Protein AF-A0A2D6XHV3-F1 (afdb_monomer_lite)

pLDDT: mean 85.9, std 12.19, range [40.38, 98.38]

Sequence (528 aa):
MPITERGQNATQIINKNVSPTAPTDGQVLAFNSTTNLWEPTTGGGALTTEEVEDIVGAMVTGNTETNITVTYEDGDGTLDFVSDNTQLTTEEVQDIVGAMVTGNTETNITVTYEDGDGTLDFVAVNTTGGWTDGSNVIYPTTLTDALGLGTNSPDTALEIAKEDADAVATISCYHDTEATAAKLVLRKADGSESSPALVDDDAVLGKVTFHGHDGNSWEEGARIEARVQGTASDPTDMPTELSFWTSPNGSSTCTERMTIINDGSVMLGTTSSTTPTHLLELKKSDTSDSTTIAAAVSDGLALNMGGGVATDEFAPAVSWFTIDGNINSGEKTIAAITAQAVEDFDAGDDSGSDLVFFTHKIATSSGLTEKVRITAGGKFGVGTASPKVAADVHHDPTGLAGDTGGGEVVLFGSGSLTAGKMYYLNSSGAWTLTDANAVASGASQLLGIALGSTPGTHGVLIRGFFDCATYLTGTFVKGGAVYVSETTTGNIDVAAPTGGSDFVRIVGHGTDLANVIYFNPSQNWIEL

Foldseek 3Di:
DDDDDDDDDDQDDPNFGAPPDDEDPQWDQDQDPVVSYRYTDHDDDDDDLVSVLVVVQVVQVVPPDPQWRWGQDPVVRDIDIGGNDPDDDLVNVLVVVQVVQVVDPDPQWRWHRDPVVRDIDIDRRPPQFDDDDPPFTFGCHPPDCATEGCDNDDPDNYDFDDPPDDGDDDFDDDDPDPPDTGDDDQADFPDDPVDGHHDAAFAWRDKDFDWDDPPPDTATAWMKTKGFHDGADPPDDRFIKIWIWGADVPGRDIDTAWMQGSVRAIEGQADDPDDDPDSYDQDHNDPDDDDDPVNCQVSDDDQDPDAFAAAFDKTDWPWDFDPPPPAPPVARTAKIWIWTQRHTPDPPPGRWIKIWIWGDDPPDNPHIDTAWIQGSVQAIEGPDPDAPDNYHYDDDCPPDDALAWDDDWALWAFFFDDRLFKFFQAPVRHTHWAAQLACRRPVQTQMFGFRHGTCNPRTTHRWGKGQNPPQEADFADAFQWWFQDNPDTRGIYSDADDDQQGKGWGQFGHHPDGSMTGGHTDNDMDHD

Secondary structure (DSSP, 8-state):
------PPP--EETTEEEPSSPPPTTEEEEEETTTTEEEEEEPP----HHHHHHHHHHHHTT---SSEEEEEETTTTEEEEEE---PPPHHHHHHHHHHHTSS---SSEEEEEETTTTEEEEEE---SS-EEETTEEEEE-SSSS-EEES-SS-SSSEEE--SSS----------SSTT----------EEETTEEEPPPTT-EEEEEEEEEE-SSSEEEEEEEEEEE-S--BTTTB--EEEEEEEPPTT-SS-EEEEEE-TTS-EEES--S----SSSEEE--S---S---HHHHHHHS------SSPPTTPBPPPEEEE---TTS-GGG-EEEEEEEEESS---TTS---EEEEEEEEPTT----EEEEEEE-TTS-EEES-SS-SSSEEE---GGGPPTT-EEEEEE---B----TT-EEEE-TTSBEEE--TT-GGGTTSSPEEEESSS-HHHH-EEEEEEEE-TTTEES---TT-EEEE-SSSTT-EESSPP-STT-EE-EEEEE-SSTTEEEE---S--EE-

Structure (mmCIF, N/CA/C/O backbone):
data_AF-A0A2D6XHV3-F1
#
_entry.id   AF-A0A2D6XHV3-F1
#
loop_
_atom_site.group_PDB
_atom_site.id
_atom_site.type_symbol
_atom_site.label_atom_id
_atom_site.label_alt_id
_atom_site.label_comp_id
_atom_site.label_asym_id
_atom_site.label_entity_id
_atom_site.label_seq_id
_atom_site.pdbx_PDB_ins_code
_atom_site.Cartn_x
_atom_site.Cartn_y
_atom_site.Cartn_z
_atom_site.occupancy
_atom_site.B_iso_or_equiv
_atom_site.auth_seq_id
_atom_site.auth_comp_id
_atom_site.auth_asym_id
_atom_site.auth_atom_id
_atom_site.pdbx_PDB_model_num
ATOM 1 N N . MET A 1 1 ? 113.019 60.343 -146.008 1.00 40.38 1 MET A N 1
ATOM 2 C CA . MET A 1 1 ? 114.120 60.021 -145.078 1.00 40.38 1 MET A CA 1
ATOM 3 C C . MET A 1 1 ? 113.531 59.107 -144.009 1.00 40.38 1 MET A C 1
ATOM 5 O O . MET A 1 1 ? 112.517 59.500 -143.443 1.00 40.38 1 MET A O 1
ATOM 9 N N . PRO A 1 2 ? 114.025 57.870 -143.840 1.00 48.62 2 PRO A N 1
ATOM 10 C CA . PRO A 1 2 ? 113.495 56.923 -142.861 1.00 48.62 2 PRO A CA 1
ATOM 11 C C . PRO A 1 2 ? 114.016 57.265 -141.458 1.00 48.62 2 PRO A C 1
ATOM 13 O O . PRO A 1 2 ? 115.099 57.831 -141.350 1.00 48.62 2 PRO A O 1
ATOM 16 N N . ILE A 1 3 ? 113.282 56.883 -140.412 1.00 46.75 3 ILE A N 1
ATOM 17 C CA . ILE A 1 3 ? 113.811 56.243 -139.197 1.00 46.75 3 ILE A CA 1
ATOM 18 C C . ILE A 1 3 ? 112.631 55.557 -138.503 1.00 46.75 3 ILE A C 1
ATOM 20 O O . ILE A 1 3 ? 111.583 56.148 -138.259 1.00 46.75 3 ILE A O 1
ATOM 24 N N . THR A 1 4 ? 112.815 54.268 -138.257 1.00 51.38 4 THR A N 1
ATOM 25 C CA . THR A 1 4 ? 111.936 53.399 -137.485 1.00 51.38 4 THR A CA 1
ATOM 26 C C . THR A 1 4 ? 112.570 53.269 -136.106 1.00 51.38 4 THR A C 1
ATOM 28 O O . THR A 1 4 ? 113.682 52.755 -136.008 1.00 51.38 4 THR A O 1
ATOM 31 N N . GLU A 1 5 ? 111.898 53.719 -135.049 1.00 49.84 5 GLU A N 1
ATOM 32 C CA . GLU A 1 5 ? 112.298 53.397 -133.677 1.00 49.84 5 GLU A CA 1
ATOM 33 C C . GLU A 1 5 ? 111.653 52.075 -133.250 1.00 49.84 5 GLU A C 1
ATOM 35 O O . GLU A 1 5 ? 110.445 51.878 -133.386 1.00 49.84 5 GLU A O 1
ATOM 40 N N . ARG A 1 6 ? 112.462 51.153 -132.720 1.00 50.66 6 ARG A N 1
ATOM 41 C CA . ARG A 1 6 ? 111.980 50.000 -131.950 1.00 50.66 6 ARG A CA 1
ATOM 42 C C . ARG A 1 6 ? 112.529 50.108 -130.528 1.00 50.66 6 ARG A C 1
ATOM 44 O O . ARG A 1 6 ? 113.677 49.742 -130.297 1.00 50.66 6 ARG A O 1
ATOM 51 N N . GLY A 1 7 ? 111.704 50.562 -129.585 1.00 52.19 7 GLY A N 1
ATOM 52 C CA . GLY A 1 7 ? 111.870 50.212 -128.171 1.00 52.19 7 GLY A CA 1
ATOM 53 C C . GLY A 1 7 ? 111.523 48.731 -127.984 1.00 52.19 7 GLY A C 1
ATOM 54 O O . GLY A 1 7 ? 110.544 48.257 -128.561 1.00 52.19 7 GLY A O 1
ATOM 55 N N . GLN A 1 8 ? 112.339 47.972 -127.250 1.00 56.69 8 GLN A N 1
ATOM 56 C CA . GLN A 1 8 ? 112.041 46.570 -126.938 1.00 56.69 8 GLN A CA 1
ATOM 57 C C . GLN A 1 8 ? 111.549 46.446 -125.493 1.00 56.69 8 GLN A C 1
ATOM 59 O O . GLN A 1 8 ? 112.253 46.829 -124.562 1.00 56.69 8 GLN A O 1
ATOM 64 N N . ASN A 1 9 ? 110.348 45.885 -125.325 1.00 63.91 9 ASN A N 1
ATOM 65 C CA . ASN A 1 9 ? 109.831 45.389 -124.049 1.00 63.91 9 ASN A CA 1
ATOM 66 C C . ASN A 1 9 ? 110.690 44.204 -123.570 1.00 63.91 9 ASN A C 1
ATOM 68 O O . ASN A 1 9 ? 111.132 43.396 -124.392 1.00 63.91 9 ASN A O 1
ATOM 72 N N . ALA A 1 10 ? 110.891 44.064 -122.255 1.00 64.12 10 ALA A N 1
ATOM 73 C CA . ALA A 1 10 ? 111.511 42.869 -121.686 1.00 64.12 10 ALA A CA 1
ATOM 74 C C . ALA A 1 10 ? 110.604 41.655 -121.955 1.00 64.12 10 ALA A C 1
ATOM 76 O O . ALA A 1 10 ? 109.515 41.542 -121.403 1.00 64.12 10 ALA A O 1
ATOM 77 N N . THR A 1 11 ? 111.035 40.766 -122.847 1.00 71.94 11 THR A N 1
ATOM 78 C CA . THR A 1 11 ? 110.261 39.592 -123.284 1.00 71.94 11 THR A CA 1
ATOM 79 C C . THR A 1 11 ? 110.460 38.375 -122.380 1.00 71.94 11 THR A C 1
ATOM 81 O O . THR A 1 11 ? 109.740 37.388 -122.522 1.00 71.94 11 THR A O 1
ATOM 84 N N . GLN A 1 12 ? 111.411 38.433 -121.439 1.00 76.50 12 GLN A N 1
ATOM 85 C CA . GLN A 1 12 ? 111.749 37.333 -120.536 1.00 76.50 12 GLN A CA 1
ATOM 86 C C . GLN A 1 12 ? 112.103 37.830 -119.127 1.00 76.50 12 GLN A C 1
ATOM 88 O O . GLN A 1 12 ? 112.820 38.817 -118.975 1.00 76.50 12 GLN A O 1
ATOM 93 N N . ILE A 1 13 ? 111.650 37.100 -118.104 1.00 77.25 13 ILE A N 1
ATOM 94 C CA . ILE A 1 13 ? 112.082 37.217 -116.706 1.00 77.25 13 ILE A CA 1
ATOM 95 C C . ILE A 1 13 ? 112.641 35.852 -116.290 1.00 77.25 13 ILE A C 1
ATOM 97 O O . ILE A 1 13 ? 111.951 34.837 -116.367 1.00 77.25 13 ILE A O 1
ATOM 101 N N . ILE A 1 14 ? 113.914 35.825 -115.875 1.00 80.00 14 ILE A N 1
ATOM 102 C CA . ILE A 1 14 ? 114.641 34.616 -115.433 1.00 80.00 14 ILE A CA 1
ATOM 103 C C . ILE A 1 14 ? 114.560 33.493 -116.489 1.00 80.00 14 ILE A C 1
ATOM 105 O O . ILE A 1 14 ? 114.126 32.375 -116.223 1.00 80.00 14 ILE A O 1
ATOM 109 N N . ASN A 1 15 ? 114.960 33.802 -117.727 1.00 77.19 15 ASN A N 1
ATOM 110 C CA . ASN A 1 15 ? 114.985 32.858 -118.858 1.00 77.19 15 ASN A CA 1
ATOM 111 C C . ASN A 1 15 ? 113.629 32.203 -119.195 1.00 77.19 15 ASN A C 1
ATOM 113 O O . ASN A 1 15 ? 113.586 31.170 -119.866 1.00 77.19 15 ASN A O 1
ATOM 117 N N . LYS A 1 16 ? 112.520 32.798 -118.745 1.00 78.25 16 LYS A N 1
ATOM 118 C CA . LYS A 1 16 ? 111.151 32.387 -119.058 1.00 78.25 16 LYS A CA 1
ATOM 119 C C . LYS A 1 16 ? 110.386 33.567 -119.620 1.00 78.25 16 LYS A C 1
ATOM 121 O O . LYS A 1 16 ? 110.589 34.701 -119.191 1.00 78.25 16 LYS A O 1
ATOM 126 N N . ASN A 1 17 ? 109.543 33.308 -120.610 1.00 82.88 17 ASN A N 1
ATOM 127 C CA . ASN A 1 17 ? 108.847 34.374 -121.312 1.00 82.88 17 ASN A CA 1
ATOM 128 C C . ASN A 1 17 ? 107.863 35.067 -120.357 1.00 82.88 17 ASN A C 1
ATOM 130 O O . ASN A 1 17 ? 107.201 34.422 -119.546 1.00 82.88 17 ASN A O 1
ATOM 134 N N . VAL A 1 18 ? 107.786 36.391 -120.433 1.00 82.56 18 VAL A N 1
ATOM 135 C CA . VAL A 1 18 ? 106.697 37.133 -119.787 1.00 82.56 18 VAL A CA 1
ATOM 136 C C . VAL A 1 18 ? 105.516 37.104 -120.739 1.00 82.56 18 VAL A C 1
ATOM 138 O O . VAL A 1 18 ? 105.697 37.241 -121.952 1.00 82.56 18 VAL A O 1
ATOM 141 N N . SER A 1 19 ? 104.320 36.886 -120.202 1.00 79.94 19 SER A N 1
ATOM 142 C CA . SER A 1 19 ? 103.101 36.935 -120.995 1.00 79.94 19 SER A CA 1
ATOM 143 C C . SER A 1 19 ? 103.023 38.278 -121.737 1.00 79.94 19 SER A C 1
ATOM 145 O O . SER A 1 19 ? 103.242 39.324 -121.124 1.00 79.94 19 SER A O 1
ATOM 147 N N . PRO A 1 20 ? 102.727 38.287 -123.050 1.00 77.19 20 PRO A N 1
ATOM 148 C CA . PRO A 1 20 ? 102.565 39.528 -123.807 1.00 77.19 20 PRO A CA 1
ATOM 149 C C . PRO A 1 20 ? 101.327 40.330 -123.367 1.00 77.19 20 PRO A C 1
ATOM 151 O O . PRO A 1 20 ? 101.158 41.474 -123.787 1.00 77.19 20 PRO A O 1
ATOM 154 N N . THR A 1 21 ? 100.471 39.743 -122.528 1.00 79.69 21 THR A N 1
ATOM 155 C CA . THR A 1 21 ? 99.310 40.392 -121.920 1.00 79.69 21 THR A CA 1
ATOM 156 C C . THR A 1 21 ? 99.749 41.202 -120.701 1.00 79.69 21 THR A C 1
ATOM 158 O O . THR A 1 21 ? 100.288 40.648 -119.744 1.00 79.69 21 THR A O 1
ATOM 161 N N . ALA A 1 22 ? 99.512 42.514 -120.725 1.00 77.25 22 ALA A N 1
ATOM 162 C CA . ALA A 1 22 ? 99.827 43.390 -119.599 1.00 77.25 22 ALA A CA 1
ATOM 163 C C . ALA A 1 22 ? 98.889 43.118 -118.398 1.00 77.25 22 ALA A C 1
ATOM 165 O O . ALA A 1 22 ? 97.692 42.924 -118.622 1.00 77.25 22 ALA A O 1
ATOM 166 N N . PRO A 1 23 ? 99.390 43.117 -117.145 1.00 77.62 23 PRO A N 1
ATOM 167 C CA . PRO A 1 23 ? 98.541 43.052 -115.954 1.00 77.62 23 PRO A CA 1
ATOM 168 C C . PRO A 1 23 ? 97.614 44.270 -115.860 1.00 77.62 23 PRO A C 1
ATOM 170 O O . PRO A 1 23 ? 98.028 45.387 -116.179 1.00 77.62 23 PRO A O 1
ATOM 173 N N . THR A 1 24 ? 96.377 44.065 -115.400 1.00 80.31 24 THR A N 1
ATOM 174 C CA . THR A 1 24 ? 95.496 45.159 -114.964 1.00 80.31 24 THR A CA 1
ATOM 175 C C . THR A 1 24 ? 95.700 45.467 -113.482 1.00 80.31 24 THR A C 1
ATOM 177 O O . THR A 1 24 ? 96.288 44.676 -112.742 1.00 80.31 24 THR A O 1
ATOM 180 N N . ASP A 1 25 ? 95.191 46.617 -113.039 1.00 73.19 25 ASP A N 1
ATOM 181 C CA . ASP A 1 25 ? 95.225 47.024 -111.632 1.00 73.19 25 ASP A CA 1
ATOM 182 C C . ASP A 1 25 ? 94.634 45.922 -110.728 1.00 73.19 25 ASP A C 1
ATOM 184 O O . ASP A 1 25 ? 93.611 45.318 -111.059 1.00 73.19 25 ASP A O 1
ATOM 188 N N . GLY A 1 26 ? 95.314 45.610 -109.620 1.00 70.50 26 GLY A N 1
ATOM 189 C CA . GLY A 1 26 ? 94.935 44.528 -108.696 1.00 70.50 26 GLY A CA 1
ATOM 190 C C . GLY A 1 26 ? 95.421 43.119 -109.073 1.00 70.50 26 GLY A C 1
ATOM 191 O O . GLY A 1 26 ? 95.211 42.182 -108.302 1.00 70.50 26 GLY A O 1
ATOM 192 N N . GLN A 1 27 ? 96.103 42.948 -110.212 1.00 82.25 27 GLN A N 1
ATOM 193 C CA . GLN A 1 27 ? 96.739 41.682 -110.587 1.00 82.25 27 GLN A CA 1
ATOM 194 C C . GLN A 1 27 ? 98.238 41.664 -110.253 1.00 82.25 27 GLN A C 1
ATOM 196 O O . GLN A 1 27 ? 98.944 42.661 -110.395 1.00 82.25 27 GLN A O 1
ATOM 201 N N . VAL A 1 28 ? 98.745 40.495 -109.861 1.00 77.81 28 VAL A N 1
ATOM 202 C CA . VAL A 1 28 ? 100.178 40.215 -109.684 1.00 77.81 28 VAL A CA 1
ATOM 203 C C . VAL A 1 28 ? 100.663 39.277 -110.784 1.00 77.81 28 VAL A C 1
ATOM 205 O O . VAL A 1 28 ? 99.911 38.428 -111.253 1.00 77.81 28 VAL A O 1
ATOM 208 N N . LEU A 1 29 ? 101.922 39.402 -111.207 1.00 81.50 29 LEU A N 1
ATOM 209 C CA . LEU A 1 29 ? 102.519 38.440 -112.137 1.00 81.50 29 LEU A CA 1
ATOM 210 C C . LEU A 1 29 ? 102.913 37.168 -111.373 1.00 81.50 29 LEU A C 1
ATOM 212 O O . LEU A 1 29 ? 103.844 37.196 -110.567 1.00 81.50 29 LEU A O 1
ATOM 216 N N . ALA A 1 30 ? 102.232 36.057 -111.647 1.00 81.31 30 ALA A N 1
ATOM 217 C CA . ALA A 1 30 ? 102.549 34.736 -111.115 1.00 81.31 30 ALA A CA 1
ATOM 218 C C . ALA A 1 30 ? 103.084 33.823 -112.230 1.00 81.31 30 ALA A C 1
ATOM 220 O O . ALA A 1 30 ? 102.647 33.893 -113.378 1.00 81.31 30 ALA A O 1
ATOM 221 N N . PHE A 1 31 ? 104.067 32.976 -111.916 1.00 83.38 31 PHE A N 1
ATOM 222 C CA . PHE A 1 31 ? 104.612 32.027 -112.887 1.00 83.38 31 PHE A CA 1
ATOM 223 C C . PHE A 1 31 ? 103.642 30.863 -113.072 1.00 83.38 31 PHE A C 1
ATOM 225 O O . PHE A 1 31 ? 103.454 30.066 -112.152 1.00 83.38 31 PHE A O 1
ATOM 232 N N . ASN A 1 32 ? 103.064 30.736 -114.264 1.00 78.56 32 ASN A N 1
ATOM 233 C CA . ASN A 1 32 ? 102.242 29.590 -114.614 1.00 78.56 32 ASN A CA 1
ATOM 234 C C . ASN A 1 32 ? 103.133 28.499 -115.221 1.00 78.56 32 ASN A C 1
ATOM 236 O O . ASN A 1 32 ? 103.653 28.613 -116.334 1.00 78.56 32 ASN A O 1
ATOM 240 N N . SER A 1 33 ? 103.304 27.409 -114.475 1.00 80.38 33 SER A N 1
ATOM 241 C CA . SER A 1 33 ? 104.129 26.259 -114.858 1.00 80.38 33 SER A CA 1
ATOM 242 C C . SER A 1 33 ? 103.608 25.494 -116.083 1.00 80.38 33 SER A C 1
ATOM 244 O O . SER A 1 33 ? 104.368 24.735 -116.682 1.00 80.38 33 SER A O 1
ATOM 246 N N . THR A 1 34 ? 102.353 25.714 -116.483 1.00 81.44 34 THR A N 1
ATOM 247 C CA . THR A 1 34 ? 101.706 25.062 -117.632 1.00 81.44 34 THR A CA 1
ATOM 248 C C . THR A 1 34 ? 101.961 25.825 -118.929 1.00 81.44 34 THR A C 1
ATOM 250 O O . THR A 1 34 ? 102.345 25.230 -119.934 1.00 81.44 34 THR A O 1
ATOM 253 N N . THR A 1 35 ? 101.796 27.150 -118.919 1.00 81.06 35 THR A N 1
ATOM 254 C CA . THR A 1 35 ? 102.086 28.009 -120.083 1.00 81.06 35 THR A CA 1
ATOM 255 C C . THR A 1 35 ? 103.569 28.378 -120.162 1.00 81.06 35 THR A C 1
ATOM 257 O O . THR A 1 35 ? 104.049 28.800 -121.213 1.00 81.06 35 THR A O 1
ATOM 260 N N . ASN A 1 36 ? 104.323 28.137 -119.079 1.00 81.88 36 ASN A N 1
ATOM 261 C CA . ASN A 1 36 ? 105.740 28.472 -118.919 1.00 81.88 36 ASN A CA 1
ATOM 262 C C . ASN A 1 36 ? 105.992 29.985 -119.061 1.00 81.88 36 ASN A C 1
ATOM 264 O O . ASN A 1 36 ? 107.079 30.407 -119.476 1.00 81.88 36 ASN A O 1
ATOM 268 N N . LEU A 1 37 ? 104.964 30.776 -118.733 1.00 84.62 37 LEU A N 1
ATOM 269 C CA . LEU A 1 37 ? 104.934 32.230 -118.788 1.00 84.62 37 LEU A CA 1
ATOM 270 C C . LEU A 1 37 ? 104.759 32.807 -117.383 1.00 84.62 37 LEU A C 1
ATOM 272 O O . LEU A 1 37 ? 104.087 32.225 -116.534 1.00 84.62 37 LEU A O 1
ATOM 276 N N . TRP A 1 38 ? 105.320 33.988 -117.150 1.00 86.25 38 TRP A N 1
ATOM 277 C CA . TRP A 1 38 ? 104.855 34.854 -116.065 1.00 86.25 38 TRP A CA 1
ATOM 278 C C . TRP A 1 38 ? 103.603 35.591 -116.533 1.00 86.25 38 TRP A C 1
ATOM 280 O O . TRP A 1 38 ? 103.686 36.362 -117.491 1.00 86.25 38 TRP A O 1
ATOM 290 N N . GLU A 1 39 ? 102.460 35.355 -115.895 1.00 85.31 39 GLU A N 1
ATOM 291 C CA . GLU A 1 39 ? 101.165 35.898 -116.316 1.00 85.31 39 GLU A CA 1
ATOM 292 C C . GLU A 1 39 ? 100.415 36.604 -115.169 1.00 85.31 39 GLU A C 1
ATOM 294 O O . GLU A 1 39 ? 100.606 36.252 -114.003 1.00 85.31 39 GLU A O 1
ATOM 299 N N . PRO A 1 40 ? 99.596 37.632 -115.466 1.00 84.25 40 PRO A N 1
ATOM 300 C CA . PRO A 1 40 ? 98.795 38.323 -114.455 1.00 84.25 40 PRO A CA 1
ATOM 301 C C . PRO A 1 40 ? 97.720 37.422 -113.829 1.00 84.25 40 PRO A C 1
ATOM 303 O O . PRO A 1 40 ? 96.960 36.786 -114.553 1.00 84.25 40 PRO A O 1
ATOM 306 N N . THR A 1 41 ? 97.596 37.430 -112.499 1.00 78.25 41 THR A N 1
ATOM 307 C CA . THR A 1 41 ? 96.508 36.778 -111.748 1.00 78.25 41 THR A CA 1
ATOM 308 C C . THR A 1 41 ? 96.015 37.662 -110.599 1.00 78.25 41 THR A C 1
ATOM 310 O O . THR A 1 41 ? 96.776 38.451 -110.042 1.00 78.25 41 THR A O 1
ATOM 313 N N . THR A 1 42 ? 94.746 37.538 -110.213 1.00 76.19 42 THR A N 1
ATOM 314 C CA . THR A 1 42 ? 94.173 38.177 -109.013 1.00 76.19 42 THR A CA 1
ATOM 315 C C . THR A 1 42 ? 94.538 37.368 -107.757 1.00 76.19 42 THR A C 1
ATOM 317 O O . THR A 1 42 ? 94.310 36.160 -107.733 1.00 76.19 42 THR A O 1
ATOM 320 N N . GLY A 1 43 ? 95.126 37.992 -106.727 1.00 66.81 43 GLY A N 1
ATOM 321 C CA . GLY A 1 43 ? 95.430 37.345 -105.434 1.00 66.81 43 GLY A CA 1
ATOM 322 C C . GLY A 1 43 ? 94.210 37.318 -104.496 1.00 66.81 43 GLY A C 1
ATOM 323 O O . GLY A 1 43 ? 93.494 38.310 -104.421 1.00 66.81 43 GLY A O 1
ATOM 324 N N . GLY A 1 44 ? 93.944 36.193 -103.817 1.00 59.44 44 GLY A N 1
ATOM 325 C CA . GLY A 1 44 ? 92.714 35.956 -103.033 1.00 59.44 44 GLY A CA 1
ATOM 326 C C . GLY A 1 44 ? 92.721 36.449 -101.575 1.00 59.44 44 GLY A C 1
ATOM 327 O O . GLY A 1 44 ? 93.791 36.603 -100.984 1.00 59.44 44 GLY A O 1
ATOM 328 N N . GLY A 1 45 ? 91.521 36.637 -100.991 1.00 63.62 45 GLY A N 1
ATOM 329 C CA . GLY A 1 45 ? 91.341 36.745 -99.531 1.00 63.62 45 GLY A CA 1
ATOM 330 C C . GLY A 1 45 ? 90.189 37.603 -98.967 1.00 63.62 45 GLY A C 1
ATOM 331 O O . GLY A 1 45 ? 90.411 38.258 -97.954 1.00 63.62 45 GLY A O 1
ATOM 332 N N . ALA A 1 46 ? 88.986 37.624 -99.550 1.00 66.38 46 ALA A N 1
ATOM 333 C CA . ALA A 1 46 ? 87.772 38.027 -98.825 1.00 66.38 46 ALA A CA 1
ATOM 334 C C . ALA A 1 46 ? 86.829 36.826 -98.841 1.00 66.38 46 ALA A C 1
ATOM 336 O O . ALA A 1 46 ? 86.512 36.352 -99.932 1.00 66.38 46 ALA A O 1
ATOM 337 N N . LEU A 1 47 ? 86.461 36.323 -97.659 1.00 78.19 47 LEU A N 1
ATOM 338 C CA . LEU A 1 47 ? 85.472 35.256 -97.564 1.00 78.19 47 LEU A CA 1
ATOM 339 C C . LEU A 1 47 ? 84.176 35.766 -98.187 1.00 78.19 47 LEU A C 1
ATOM 341 O O . LEU A 1 47 ? 83.747 36.897 -97.935 1.00 78.19 47 LEU A O 1
ATOM 345 N N . THR A 1 48 ? 83.618 34.951 -99.060 1.00 80.25 48 THR A N 1
ATOM 346 C CA . THR A 1 48 ? 82.312 35.175 -99.651 1.00 80.25 48 THR A CA 1
ATOM 347 C C . THR A 1 48 ? 81.240 35.099 -98.568 1.00 80.25 48 THR A C 1
ATOM 349 O O . THR A 1 48 ? 81.478 34.592 -97.472 1.00 80.25 48 THR A O 1
ATOM 352 N N . THR A 1 49 ? 80.064 35.654 -98.857 1.00 82.12 49 THR A N 1
ATOM 353 C CA . THR A 1 49 ? 78.908 35.538 -97.963 1.00 82.12 49 THR A CA 1
ATOM 354 C C . THR A 1 49 ? 78.643 34.067 -97.637 1.00 82.12 49 THR A C 1
ATOM 356 O O . THR A 1 49 ? 78.654 33.745 -96.461 1.00 82.12 49 THR A O 1
ATOM 359 N N . GLU A 1 50 ? 78.640 33.177 -98.635 1.00 82.38 50 GLU A N 1
ATOM 360 C CA . GLU A 1 50 ? 78.505 31.721 -98.443 1.00 82.38 50 GLU A CA 1
ATOM 361 C C . GLU A 1 50 ? 79.544 31.149 -97.463 1.00 82.38 50 GLU A C 1
ATOM 363 O O . GLU A 1 50 ? 79.189 30.449 -96.523 1.00 82.38 50 GLU A O 1
ATOM 368 N N . GLU A 1 51 ? 80.820 31.524 -97.582 1.00 84.38 51 GLU A N 1
ATOM 369 C CA . GLU A 1 51 ? 81.844 31.062 -96.634 1.00 84.38 51 GLU A CA 1
ATOM 370 C C . GLU A 1 51 ? 81.595 31.555 -95.192 1.00 84.38 51 GLU A C 1
ATOM 372 O O . GLU A 1 51 ? 82.017 30.902 -94.238 1.00 84.38 51 GLU A O 1
ATOM 377 N N . VAL A 1 52 ? 80.939 32.706 -94.999 1.00 82.75 52 VAL A N 1
ATOM 378 C CA . VAL A 1 52 ? 80.527 33.194 -93.668 1.00 82.75 52 VAL A CA 1
ATOM 379 C C . VAL A 1 52 ? 79.281 32.457 -93.171 1.00 82.75 52 VAL A C 1
ATOM 381 O O . VAL A 1 52 ? 79.214 32.114 -91.990 1.00 82.75 52 VAL A O 1
ATOM 384 N N . GLU A 1 53 ? 78.325 32.201 -94.057 1.00 86.56 53 GLU A N 1
ATOM 385 C CA . GLU A 1 53 ? 77.078 31.478 -93.789 1.00 86.56 53 GLU A CA 1
ATOM 386 C C . GLU A 1 53 ? 77.375 30.026 -93.380 1.00 86.56 53 GLU A C 1
ATOM 388 O O . GLU A 1 53 ? 76.917 29.585 -92.328 1.00 86.56 53 GLU A O 1
ATOM 393 N N . ASP A 1 54 ? 78.280 29.342 -94.086 1.00 84.12 54 ASP A N 1
ATOM 394 C CA . ASP A 1 54 ? 78.782 28.005 -93.746 1.00 84.12 54 ASP A CA 1
ATOM 395 C C . ASP A 1 54 ? 79.436 27.957 -92.359 1.00 84.12 54 ASP A C 1
ATOM 397 O O . ASP A 1 54 ? 79.255 26.998 -91.604 1.00 84.12 54 ASP A O 1
ATOM 401 N N . ILE A 1 55 ? 80.198 28.994 -91.989 1.00 85.69 55 ILE A N 1
ATOM 402 C CA . ILE A 1 55 ? 80.829 29.075 -90.665 1.00 85.69 55 ILE A CA 1
ATOM 403 C C . ILE A 1 55 ? 79.762 29.217 -89.574 1.00 85.69 55 ILE A C 1
ATOM 405 O O . ILE A 1 55 ? 79.821 28.495 -88.578 1.00 85.69 55 ILE A O 1
ATOM 409 N N . VAL A 1 56 ? 78.792 30.124 -89.736 1.00 84.00 56 VAL A N 1
ATOM 410 C CA . VAL A 1 56 ? 77.723 30.338 -88.743 1.00 84.00 56 VAL A CA 1
ATOM 411 C C . VAL A 1 56 ? 76.799 29.121 -88.666 1.00 84.00 56 VAL A C 1
ATOM 413 O O . VAL A 1 56 ? 76.480 28.672 -87.564 1.00 84.00 56 VAL A O 1
ATOM 416 N N . GLY A 1 57 ? 76.447 28.523 -89.804 1.00 84.94 57 GLY A N 1
ATOM 417 C CA . GLY A 1 57 ? 75.683 27.283 -89.878 1.00 84.94 57 GLY A CA 1
ATOM 418 C C . GLY A 1 57 ? 76.388 26.115 -89.194 1.00 84.94 57 GLY A C 1
ATOM 419 O O . GLY A 1 57 ? 75.773 25.407 -88.392 1.00 84.94 57 GLY A O 1
ATOM 420 N N . ALA A 1 58 ? 77.697 25.952 -89.409 1.00 84.31 58 ALA A N 1
ATOM 421 C CA . ALA A 1 58 ? 78.512 24.950 -88.722 1.00 84.31 58 ALA A CA 1
ATOM 422 C C . ALA A 1 58 ? 78.582 25.170 -87.199 1.00 84.31 58 ALA A C 1
ATOM 424 O O . ALA A 1 58 ? 78.694 24.207 -86.441 1.00 84.31 58 ALA A O 1
ATOM 425 N N . MET A 1 59 ? 78.510 26.422 -86.732 1.00 82.06 59 MET A N 1
ATOM 426 C CA . MET A 1 59 ? 78.539 26.736 -85.299 1.00 82.06 59 MET A CA 1
ATOM 427 C C . MET A 1 59 ? 77.281 26.279 -84.553 1.00 82.06 59 MET A C 1
ATOM 429 O O . MET A 1 59 ? 77.382 26.007 -83.359 1.00 82.06 59 MET A O 1
ATOM 433 N N . VAL A 1 60 ? 76.130 26.181 -85.226 1.00 82.31 60 VAL A N 1
ATOM 434 C CA . VAL A 1 60 ? 74.846 25.839 -84.585 1.00 82.31 60 VAL A CA 1
ATOM 435 C C . VAL A 1 60 ? 74.300 24.463 -84.968 1.00 82.31 60 VAL A C 1
ATOM 437 O O . VAL A 1 60 ? 73.443 23.944 -84.275 1.00 82.31 60 VAL A O 1
ATOM 440 N N . THR A 1 61 ? 74.849 23.803 -85.993 1.00 75.62 61 THR A N 1
ATOM 441 C CA . THR A 1 61 ? 74.440 22.442 -86.420 1.00 75.62 61 THR A CA 1
ATOM 442 C C . THR A 1 61 ? 74.881 21.313 -85.478 1.00 75.62 61 THR A C 1
ATOM 444 O O . THR A 1 61 ? 74.519 20.154 -85.685 1.00 75.62 61 THR A O 1
ATOM 447 N N . GLY A 1 62 ? 75.667 21.620 -84.442 1.00 74.31 62 GLY A N 1
ATOM 448 C CA . GLY A 1 62 ? 76.077 20.657 -83.416 1.00 74.31 62 GLY A CA 1
ATOM 449 C C . GLY A 1 62 ? 75.026 20.387 -82.330 1.00 74.31 62 GLY A C 1
ATOM 450 O O . GLY A 1 62 ? 75.210 19.434 -81.573 1.00 74.31 62 GLY A O 1
ATOM 451 N N . ASN A 1 63 ? 73.965 21.205 -82.255 1.00 65.19 63 ASN A N 1
ATOM 452 C CA . ASN A 1 63 ? 72.828 21.134 -81.325 1.00 65.19 63 ASN A CA 1
ATOM 453 C C . ASN A 1 63 ? 73.213 20.745 -79.880 1.00 65.19 63 ASN A C 1
ATOM 455 O O . ASN A 1 63 ? 72.798 19.703 -79.366 1.00 65.19 63 ASN A O 1
ATOM 459 N N . THR A 1 64 ? 74.023 21.575 -79.213 1.00 73.62 64 THR A N 1
ATOM 460 C CA . THR A 1 64 ? 74.360 21.395 -77.778 1.00 73.62 64 THR A CA 1
ATOM 461 C C . THR A 1 64 ? 73.485 22.226 -76.840 1.00 73.62 64 THR A C 1
ATOM 463 O O . THR A 1 64 ? 73.632 22.182 -75.616 1.00 73.62 64 THR A O 1
ATOM 466 N N . GLU A 1 65 ? 72.571 22.996 -77.409 1.00 78.06 65 GLU A N 1
ATOM 467 C CA . GLU A 1 65 ? 71.658 23.877 -76.712 1.00 78.06 65 GLU A CA 1
ATOM 468 C C . GLU A 1 65 ? 70.585 23.044 -75.990 1.00 78.06 65 GLU A C 1
ATOM 470 O O . GLU A 1 65 ? 70.086 22.041 -76.491 1.00 78.06 65 GLU A O 1
ATOM 475 N N . THR A 1 66 ? 70.258 23.416 -74.752 1.00 76.69 66 THR A N 1
ATOM 476 C CA . THR A 1 66 ? 69.278 22.687 -73.930 1.00 76.69 66 THR A CA 1
ATOM 477 C C . THR A 1 66 ? 67.951 23.445 -73.918 1.00 76.69 66 THR A C 1
ATOM 479 O O . THR A 1 66 ? 67.939 24.640 -73.627 1.00 76.69 66 THR A O 1
ATOM 482 N N . ASN A 1 67 ? 66.838 22.744 -74.174 1.00 73.19 67 ASN A N 1
ATOM 483 C CA . ASN A 1 67 ? 65.454 23.263 -74.238 1.00 73.19 67 ASN A CA 1
ATOM 484 C C . ASN A 1 67 ? 65.176 24.281 -75.360 1.00 73.19 67 ASN A C 1
ATOM 486 O O . ASN A 1 67 ? 64.144 24.965 -75.349 1.00 73.19 67 ASN A O 1
ATOM 490 N N . ILE A 1 68 ? 66.095 24.395 -76.312 1.00 83.50 68 ILE A N 1
ATOM 491 C CA . ILE A 1 68 ? 65.959 25.235 -77.491 1.00 83.50 68 ILE A CA 1
ATOM 492 C C . ILE A 1 68 ? 66.710 24.573 -78.640 1.00 83.50 68 ILE A C 1
ATOM 494 O O . ILE A 1 68 ? 67.861 24.173 -78.482 1.00 83.50 68 ILE A O 1
ATOM 498 N N . THR A 1 69 ? 66.059 24.480 -79.786 1.00 83.94 69 THR A N 1
ATOM 499 C CA . THR A 1 69 ? 66.691 24.143 -81.049 1.00 83.94 69 THR A CA 1
ATOM 500 C C . THR A 1 69 ? 67.122 25.446 -81.712 1.00 83.94 69 THR A C 1
ATOM 502 O O . THR A 1 69 ? 66.325 26.379 -81.851 1.00 83.94 69 THR A O 1
ATOM 505 N N . VAL A 1 70 ? 68.396 25.520 -82.094 1.00 86.62 70 VAL A N 1
ATOM 506 C CA . VAL A 1 70 ? 68.955 26.653 -82.834 1.00 86.62 70 VAL A CA 1
ATOM 507 C C . VAL A 1 70 ? 69.373 26.168 -84.209 1.00 86.62 70 VAL A C 1
ATOM 509 O O . VAL A 1 70 ? 70.114 25.195 -84.324 1.00 86.62 70 VAL A O 1
ATOM 512 N N . THR A 1 71 ? 68.901 26.840 -85.252 1.00 84.50 71 THR A N 1
ATOM 513 C CA . THR A 1 71 ? 69.257 26.523 -86.637 1.00 84.50 71 THR A CA 1
ATOM 514 C C . THR A 1 71 ? 69.686 27.775 -87.368 1.00 84.50 71 THR A C 1
ATOM 516 O O . THR A 1 71 ? 69.242 28.878 -87.065 1.00 84.50 71 THR A O 1
ATOM 519 N N . TYR A 1 72 ? 70.570 27.596 -88.336 1.00 86.94 72 TYR A N 1
ATOM 520 C CA . TYR A 1 72 ? 70.899 28.639 -89.288 1.00 86.94 72 TYR A CA 1
ATOM 521 C C . TYR A 1 72 ? 70.072 28.424 -90.554 1.00 86.94 72 TYR A C 1
ATOM 523 O O . TYR A 1 72 ? 70.068 27.308 -91.077 1.00 86.94 72 TYR A O 1
ATOM 531 N N . GLU A 1 73 ? 69.370 29.459 -91.015 1.00 83.81 73 GLU A N 1
ATOM 532 C CA . GLU A 1 73 ? 68.565 29.413 -92.238 1.00 83.81 73 GLU A CA 1
ATOM 533 C C . GLU A 1 73 ? 69.282 30.163 -93.368 1.00 83.81 73 GLU A C 1
ATOM 535 O O . GLU A 1 73 ? 69.430 31.386 -93.356 1.00 83.81 73 GLU A O 1
ATOM 540 N N . ASP A 1 74 ? 69.724 29.398 -94.365 1.00 81.19 74 ASP A N 1
ATOM 541 C CA . ASP A 1 74 ? 70.511 29.883 -95.504 1.00 81.19 74 ASP A CA 1
ATOM 542 C C . ASP A 1 74 ? 69.686 30.802 -96.427 1.00 81.19 74 ASP A C 1
ATOM 544 O O . ASP A 1 74 ? 70.210 31.685 -97.102 1.00 81.19 74 ASP A O 1
ATOM 548 N N . GLY A 1 75 ? 68.357 30.641 -96.443 1.00 80.50 75 GLY A N 1
ATOM 549 C CA . GLY A 1 75 ? 67.467 31.433 -97.292 1.00 80.50 75 GLY A CA 1
ATOM 550 C C . GLY A 1 75 ? 67.290 32.899 -96.873 1.00 80.50 75 GLY A C 1
ATOM 551 O O . GLY A 1 75 ? 66.970 33.732 -97.728 1.00 80.50 75 GLY A O 1
ATOM 552 N N . ASP A 1 76 ? 67.468 33.226 -95.589 1.00 84.62 76 ASP A N 1
ATOM 553 C CA . ASP A 1 76 ? 67.314 34.594 -95.067 1.00 84.62 76 ASP A CA 1
ATOM 554 C C . ASP A 1 76 ? 68.526 35.126 -94.283 1.00 84.62 76 ASP A C 1
ATOM 556 O O . ASP A 1 76 ? 68.569 36.316 -93.945 1.00 84.62 76 ASP A O 1
ATOM 560 N N . GLY A 1 77 ? 69.537 34.282 -94.069 1.00 82.56 77 GLY A N 1
ATOM 561 C CA . GLY A 1 77 ? 70.808 34.636 -93.457 1.00 82.56 77 GLY A CA 1
ATOM 562 C C . GLY A 1 77 ? 70.746 34.804 -91.936 1.00 82.56 77 GLY A C 1
ATOM 563 O O . GLY A 1 77 ? 71.639 35.444 -91.366 1.00 82.56 77 GLY A O 1
ATOM 564 N N . THR A 1 78 ? 69.705 34.292 -91.268 1.00 87.38 78 THR A N 1
ATOM 565 C CA . THR A 1 78 ? 69.486 34.478 -89.826 1.00 87.38 78 THR A CA 1
ATOM 566 C C . THR A 1 78 ? 69.638 33.194 -88.999 1.00 87.38 78 THR A C 1
ATOM 568 O O . THR A 1 78 ? 69.737 32.081 -89.513 1.00 87.38 78 THR A O 1
ATOM 571 N N . LEU A 1 79 ? 69.743 33.375 -87.676 1.00 89.25 79 LEU A N 1
ATOM 572 C CA . LEU A 1 79 ? 69.669 32.291 -86.697 1.00 89.25 79 LEU A CA 1
ATOM 573 C C . LEU A 1 79 ? 68.252 32.217 -86.133 1.00 89.25 79 LEU A C 1
ATOM 575 O O . LEU A 1 79 ? 67.791 33.169 -85.495 1.00 89.25 79 LEU A O 1
ATOM 579 N N . ASP A 1 80 ? 67.628 31.060 -86.299 1.00 85.31 80 ASP A N 1
ATOM 580 C CA . ASP A 1 80 ? 66.322 30.741 -85.750 1.00 85.31 80 ASP A CA 1
ATOM 581 C C . ASP A 1 80 ? 66.449 30.116 -84.363 1.00 85.31 80 ASP A C 1
ATOM 583 O O . ASP A 1 80 ? 67.288 29.251 -84.110 1.00 85.31 80 ASP A O 1
ATOM 587 N N . PHE A 1 81 ? 65.574 30.552 -83.459 1.00 85.25 81 PHE A N 1
ATOM 588 C CA . PHE A 1 81 ? 65.516 30.103 -82.072 1.00 85.25 81 PHE A CA 1
ATOM 589 C C . PHE A 1 81 ? 64.129 29.519 -81.787 1.00 85.25 81 PHE A C 1
ATOM 591 O O . PHE A 1 81 ? 63.153 30.262 -81.663 1.00 85.25 81 PHE A O 1
ATOM 598 N N . VAL A 1 82 ? 64.039 28.193 -81.655 1.00 81.19 82 VAL A N 1
ATOM 599 C CA . VAL A 1 82 ? 62.782 27.469 -81.394 1.00 81.19 82 VAL A CA 1
ATOM 600 C C . VAL A 1 82 ? 62.847 26.811 -80.018 1.00 81.19 82 VAL A C 1
ATOM 602 O O . VAL A 1 82 ? 63.720 25.992 -79.770 1.00 81.19 82 VAL A O 1
ATOM 605 N N . SER A 1 83 ? 61.953 27.175 -79.091 1.00 82.56 83 SER A N 1
ATOM 606 C CA . SER A 1 83 ? 61.942 26.585 -77.741 1.00 82.56 83 SER A CA 1
ATOM 607 C C . SER A 1 83 ? 61.254 25.218 -77.718 1.00 82.56 83 SER A C 1
ATOM 609 O O . SER A 1 83 ? 60.097 25.107 -78.116 1.00 82.56 83 SER A O 1
ATOM 611 N N . ASP A 1 84 ? 61.932 24.222 -77.141 1.00 70.75 84 ASP A N 1
ATOM 612 C CA . ASP A 1 84 ? 61.477 22.824 -77.047 1.00 70.75 84 ASP A CA 1
ATOM 613 C C . ASP A 1 84 ? 60.879 22.489 -75.668 1.00 70.75 84 ASP A C 1
ATOM 615 O O . ASP A 1 84 ? 60.886 21.341 -75.231 1.00 70.75 84 ASP A O 1
ATOM 619 N N . ASN A 1 85 ? 60.428 23.496 -74.918 1.00 70.81 85 ASN A N 1
ATOM 620 C CA . ASN A 1 85 ? 59.967 23.342 -73.540 1.00 70.81 85 ASN A CA 1
ATOM 621 C C . ASN A 1 85 ? 58.777 22.361 -73.435 1.00 70.81 85 ASN A C 1
ATOM 623 O O . ASN A 1 85 ? 57.629 22.730 -73.676 1.00 70.81 85 ASN A O 1
ATOM 627 N N . THR A 1 86 ? 59.065 21.124 -73.016 1.00 65.38 86 THR A N 1
ATOM 628 C CA . THR A 1 86 ? 58.125 20.017 -72.774 1.00 65.38 86 THR A CA 1
ATOM 629 C C . THR A 1 86 ? 57.352 20.190 -71.462 1.00 65.38 86 THR A C 1
ATOM 631 O O . THR A 1 86 ? 57.380 19.322 -70.586 1.00 65.38 86 THR A O 1
ATOM 634 N N . GLN A 1 87 ? 56.694 21.332 -71.270 1.00 74.94 87 GLN A N 1
ATOM 635 C CA . GLN A 1 87 ? 55.662 21.406 -70.239 1.00 74.94 87 GLN A CA 1
ATOM 636 C C . GLN A 1 87 ? 54.514 20.516 -70.696 1.00 74.94 87 GLN A C 1
ATOM 638 O O . GLN A 1 87 ? 53.978 20.726 -71.783 1.00 74.94 87 GLN A O 1
ATOM 643 N N . LEU A 1 88 ? 54.190 19.509 -69.882 1.00 82.75 88 LEU A N 1
ATOM 644 C CA . LEU A 1 88 ? 52.997 18.702 -70.096 1.00 82.75 88 LEU A CA 1
ATOM 645 C C . LEU A 1 88 ? 51.817 19.652 -70.265 1.00 82.75 88 LEU A C 1
ATOM 647 O O . LEU A 1 88 ? 51.652 20.611 -69.501 1.00 82.75 88 LEU A O 1
ATOM 651 N N . THR A 1 89 ? 51.032 19.401 -71.299 1.00 84.19 89 THR A N 1
ATOM 652 C CA . THR A 1 89 ? 49.761 20.081 -71.485 1.00 84.19 89 THR A CA 1
ATOM 653 C C . THR A 1 89 ? 48.875 19.812 -70.275 1.00 84.19 89 THR A C 1
ATOM 655 O O . THR A 1 89 ? 49.061 18.828 -69.556 1.00 84.19 89 THR A O 1
ATOM 658 N N . THR A 1 90 ? 47.915 20.704 -70.026 1.00 85.50 90 THR A N 1
ATOM 659 C CA . THR A 1 90 ? 46.937 20.484 -68.957 1.00 85.50 90 THR A CA 1
ATOM 660 C C . THR A 1 90 ? 46.312 19.099 -69.113 1.00 85.50 90 THR A C 1
ATOM 662 O O . THR A 1 90 ? 46.408 18.329 -68.171 1.00 85.50 90 THR A O 1
ATOM 665 N N . GLU A 1 91 ? 45.878 18.728 -70.319 1.00 85.06 91 GLU A N 1
ATOM 666 C CA . GLU A 1 91 ? 45.323 17.405 -70.637 1.00 85.06 91 GLU A CA 1
ATOM 667 C C . GLU A 1 91 ? 46.226 16.235 -70.220 1.00 85.06 91 GLU A C 1
ATOM 669 O O . GLU A 1 91 ? 45.786 15.321 -69.537 1.00 85.06 91 GLU A O 1
ATOM 674 N N . GLU A 1 92 ? 47.522 16.284 -70.538 1.00 88.56 92 GLU A N 1
ATOM 675 C CA . GLU A 1 92 ? 48.453 15.219 -70.141 1.00 88.56 92 GLU A CA 1
ATOM 676 C C . GLU A 1 92 ? 48.597 15.112 -68.614 1.00 88.56 92 GLU A C 1
ATOM 678 O O . GLU A 1 92 ? 48.805 14.022 -68.080 1.00 88.56 92 GLU A O 1
ATOM 683 N N . VAL A 1 93 ? 48.482 16.229 -67.888 1.00 87.31 93 VAL A N 1
ATOM 684 C CA . VAL A 1 93 ? 48.448 16.218 -66.417 1.00 87.31 93 VAL A CA 1
ATOM 685 C C . VAL A 1 93 ? 47.122 15.645 -65.907 1.00 87.31 93 VAL A C 1
ATOM 687 O O . VAL A 1 93 ? 47.135 14.865 -64.953 1.00 87.31 93 VAL A O 1
ATOM 690 N N . GLN A 1 94 ? 46.001 16.004 -66.536 1.00 89.88 94 GLN A N 1
ATOM 691 C CA . GLN A 1 94 ? 44.658 15.521 -66.199 1.00 89.88 94 GLN A CA 1
ATOM 692 C C . GLN A 1 94 ? 44.553 14.000 -66.398 1.00 89.88 94 GLN A C 1
ATOM 694 O O . GLN A 1 94 ? 44.166 13.296 -65.466 1.00 89.88 94 GLN A O 1
ATOM 699 N N . ASP A 1 95 ? 45.036 13.474 -67.527 1.00 87.81 95 ASP A N 1
ATOM 700 C CA . ASP A 1 95 ? 45.103 12.039 -67.836 1.00 87.81 95 ASP A CA 1
ATOM 701 C C . ASP A 1 95 ? 45.914 11.245 -66.801 1.00 87.81 95 ASP A C 1
ATOM 703 O O . ASP A 1 95 ? 45.498 10.172 -66.353 1.00 87.81 95 ASP A O 1
ATOM 707 N N . ILE A 1 96 ? 47.078 11.765 -66.388 1.00 88.50 96 ILE A N 1
ATOM 708 C CA . ILE A 1 96 ? 47.922 11.118 -65.373 1.00 88.50 96 ILE A CA 1
ATOM 709 C C . ILE A 1 96 ? 47.178 11.039 -64.037 1.00 88.50 96 ILE A C 1
ATOM 711 O O . ILE A 1 96 ? 47.158 9.978 -63.411 1.00 88.50 96 ILE A O 1
ATOM 715 N N . VAL A 1 97 ? 46.555 12.138 -63.599 1.00 87.69 97 VAL A N 1
ATOM 716 C CA . VAL A 1 97 ? 45.793 12.180 -62.341 1.00 87.69 97 VAL A CA 1
ATOM 717 C C . VAL A 1 97 ? 44.555 11.282 -62.421 1.00 87.69 97 VAL A C 1
ATOM 719 O O . VAL A 1 97 ? 44.303 10.522 -61.486 1.00 87.69 97 VAL A O 1
ATOM 722 N N . GLY A 1 98 ? 43.833 11.288 -63.543 1.00 89.12 98 GLY A N 1
ATOM 723 C CA . GLY A 1 98 ? 42.683 10.419 -63.783 1.00 89.12 98 GLY A CA 1
ATOM 724 C C . GLY A 1 98 ? 43.041 8.935 -63.752 1.00 89.12 98 GLY A C 1
ATOM 725 O O . GLY A 1 98 ? 42.373 8.143 -63.083 1.00 89.12 98 GLY A O 1
ATOM 726 N N . ALA A 1 99 ? 44.151 8.545 -64.381 1.00 87.31 99 ALA A N 1
ATOM 727 C CA . ALA A 1 99 ? 44.645 7.169 -64.348 1.00 87.31 99 ALA A CA 1
ATOM 728 C C . ALA A 1 99 ? 45.045 6.707 -62.933 1.00 87.31 99 ALA A C 1
ATOM 730 O O . ALA A 1 99 ? 44.908 5.528 -62.605 1.00 87.31 99 ALA A O 1
ATOM 731 N N . MET A 1 100 ? 45.513 7.619 -62.071 1.00 84.25 100 MET A N 1
ATOM 732 C CA . MET A 1 100 ? 45.894 7.293 -60.690 1.00 84.25 100 MET A CA 1
ATOM 733 C C . MET A 1 100 ? 44.702 6.919 -59.799 1.00 84.25 100 MET A C 1
ATOM 735 O O . MET A 1 100 ? 44.904 6.231 -58.800 1.00 84.25 100 MET A O 1
ATOM 739 N N . VAL A 1 101 ? 43.485 7.350 -60.144 1.00 84.81 101 VAL A N 1
ATOM 740 C CA . VAL A 1 101 ? 42.288 7.221 -59.291 1.00 84.81 101 VAL A CA 1
ATOM 741 C C . VAL A 1 101 ? 41.124 6.492 -59.967 1.00 84.81 101 VAL A C 1
ATOM 743 O O . VAL A 1 101 ? 40.008 6.575 -59.479 1.00 84.81 101 VAL A O 1
ATOM 746 N N . THR A 1 102 ? 41.354 5.801 -61.088 1.00 77.38 102 THR A N 1
ATOM 747 C CA . THR A 1 102 ? 40.332 5.017 -61.822 1.00 77.38 102 THR A CA 1
ATOM 748 C C . THR A 1 102 ? 40.444 3.497 -61.608 1.00 77.38 102 THR A C 1
ATOM 750 O O . THR A 1 102 ? 39.605 2.738 -62.092 1.00 77.38 102 THR A O 1
ATOM 753 N N . GLY A 1 103 ? 41.467 3.029 -60.875 1.00 74.50 103 GLY A N 1
ATOM 754 C CA . GLY A 1 103 ? 41.743 1.610 -60.563 1.00 74.50 103 GLY A CA 1
ATOM 755 C C . GLY A 1 103 ? 41.561 1.225 -59.083 1.00 74.50 103 GLY A C 1
ATOM 756 O O . GLY A 1 103 ? 42.192 0.288 -58.601 1.00 74.50 103 GLY A O 1
ATOM 757 N N . ASN A 1 104 ? 40.744 1.993 -58.377 1.00 65.38 104 ASN A N 1
ATOM 758 C CA . ASN A 1 104 ? 40.631 2.177 -56.931 1.00 65.38 104 ASN A CA 1
ATOM 759 C C . ASN A 1 104 ? 40.678 0.898 -56.071 1.00 65.38 104 ASN A C 1
ATOM 761 O O . ASN A 1 104 ? 39.901 -0.039 -56.264 1.00 65.38 104 ASN A O 1
ATOM 765 N N . THR A 1 105 ? 41.528 0.928 -55.035 1.00 67.56 105 THR A N 1
ATOM 766 C CA . THR A 1 105 ? 41.528 0.004 -53.872 1.00 67.56 105 THR A CA 1
ATOM 767 C C . THR A 1 105 ? 41.303 0.762 -52.558 1.00 67.56 105 THR A C 1
ATOM 769 O O . THR A 1 105 ? 41.578 0.249 -51.472 1.00 67.56 105 THR A O 1
ATOM 772 N N . GLU A 1 106 ? 40.832 2.007 -52.647 1.00 75.00 106 GLU A N 1
ATOM 773 C CA . GLU A 1 106 ? 40.714 2.888 -51.494 1.00 75.00 106 GLU A CA 1
ATOM 774 C C . GLU A 1 106 ? 39.558 2.449 -50.587 1.00 75.00 106 GLU A C 1
ATOM 776 O O . GLU A 1 106 ? 38.420 2.241 -51.006 1.00 75.00 106 GLU A O 1
ATOM 781 N N . THR A 1 107 ? 39.861 2.288 -49.302 1.00 75.88 107 THR A N 1
ATOM 782 C CA . THR A 1 107 ? 38.886 1.867 -48.295 1.00 75.88 107 THR A CA 1
ATOM 783 C C . THR A 1 107 ? 38.049 3.066 -47.839 1.00 75.88 107 THR A C 1
ATOM 785 O O . THR A 1 107 ? 38.605 4.072 -47.406 1.00 75.88 107 THR A O 1
ATOM 788 N N . ASN A 1 108 ? 36.717 2.931 -47.861 1.00 71.62 108 ASN A N 1
ATOM 789 C CA . ASN A 1 108 ? 35.724 3.907 -47.363 1.00 71.62 108 ASN A CA 1
ATOM 790 C C . ASN A 1 108 ? 35.668 5.265 -48.094 1.00 71.62 108 ASN A C 1
ATOM 792 O O . ASN A 1 108 ? 35.006 6.193 -47.629 1.00 71.62 108 ASN A O 1
ATOM 796 N N . ILE A 1 109 ? 36.321 5.396 -49.247 1.00 81.75 109 ILE A N 1
ATOM 797 C CA . ILE A 1 109 ? 36.240 6.593 -50.082 1.00 81.75 109 ILE A CA 1
ATOM 798 C C . ILE A 1 109 ? 36.244 6.190 -51.550 1.00 81.75 109 ILE A C 1
ATOM 800 O O . ILE A 1 109 ? 37.025 5.342 -51.970 1.00 81.75 109 ILE A O 1
ATOM 804 N N . THR A 1 110 ? 35.356 6.797 -52.322 1.00 82.88 110 THR A N 1
ATOM 805 C CA . THR A 1 110 ? 35.433 6.780 -53.775 1.00 82.88 110 THR A CA 1
ATOM 806 C C . THR A 1 110 ? 36.089 8.082 -54.187 1.00 82.88 110 THR A C 1
ATOM 808 O O . THR A 1 110 ? 35.636 9.161 -53.804 1.00 82.88 110 THR A O 1
ATOM 811 N N . VAL A 1 111 ? 37.180 7.962 -54.933 1.00 87.69 111 VAL A N 1
ATOM 812 C CA . VAL A 1 111 ? 37.866 9.102 -55.527 1.00 87.69 111 VAL A CA 1
ATOM 813 C C . VAL A 1 111 ? 37.668 8.998 -57.024 1.00 87.69 111 VAL A C 1
ATOM 815 O O . VAL A 1 111 ? 38.052 7.994 -57.618 1.00 87.69 111 VAL A O 1
ATOM 818 N N . THR A 1 112 ? 37.057 10.011 -57.619 1.00 86.44 112 THR A N 1
ATOM 819 C CA . THR A 1 112 ? 36.914 10.116 -59.070 1.00 86.44 112 THR A CA 1
ATOM 820 C C . THR A 1 112 ? 37.610 11.369 -59.544 1.00 86.44 112 THR A C 1
ATOM 822 O O . THR A 1 112 ? 37.552 12.410 -58.898 1.00 86.44 112 THR A O 1
ATOM 825 N N . TYR A 1 113 ? 38.286 11.264 -60.676 1.00 89.69 113 TYR A N 1
ATOM 826 C CA . TYR A 1 113 ? 38.732 12.440 -61.396 1.00 89.69 113 TYR A CA 1
ATOM 827 C C . TYR A 1 113 ? 37.623 12.866 -62.356 1.00 89.69 113 TYR A C 1
ATOM 829 O O . TYR A 1 113 ? 37.172 12.037 -63.148 1.00 89.69 113 TYR A O 1
ATOM 837 N N . GLU A 1 114 ? 37.169 14.115 -62.260 1.00 88.06 114 GLU A N 1
ATOM 838 C CA . GLU A 1 114 ? 36.189 14.683 -63.186 1.00 88.06 114 GLU A CA 1
ATOM 839 C C . GLU A 1 114 ? 36.924 15.509 -64.242 1.00 88.06 114 GLU A C 1
ATOM 841 O O . GLU A 1 114 ? 37.455 16.591 -63.985 1.00 88.06 114 GLU A O 1
ATOM 846 N N . ASP A 1 115 ? 36.966 14.968 -65.456 1.00 83.75 115 ASP A N 1
ATOM 847 C CA . ASP A 1 115 ? 37.688 15.568 -66.574 1.00 83.75 115 ASP A CA 1
ATOM 848 C C . ASP A 1 115 ? 37.054 16.901 -67.014 1.00 83.75 115 ASP A C 1
ATOM 850 O O . ASP A 1 115 ? 37.741 17.833 -67.431 1.00 83.75 115 ASP A O 1
ATOM 854 N N . GLY A 1 116 ? 35.735 17.043 -66.832 1.00 84.38 116 GLY A N 1
ATOM 855 C CA . GLY A 1 116 ? 34.996 18.246 -67.207 1.00 84.38 116 GLY A CA 1
ATOM 856 C C . GLY A 1 116 ? 35.310 19.494 -66.374 1.00 84.38 116 GLY A C 1
ATOM 857 O O . GLY A 1 116 ? 35.133 20.607 -66.879 1.00 84.38 116 GLY A O 1
ATOM 858 N N . ASP A 1 117 ? 35.760 19.344 -65.124 1.00 86.62 117 ASP A N 1
ATOM 859 C CA . ASP A 1 117 ? 36.107 20.470 -64.243 1.00 86.62 117 ASP A CA 1
ATOM 860 C C . ASP A 1 117 ? 37.558 20.460 -63.732 1.00 86.62 117 ASP A C 1
ATOM 862 O O . ASP A 1 117 ? 38.023 21.449 -63.156 1.00 86.62 117 ASP A O 1
ATOM 866 N N . GLY A 1 118 ? 38.300 19.388 -64.014 1.00 85.00 118 GLY A N 1
ATOM 867 C CA . GLY A 1 118 ? 39.715 19.251 -63.713 1.00 85.00 118 GLY A CA 1
ATOM 868 C C . GLY A 1 118 ? 40.020 18.914 -62.252 1.00 85.00 118 GLY A C 1
ATOM 869 O O . GLY A 1 118 ? 41.176 19.054 -61.834 1.00 85.00 118 GLY A O 1
ATOM 870 N N . THR A 1 119 ? 39.022 18.510 -61.462 1.00 89.50 119 THR A N 1
ATOM 871 C CA . THR A 1 119 ? 39.161 18.281 -60.021 1.00 89.50 119 THR A CA 1
ATOM 872 C C . THR A 1 119 ? 39.089 16.804 -59.631 1.00 89.50 119 THR A C 1
ATOM 874 O O . THR A 1 119 ? 38.713 15.925 -60.405 1.00 89.50 119 THR A O 1
ATOM 877 N N . LEU A 1 120 ? 39.530 16.520 -58.402 1.00 91.00 120 LEU A N 1
ATOM 878 C CA . LEU A 1 120 ? 39.310 15.232 -57.757 1.00 91.00 120 LEU A CA 1
ATOM 879 C C . LEU A 1 120 ? 38.079 15.348 -56.867 1.00 91.00 120 LEU A C 1
ATOM 881 O O . LEU A 1 120 ? 38.097 16.072 -55.867 1.00 91.00 120 LEU A O 1
ATOM 885 N N . ASP A 1 121 ? 37.058 14.581 -57.209 1.00 87.38 121 ASP A N 1
ATOM 886 C CA . ASP A 1 121 ? 35.868 14.418 -56.402 1.00 87.38 121 ASP A CA 1
ATOM 887 C C . ASP A 1 121 ? 36.100 13.335 -55.357 1.00 87.38 121 ASP A C 1
ATOM 889 O O . ASP A 1 121 ? 36.370 12.167 -55.650 1.00 87.38 121 ASP A O 1
ATOM 893 N N . PHE A 1 122 ? 35.973 13.743 -54.100 1.00 85.50 122 PHE A N 1
ATOM 894 C CA . PHE A 1 122 ? 36.089 12.868 -52.948 1.00 85.50 122 PHE A CA 1
ATOM 895 C C . PHE A 1 122 ? 34.697 12.595 -52.394 1.00 85.50 122 PHE A C 1
ATOM 897 O O . PHE A 1 122 ? 34.134 13.408 -51.658 1.00 85.50 122 PHE A O 1
ATOM 904 N N . VAL A 1 123 ? 34.152 11.425 -52.712 1.00 81.00 123 VAL A N 1
ATOM 905 C CA . VAL A 1 123 ? 32.899 10.957 -52.124 1.00 81.00 123 VAL A CA 1
ATOM 906 C C . VAL A 1 123 ? 33.241 9.961 -51.030 1.00 81.00 123 VAL A C 1
ATOM 908 O O . VAL A 1 123 ? 33.620 8.819 -51.291 1.00 81.00 123 VAL A O 1
ATOM 911 N N . ALA A 1 124 ? 33.106 10.386 -49.774 1.00 80.12 124 ALA A N 1
ATOM 912 C CA . ALA A 1 124 ? 33.143 9.455 -48.657 1.00 80.12 124 ALA A CA 1
ATOM 913 C C . ALA A 1 124 ? 31.968 8.482 -48.814 1.00 80.12 124 ALA A C 1
ATOM 915 O O . ALA A 1 124 ? 30.805 8.862 -48.656 1.00 80.12 124 ALA A O 1
ATOM 916 N N . VAL A 1 125 ? 32.264 7.226 -49.150 1.00 65.19 125 VAL A N 1
ATOM 917 C CA . VAL A 1 125 ? 31.249 6.180 -49.128 1.00 65.19 125 VAL A CA 1
ATOM 918 C C . VAL A 1 125 ? 31.051 5.884 -47.657 1.00 65.19 125 VAL A C 1
ATOM 920 O O . VAL A 1 125 ? 31.900 5.252 -47.028 1.00 65.19 125 VAL A O 1
ATOM 923 N N . ASN A 1 126 ? 29.943 6.357 -47.090 1.00 60.91 126 ASN A N 1
ATOM 924 C CA . ASN A 1 126 ? 29.440 5.740 -45.878 1.00 60.91 126 ASN A CA 1
ATOM 925 C C . ASN A 1 126 ? 29.145 4.296 -46.283 1.00 60.91 126 ASN A C 1
ATOM 927 O O . ASN A 1 126 ? 28.137 4.022 -46.941 1.00 60.91 126 ASN A O 1
ATOM 931 N N . THR A 1 127 ? 30.094 3.390 -46.033 1.00 54.94 127 THR A N 1
ATOM 932 C CA . THR A 1 127 ? 29.845 1.971 -46.221 1.00 54.94 127 THR A CA 1
ATOM 933 C C . THR A 1 127 ? 28.561 1.681 -45.471 1.00 54.94 127 THR A C 1
ATOM 935 O O . THR A 1 127 ? 28.277 2.255 -44.421 1.00 54.94 127 THR A O 1
ATOM 938 N N . THR A 1 128 ? 27.720 0.847 -46.055 1.00 52.62 128 THR A N 1
ATOM 939 C CA . THR A 1 128 ? 26.356 0.547 -45.609 1.00 52.62 128 THR A CA 1
ATOM 940 C C . THR A 1 128 ? 26.319 -0.195 -44.252 1.00 52.62 128 THR A C 1
ATOM 942 O O . THR A 1 128 ? 25.408 -0.964 -43.977 1.00 52.62 128 THR A O 1
ATOM 945 N N . GLY A 1 129 ? 27.338 -0.004 -43.413 1.00 54.25 129 GLY A N 1
ATOM 946 C CA . GLY A 1 129 ? 27.631 -0.664 -42.154 1.00 54.25 129 GLY A CA 1
ATOM 947 C C . GLY A 1 129 ? 28.141 0.312 -41.097 1.00 54.25 129 GLY A C 1
ATOM 948 O O . GLY A 1 129 ? 29.034 -0.032 -40.345 1.00 54.25 129 GLY A O 1
ATOM 949 N N . GLY A 1 130 ? 27.566 1.505 -41.022 1.00 55.81 130 GLY A N 1
ATOM 950 C CA . GLY A 1 130 ? 27.494 2.258 -39.781 1.00 55.81 130 GLY A CA 1
ATOM 951 C C . GLY A 1 130 ? 28.786 2.709 -39.086 1.00 55.81 130 GLY A C 1
ATOM 952 O O . GLY A 1 130 ? 29.901 2.568 -39.575 1.00 55.81 130 GLY A O 1
ATOM 953 N N . TRP A 1 131 ? 28.620 3.340 -37.924 1.00 63.09 131 TRP A N 1
ATOM 954 C CA . TRP A 1 131 ? 29.724 3.772 -37.072 1.00 63.09 131 TRP A CA 1
ATOM 955 C C . TRP A 1 131 ? 30.339 2.530 -36.412 1.00 63.09 131 TRP A C 1
ATOM 957 O O . TRP A 1 131 ? 29.896 2.077 -35.359 1.00 63.09 131 TRP A O 1
ATOM 967 N N . THR A 1 132 ? 31.344 1.931 -37.046 1.00 51.78 132 THR A N 1
ATOM 968 C CA . THR A 1 132 ? 32.169 0.899 -36.409 1.00 51.78 132 THR A CA 1
ATOM 969 C C . THR A 1 132 ? 33.432 1.531 -35.838 1.00 51.78 132 THR A C 1
ATOM 971 O O . THR A 1 132 ? 34.317 1.927 -36.597 1.00 51.78 132 THR A O 1
ATOM 974 N N . ASP A 1 133 ? 33.554 1.566 -34.512 1.00 45.81 133 ASP A N 1
ATOM 975 C CA . ASP A 1 133 ? 34.861 1.559 -33.849 1.00 45.81 133 ASP A CA 1
ATOM 976 C C . ASP A 1 133 ? 35.202 0.097 -33.524 1.00 45.81 133 ASP A C 1
ATOM 978 O O . ASP A 1 133 ? 34.565 -0.537 -32.683 1.00 45.81 133 ASP A O 1
ATOM 982 N N . GLY A 1 134 ? 36.151 -0.483 -34.259 1.00 45.03 134 GLY A N 1
ATOM 983 C CA . GLY A 1 134 ? 36.847 -1.692 -33.813 1.00 45.03 134 GLY A CA 1
ATOM 984 C C . GLY A 1 134 ? 36.000 -2.942 -33.519 1.00 45.03 134 GLY A C 1
ATOM 985 O O . GLY A 1 134 ? 36.305 -3.644 -32.558 1.00 45.03 134 GLY A O 1
ATOM 986 N N . SER A 1 135 ? 35.038 -3.300 -34.384 1.00 52.25 135 SER A N 1
ATOM 987 C CA . SER A 1 135 ? 34.247 -4.564 -34.389 1.00 52.25 135 SER A CA 1
ATOM 988 C C . SER A 1 135 ? 32.875 -4.560 -33.697 1.00 52.25 135 SER A C 1
ATOM 990 O O . SER A 1 135 ? 32.166 -5.558 -33.816 1.00 52.25 135 SER A O 1
ATOM 992 N N . ASN A 1 136 ? 32.448 -3.467 -33.055 1.00 55.00 136 ASN A N 1
ATOM 993 C CA . ASN A 1 136 ? 31.060 -3.312 -32.595 1.00 55.00 136 ASN A CA 1
ATOM 994 C C . ASN A 1 136 ? 30.289 -2.387 -33.541 1.00 55.00 136 ASN A C 1
ATOM 996 O O . ASN A 1 136 ? 30.751 -1.292 -33.857 1.00 55.00 136 ASN A O 1
ATOM 1000 N N . VAL A 1 137 ? 29.129 -2.848 -34.015 1.00 58.81 137 VAL A N 1
ATOM 1001 C CA . VAL A 1 137 ? 28.398 -2.185 -35.097 1.00 58.81 137 VAL A CA 1
ATOM 1002 C C . VAL A 1 137 ? 27.273 -1.312 -34.551 1.00 58.81 137 VAL A C 1
ATOM 1004 O O . VAL A 1 137 ? 26.310 -1.815 -33.973 1.00 58.81 137 VAL A O 1
ATOM 1007 N N . ILE A 1 138 ? 27.404 -0.001 -34.751 1.00 60.62 138 ILE A N 1
ATOM 1008 C CA . ILE A 1 138 ? 26.315 0.967 -34.638 1.00 60.62 138 ILE A CA 1
ATOM 1009 C C . ILE A 1 138 ? 25.815 1.208 -36.059 1.00 60.62 138 ILE A C 1
ATOM 1011 O O . ILE A 1 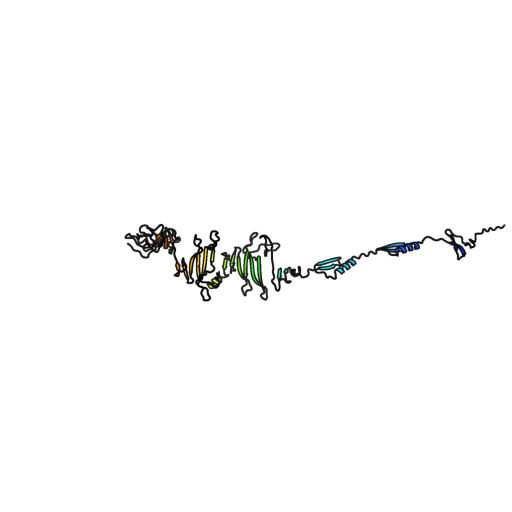138 ? 26.562 1.785 -36.839 1.00 60.62 138 ILE A O 1
ATOM 1015 N N . TYR A 1 139 ? 24.600 0.792 -36.419 1.00 55.28 139 TYR A N 1
ATOM 1016 C CA . TYR A 1 139 ? 24.050 1.014 -37.764 1.00 55.28 139 TYR A CA 1
ATOM 1017 C C . TYR A 1 139 ? 23.139 2.262 -37.793 1.00 55.28 139 TYR A C 1
ATOM 1019 O O . TYR A 1 139 ? 21.956 2.136 -37.485 1.00 55.28 139 TYR A O 1
ATOM 1027 N N . PRO A 1 140 ? 23.601 3.467 -38.188 1.00 56.22 140 PRO A N 1
ATOM 1028 C CA . PRO A 1 140 ? 22.734 4.441 -38.839 1.00 56.22 140 PRO A CA 1
ATOM 1029 C C . PRO A 1 140 ? 22.282 3.826 -40.166 1.00 56.22 140 PRO A C 1
ATOM 1031 O O . PRO A 1 140 ? 23.045 3.760 -41.132 1.00 56.22 140 PRO A O 1
ATOM 1034 N N . THR A 1 141 ? 21.076 3.263 -40.191 1.00 50.66 141 THR A N 1
ATOM 1035 C CA . THR A 1 141 ? 20.544 2.654 -41.415 1.00 50.66 141 THR A CA 1
ATOM 1036 C C . THR A 1 141 ? 20.136 3.747 -42.405 1.00 50.66 141 THR A C 1
ATOM 1038 O O . THR A 1 141 ? 19.774 4.853 -42.016 1.00 50.66 141 THR A O 1
ATOM 1041 N N . THR A 1 142 ? 20.190 3.457 -43.704 1.00 52.06 142 THR A N 1
ATOM 1042 C CA . THR A 1 142 ? 19.783 4.403 -44.758 1.00 52.06 142 THR A CA 1
ATOM 1043 C C . THR A 1 142 ? 18.280 4.385 -45.051 1.00 52.06 142 THR A C 1
ATOM 1045 O O . THR A 1 142 ? 17.846 5.068 -45.976 1.00 52.06 142 THR A O 1
ATOM 1048 N N . LEU A 1 143 ? 17.480 3.594 -44.323 1.00 47.50 143 LEU A N 1
ATOM 1049 C CA . LEU A 1 143 ? 16.080 3.338 -44.690 1.00 47.50 143 LEU A CA 1
ATOM 1050 C C . LEU A 1 143 ? 15.043 3.989 -43.769 1.00 47.50 143 LEU A C 1
ATOM 1052 O O . LEU A 1 143 ? 13.926 4.212 -44.218 1.00 47.50 143 LEU A O 1
ATOM 1056 N N . THR A 1 144 ? 15.420 4.390 -42.559 1.00 51.75 144 THR A N 1
ATOM 1057 C CA . THR A 1 144 ? 14.657 5.245 -41.632 1.00 51.75 144 THR A CA 1
ATOM 1058 C C . THR A 1 144 ? 15.647 5.714 -40.566 1.00 51.75 144 THR A C 1
ATOM 1060 O O . THR A 1 144 ? 16.559 4.948 -40.272 1.00 51.75 144 THR A O 1
ATOM 1063 N N . ASP A 1 145 ? 15.501 6.907 -39.986 1.00 69.31 145 ASP A N 1
ATOM 1064 C CA . ASP A 1 145 ? 16.401 7.505 -38.972 1.00 69.31 145 ASP A CA 1
ATOM 1065 C C . ASP A 1 145 ? 16.471 6.725 -37.626 1.00 69.31 145 ASP A C 1
ATOM 1067 O O . ASP A 1 145 ? 16.290 7.286 -36.547 1.00 69.31 145 ASP A O 1
ATOM 1071 N N . ALA A 1 146 ? 16.693 5.411 -37.675 1.00 78.88 146 ALA A N 1
ATOM 1072 C CA . ALA A 1 146 ? 16.702 4.470 -36.569 1.00 78.88 146 ALA A CA 1
ATOM 1073 C C . ALA A 1 146 ? 18.126 3.988 -36.264 1.00 78.88 146 ALA A C 1
ATOM 1075 O O . ALA A 1 146 ? 18.935 3.743 -37.166 1.00 78.88 146 ALA A O 1
ATOM 1076 N N . LEU A 1 147 ? 18.408 3.832 -34.972 1.00 83.00 147 LEU A N 1
ATOM 1077 C CA . LEU A 1 147 ? 19.675 3.381 -34.423 1.00 83.00 147 LEU A CA 1
ATOM 1078 C C . LEU A 1 147 ? 19.551 1.931 -33.943 1.00 83.00 147 LEU A C 1
ATOM 1080 O O . LEU A 1 147 ? 19.019 1.667 -32.866 1.00 83.00 147 LEU A O 1
ATOM 1084 N N . GLY A 1 148 ? 20.068 0.997 -34.739 1.00 83.94 148 GLY A N 1
ATOM 1085 C CA . GLY A 1 148 ? 20.201 -0.405 -34.348 1.00 83.94 148 GLY A CA 1
ATOM 1086 C C . GLY A 1 148 ? 21.564 -0.679 -33.710 1.00 83.94 148 GLY A C 1
ATOM 1087 O O . GLY A 1 148 ? 22.606 -0.454 -34.334 1.00 83.94 148 GLY A O 1
ATOM 1088 N N . LEU A 1 149 ? 21.568 -1.179 -32.474 1.00 85.50 149 LEU A N 1
ATOM 1089 C CA . LEU A 1 149 ? 22.754 -1.669 -31.771 1.00 85.50 149 LEU A CA 1
ATOM 1090 C C . LEU A 1 149 ? 22.690 -3.198 -31.727 1.00 85.50 149 LEU A C 1
ATOM 1092 O O . LEU A 1 149 ? 21.906 -3.769 -30.976 1.00 85.50 149 LEU A O 1
ATOM 1096 N N . GLY A 1 150 ? 23.492 -3.862 -32.566 1.00 84.44 150 GLY A N 1
ATOM 1097 C CA . GLY A 1 150 ? 23.466 -5.326 -32.712 1.00 84.44 150 GLY A CA 1
ATOM 1098 C C . GLY A 1 150 ? 22.379 -5.879 -33.648 1.00 84.44 150 GLY A C 1
ATOM 1099 O O . GLY A 1 150 ? 22.357 -7.081 -33.886 1.00 84.44 150 GLY A O 1
ATOM 1100 N N . THR A 1 151 ? 21.546 -5.016 -34.240 1.00 83.75 151 THR A N 1
ATOM 1101 C CA . THR A 1 151 ? 20.593 -5.338 -35.320 1.00 83.75 151 THR A CA 1
ATOM 1102 C C . THR A 1 151 ? 20.746 -4.348 -36.474 1.00 83.75 151 THR A C 1
ATOM 1104 O O . THR A 1 151 ? 21.010 -3.167 -36.251 1.00 83.75 151 THR A O 1
ATOM 1107 N N . ASN A 1 152 ? 20.584 -4.822 -37.710 1.00 80.06 152 ASN A N 1
ATOM 1108 C CA . ASN A 1 152 ? 20.536 -3.980 -38.912 1.00 80.06 152 ASN A CA 1
ATOM 1109 C C . ASN A 1 152 ? 19.099 -3.689 -39.384 1.00 80.06 152 ASN A C 1
ATOM 1111 O O . ASN A 1 152 ? 18.919 -2.993 -40.381 1.00 80.06 152 ASN A O 1
ATOM 1115 N N . SER A 1 153 ? 18.103 -4.236 -38.684 1.00 84.06 153 SER A N 1
ATOM 1116 C CA . SER A 1 153 ? 16.678 -4.109 -38.989 1.00 84.06 153 SER A CA 1
ATOM 1117 C C . SER A 1 153 ? 15.923 -3.788 -37.695 1.00 84.06 153 SER A C 1
ATOM 1119 O O . SER A 1 153 ? 15.214 -4.656 -37.194 1.00 84.06 153 SER A O 1
ATOM 1121 N N . PRO A 1 154 ? 16.148 -2.608 -37.086 1.00 87.25 154 PRO A N 1
ATOM 1122 C CA . PRO A 1 154 ? 15.478 -2.259 -35.843 1.00 87.25 154 PRO A CA 1
ATOM 1123 C C . PRO A 1 154 ? 13.971 -2.031 -36.066 1.00 87.25 154 PRO A C 1
ATOM 1125 O O . PRO A 1 154 ? 13.576 -1.364 -37.023 1.00 87.25 154 PRO A O 1
ATOM 1128 N N . ASP A 1 155 ? 13.141 -2.534 -35.155 1.00 89.56 155 ASP A N 1
ATOM 1129 C CA . ASP A 1 155 ? 11.681 -2.374 -35.137 1.00 89.56 155 ASP A CA 1
ATOM 1130 C C . ASP A 1 155 ? 11.261 -0.958 -34.695 1.00 89.56 155 ASP A C 1
ATOM 1132 O O . ASP A 1 155 ? 10.145 -0.506 -34.968 1.00 89.56 155 ASP A O 1
ATOM 1136 N N . THR A 1 156 ? 12.147 -0.234 -33.999 1.00 89.50 156 THR A N 1
ATOM 1137 C CA . THR A 1 156 ? 11.907 1.129 -33.494 1.00 89.50 156 THR A CA 1
ATOM 1138 C C . THR A 1 156 ? 13.090 2.066 -33.760 1.00 89.50 156 THR A C 1
ATOM 1140 O O . THR A 1 156 ? 14.145 1.651 -34.230 1.00 89.50 156 THR A O 1
ATOM 1143 N N . ALA A 1 157 ? 12.937 3.359 -33.445 1.00 88.62 157 ALA A N 1
ATOM 1144 C CA . ALA A 1 157 ? 13.983 4.363 -33.666 1.00 88.62 157 ALA A CA 1
ATOM 1145 C C . ALA A 1 157 ? 15.280 4.110 -32.869 1.00 88.62 157 ALA A C 1
ATOM 1147 O O . ALA A 1 157 ? 16.335 4.608 -33.253 1.00 88.62 157 ALA A O 1
ATOM 1148 N N . LEU A 1 158 ? 15.223 3.356 -31.769 1.00 89.81 158 LEU A N 1
ATOM 1149 C CA . LEU A 1 158 ? 16.395 2.900 -31.028 1.00 89.81 158 LEU A CA 1
ATOM 1150 C C . LEU A 1 158 ? 16.137 1.485 -30.526 1.00 89.81 158 LEU A C 1
ATOM 1152 O O . LEU A 1 158 ? 15.283 1.286 -29.665 1.00 89.81 158 LEU A O 1
ATOM 1156 N N . GLU A 1 159 ? 16.921 0.526 -31.004 1.00 90.62 159 GLU A N 1
ATOM 1157 C CA . GLU A 1 159 ? 16.836 -0.860 -30.556 1.00 90.62 159 GLU A CA 1
ATOM 1158 C C . GLU A 1 159 ? 18.215 -1.409 -30.205 1.00 90.62 159 GLU A C 1
ATOM 1160 O O . GLU A 1 159 ? 19.196 -1.195 -30.920 1.00 90.62 159 GLU A O 1
ATOM 1165 N N . ILE A 1 160 ? 18.277 -2.141 -29.093 1.00 92.12 160 ILE A N 1
ATOM 1166 C CA . ILE A 1 160 ? 19.451 -2.900 -28.674 1.00 92.12 160 ILE A CA 1
ATOM 1167 C C . ILE A 1 160 ? 19.067 -4.369 -28.744 1.00 92.12 160 ILE A C 1
ATOM 1169 O O . ILE A 1 160 ? 18.257 -4.836 -27.948 1.00 92.12 160 ILE A O 1
ATOM 1173 N N . ALA A 1 161 ? 19.665 -5.085 -29.686 1.00 90.88 161 ALA A N 1
ATOM 1174 C CA . ALA A 1 161 ? 19.366 -6.482 -29.945 1.00 90.88 161 ALA A CA 1
ATOM 1175 C C . ALA A 1 161 ? 20.625 -7.335 -29.794 1.00 90.88 161 ALA A C 1
ATOM 1177 O O . ALA A 1 161 ? 21.731 -6.938 -30.177 1.00 90.88 161 ALA A O 1
ATOM 1178 N N . LYS A 1 162 ? 20.457 -8.532 -29.231 1.00 92.00 162 LYS A N 1
ATOM 1179 C CA . LYS A 1 162 ? 21.526 -9.518 -29.105 1.00 92.00 162 LYS A CA 1
ATOM 1180 C C . LYS A 1 162 ? 20.963 -10.930 -29.223 1.00 92.00 162 LYS A C 1
ATOM 1182 O O . LYS A 1 162 ? 19.992 -11.268 -28.559 1.00 92.00 162 LYS A O 1
ATOM 1187 N N . GLU A 1 163 ? 21.603 -11.747 -30.052 1.00 92.19 163 GLU A N 1
ATOM 1188 C CA . GLU A 1 163 ? 21.341 -13.186 -30.139 1.00 92.19 163 GLU A CA 1
ATOM 1189 C C . GLU A 1 163 ? 22.241 -13.954 -29.162 1.00 92.19 163 GLU A C 1
ATOM 1191 O O . GLU A 1 163 ? 23.388 -13.556 -28.920 1.00 92.19 163 GLU A O 1
ATOM 1196 N N . ASP A 1 164 ? 21.712 -15.049 -28.609 1.00 92.81 164 ASP A N 1
ATOM 1197 C CA . ASP A 1 164 ? 22.399 -15.989 -27.709 1.00 92.81 164 ASP A CA 1
ATOM 1198 C C . ASP A 1 164 ? 23.064 -15.360 -26.461 1.00 92.81 164 ASP A C 1
ATOM 1200 O O . ASP A 1 164 ? 23.948 -15.962 -25.846 1.00 92.81 164 ASP A O 1
ATOM 1204 N N . ALA A 1 165 ? 22.655 -14.148 -26.070 1.00 92.81 165 ALA A N 1
ATOM 1205 C CA . ALA A 1 165 ? 23.125 -13.439 -24.880 1.00 92.81 165 ALA A CA 1
ATOM 1206 C C . ALA A 1 165 ? 22.162 -12.303 -24.487 1.00 92.81 165 ALA A C 1
ATOM 1208 O O . ALA A 1 165 ? 21.272 -11.940 -25.252 1.00 92.81 165 ALA A O 1
ATOM 1209 N N . ASP A 1 166 ? 22.374 -11.707 -23.312 1.00 94.50 166 ASP A N 1
ATOM 1210 C CA . ASP A 1 166 ? 21.581 -10.570 -22.839 1.00 94.50 166 ASP A CA 1
ATOM 1211 C C . ASP A 1 166 ? 21.912 -9.281 -23.613 1.00 94.50 166 ASP A C 1
ATOM 1213 O O . ASP A 1 166 ? 23.080 -8.916 -23.789 1.00 94.50 166 ASP A O 1
ATOM 1217 N N . ALA A 1 167 ? 20.878 -8.543 -24.021 1.00 94.00 167 ALA A N 1
ATOM 1218 C CA . ALA A 1 167 ? 21.002 -7.162 -24.477 1.00 94.00 167 ALA A CA 1
ATOM 1219 C C . ALA A 1 167 ? 20.984 -6.222 -23.259 1.00 94.00 167 ALA A C 1
ATOM 1221 O O . ALA A 1 167 ? 20.025 -6.210 -22.489 1.00 94.00 167 ALA A O 1
ATOM 1222 N N . VAL A 1 168 ? 22.044 -5.429 -23.067 1.00 93.31 168 VAL A N 1
ATOM 1223 C CA . VAL A 1 168 ? 22.206 -4.574 -21.879 1.00 93.31 168 VAL A CA 1
ATOM 1224 C C . VAL A 1 168 ? 22.346 -3.108 -22.279 1.00 93.31 168 VAL A C 1
ATOM 1226 O O . VAL A 1 168 ? 23.231 -2.751 -23.055 1.00 93.31 168 VAL A O 1
ATOM 1229 N N . ALA A 1 169 ? 21.517 -2.250 -21.682 1.00 94.19 169 ALA A N 1
ATOM 1230 C CA . ALA A 1 169 ? 21.663 -0.799 -21.719 1.00 94.19 169 ALA A CA 1
ATOM 1231 C C . ALA A 1 169 ? 22.136 -0.291 -20.348 1.00 94.19 169 ALA A C 1
ATOM 1233 O O . ALA A 1 169 ? 21.431 -0.443 -19.351 1.00 94.19 169 ALA A O 1
ATOM 1234 N N . THR A 1 170 ? 23.310 0.342 -20.294 1.00 95.12 170 THR A N 1
ATOM 1235 C CA . THR A 1 170 ? 23.878 0.892 -19.051 1.00 95.12 170 THR A CA 1
ATOM 1236 C C . THR A 1 170 ? 23.955 2.416 -19.125 1.00 95.12 170 THR A C 1
ATOM 1238 O O . THR A 1 170 ? 24.554 2.957 -20.051 1.00 95.12 170 THR A O 1
ATOM 1241 N N . ILE A 1 171 ? 23.409 3.112 -18.120 1.00 95.50 171 ILE A N 1
ATOM 1242 C CA . ILE A 1 171 ? 23.549 4.567 -17.941 1.00 95.50 171 ILE A CA 1
ATOM 1243 C C . ILE A 1 171 ? 24.338 4.805 -16.651 1.00 95.50 171 ILE A C 1
ATOM 1245 O O . ILE A 1 171 ? 23.880 4.441 -15.569 1.00 95.50 171 ILE A O 1
ATOM 1249 N N . SER A 1 172 ? 25.526 5.401 -16.744 1.00 95.19 172 SER A N 1
ATOM 1250 C CA . SER A 1 172 ? 26.412 5.602 -15.589 1.00 95.19 172 SER A CA 1
ATOM 1251 C C . SER A 1 172 ? 26.781 7.067 -15.393 1.00 95.19 172 SER A C 1
ATOM 1253 O O . SER A 1 172 ? 26.976 7.812 -16.349 1.00 95.19 172 SER A O 1
ATOM 1255 N N . CYS A 1 173 ? 26.899 7.465 -14.128 1.00 94.00 173 CYS A N 1
ATOM 1256 C CA . CYS A 1 173 ? 27.408 8.760 -13.697 1.00 94.00 173 CYS A CA 1
ATOM 1257 C C . CYS A 1 173 ? 28.438 8.514 -12.589 1.00 94.00 173 CYS A C 1
ATOM 1259 O O . CYS A 1 173 ? 28.186 7.718 -11.686 1.00 94.00 173 CYS A O 1
ATOM 1261 N N . TYR A 1 174 ? 29.590 9.175 -12.669 1.00 93.56 174 TYR A N 1
ATOM 1262 C CA . TYR A 1 174 ? 30.635 9.124 -11.649 1.00 93.56 174 TYR A CA 1
ATOM 1263 C C . TYR A 1 174 ? 30.825 10.536 -11.102 1.00 93.56 174 TYR A C 1
ATOM 1265 O O . TYR A 1 174 ? 31.233 11.429 -11.843 1.00 93.56 174 TYR A O 1
ATOM 1273 N N . HIS A 1 175 ? 30.501 10.739 -9.827 1.00 93.06 175 HIS A N 1
ATOM 1274 C CA . HIS A 1 175 ? 30.570 12.042 -9.171 1.00 93.06 175 HIS A CA 1
ATOM 1275 C C . HIS A 1 175 ? 30.911 11.873 -7.685 1.00 93.06 175 HIS A C 1
ATOM 1277 O O . HIS A 1 175 ? 30.576 10.854 -7.087 1.00 93.06 175 HIS A O 1
ATOM 1283 N N . ASP A 1 176 ? 31.597 12.850 -7.095 1.00 90.88 176 ASP A N 1
ATOM 1284 C CA . ASP A 1 176 ? 32.088 12.835 -5.707 1.00 90.88 176 ASP A CA 1
ATOM 1285 C C . ASP A 1 176 ? 31.170 13.581 -4.719 1.00 90.88 176 ASP A C 1
ATOM 1287 O O . ASP A 1 176 ? 31.449 13.654 -3.522 1.00 90.88 176 ASP A O 1
ATOM 1291 N N . THR A 1 177 ? 30.051 14.110 -5.216 1.00 90.00 177 THR A N 1
ATOM 1292 C CA . THR A 1 177 ? 28.961 14.680 -4.415 1.00 90.00 177 THR A CA 1
ATOM 1293 C C . THR A 1 177 ? 27.606 14.132 -4.854 1.00 90.00 177 THR A C 1
ATOM 1295 O O . THR A 1 177 ? 27.432 13.742 -6.008 1.00 90.00 177 THR A O 1
ATOM 1298 N N . GLU A 1 178 ? 26.612 14.222 -3.972 1.00 88.38 178 GLU A N 1
ATOM 1299 C CA . GLU A 1 178 ? 25.228 13.775 -4.211 1.00 88.38 178 GLU A CA 1
ATOM 1300 C C . GLU A 1 178 ? 24.424 14.678 -5.180 1.00 88.38 178 GLU A C 1
ATOM 1302 O O . GLU A 1 178 ? 23.200 14.599 -5.249 1.00 88.38 178 GLU A O 1
ATOM 1307 N N . ALA A 1 179 ? 25.079 15.592 -5.908 1.00 90.50 179 ALA A N 1
ATOM 1308 C CA . ALA A 1 179 ? 24.408 16.582 -6.757 1.00 90.50 179 ALA A CA 1
ATOM 1309 C C . ALA A 1 179 ? 24.025 16.071 -8.161 1.00 90.50 179 ALA A C 1
ATOM 1311 O O . ALA A 1 179 ? 23.233 16.722 -8.847 1.00 90.50 179 ALA A O 1
ATOM 1312 N N . THR A 1 180 ? 24.589 14.950 -8.627 1.00 93.19 180 THR A N 1
ATOM 1313 C CA . THR A 1 180 ? 24.367 14.433 -9.991 1.00 93.19 180 THR A CA 1
ATOM 1314 C C . THR A 1 180 ? 24.082 12.931 -10.001 1.00 93.19 180 THR A C 1
ATOM 1316 O O . THR A 1 180 ? 24.463 12.212 -9.083 1.00 93.19 180 THR A O 1
ATOM 1319 N N . ALA A 1 181 ? 23.360 12.462 -11.024 1.00 94.50 181 ALA A N 1
ATOM 1320 C CA . ALA A 1 181 ? 22.943 11.068 -11.161 1.00 94.50 181 ALA A CA 1
ATOM 1321 C C . ALA A 1 181 ? 22.720 10.698 -12.636 1.00 94.50 181 ALA A C 1
ATOM 1323 O O . ALA A 1 181 ? 22.429 11.566 -13.464 1.00 94.50 181 ALA A O 1
ATOM 1324 N N . ALA A 1 182 ? 22.802 9.403 -12.948 1.00 95.50 182 ALA A N 1
ATOM 1325 C CA . ALA A 1 182 ? 22.307 8.843 -14.204 1.00 95.50 182 ALA A CA 1
ATOM 1326 C C . ALA A 1 182 ? 20.775 8.982 -14.274 1.00 95.50 182 ALA A C 1
ATOM 1328 O O . ALA A 1 182 ? 20.093 8.793 -13.267 1.00 95.50 182 ALA A O 1
ATOM 1329 N N . LYS A 1 183 ? 20.224 9.331 -15.445 1.00 94.81 183 LYS A N 1
ATOM 1330 C CA . LYS A 1 183 ? 18.787 9.600 -15.615 1.00 94.81 183 LYS A CA 1
ATOM 1331 C C . LYS A 1 183 ? 18.253 8.977 -16.898 1.00 94.81 183 LYS A C 1
ATOM 1333 O O . LYS A 1 183 ? 18.874 9.107 -17.948 1.00 94.81 183 LYS A O 1
ATOM 1338 N N . LEU A 1 184 ? 17.060 8.397 -16.806 1.00 95.00 184 LEU A N 1
ATOM 1339 C CA . LEU A 1 184 ? 16.164 8.162 -17.934 1.00 95.00 184 LEU A CA 1
ATOM 1340 C C . LEU A 1 184 ? 15.026 9.181 -17.823 1.00 95.00 184 LEU A C 1
ATOM 1342 O O . LEU A 1 184 ? 14.370 9.248 -16.787 1.00 95.00 184 LEU A O 1
ATOM 1346 N N . VAL A 1 185 ? 14.822 10.001 -18.855 1.00 95.94 185 VAL A N 1
ATOM 1347 C CA . VAL A 1 185 ? 13.801 11.058 -18.856 1.00 95.94 185 VAL A CA 1
ATOM 1348 C C . VAL A 1 185 ? 12.834 10.820 -20.005 1.00 95.94 185 VAL A C 1
ATOM 1350 O O . VAL A 1 185 ? 13.225 10.887 -21.168 1.00 95.94 185 VAL A O 1
ATOM 1353 N N . LEU A 1 186 ? 11.569 10.588 -19.664 1.00 96.50 186 LEU A N 1
ATOM 1354 C CA . LEU A 1 186 ? 10.449 10.582 -20.599 1.00 96.50 186 LEU A CA 1
ATOM 1355 C C . LEU A 1 186 ? 9.707 11.907 -20.430 1.00 96.50 186 LEU A C 1
ATOM 1357 O O . LEU A 1 186 ? 9.415 12.311 -19.306 1.00 96.50 186 LEU A O 1
ATOM 1361 N N . ARG A 1 187 ? 9.453 12.615 -21.531 1.00 94.69 187 ARG A N 1
ATOM 1362 C CA . ARG A 1 187 ? 8.759 13.904 -21.514 1.00 94.69 187 ARG A CA 1
ATOM 1363 C C . ARG A 1 187 ? 7.687 13.921 -22.587 1.00 94.69 187 ARG A C 1
ATOM 1365 O O . ARG A 1 187 ? 7.932 13.482 -23.709 1.00 94.69 187 ARG A O 1
ATOM 1372 N N . LYS A 1 188 ? 6.544 14.505 -22.253 1.00 94.94 188 LYS A N 1
ATOM 1373 C CA . LYS A 1 188 ? 5.483 14.815 -23.201 1.00 94.94 188 LYS A CA 1
ATOM 1374 C C . LYS A 1 188 ? 5.070 16.271 -23.028 1.00 94.94 188 LYS A C 1
ATOM 1376 O O . LYS A 1 188 ? 5.026 16.782 -21.916 1.00 94.94 188 LYS A O 1
ATOM 1381 N N . ALA A 1 189 ? 4.787 16.908 -24.151 1.00 95.38 189 ALA A N 1
ATOM 1382 C CA . ALA A 1 189 ? 4.049 18.155 -24.234 1.00 95.38 189 ALA A CA 1
ATOM 1383 C C . ALA A 1 189 ? 2.913 17.953 -25.242 1.00 95.38 189 ALA A C 1
ATOM 1385 O O . ALA A 1 189 ? 2.938 16.993 -26.028 1.00 95.38 189 ALA A O 1
ATOM 1386 N N . ASP A 1 190 ? 1.941 18.852 -25.227 1.00 94.75 190 ASP A N 1
ATOM 1387 C CA . ASP A 1 190 ? 1.050 19.025 -26.369 1.00 94.75 190 ASP A CA 1
ATOM 1388 C C . ASP A 1 190 ? 1.637 20.068 -27.332 1.00 94.75 190 ASP A C 1
ATOM 1390 O O . ASP A 1 190 ? 2.722 20.610 -27.102 1.00 94.75 190 ASP A O 1
ATOM 1394 N N . GLY A 1 191 ? 0.972 20.323 -28.459 1.00 95.31 191 GLY A N 1
ATOM 1395 C CA . GLY A 1 191 ? 1.509 21.195 -29.507 1.00 95.31 191 GLY A CA 1
ATOM 1396 C C . GLY A 1 191 ? 2.641 20.537 -30.305 1.00 95.31 191 GLY A C 1
ATOM 1397 O O . GLY A 1 191 ? 2.525 19.387 -30.727 1.00 95.31 191 GLY A O 1
ATOM 1398 N N . SER A 1 192 ? 3.717 21.282 -30.569 1.00 94.88 192 SER A N 1
ATOM 1399 C CA . SER A 1 192 ? 4.883 20.806 -31.328 1.00 94.88 192 SER A CA 1
ATOM 1400 C C . SER A 1 192 ? 6.184 21.075 -30.577 1.00 94.88 192 SER A C 1
ATOM 1402 O O . SER A 1 192 ? 6.222 21.880 -29.653 1.00 94.88 192 SER A O 1
ATOM 1404 N N . GLU A 1 193 ? 7.289 20.464 -31.009 1.00 93.69 193 GLU A N 1
ATOM 1405 C CA . GLU A 1 193 ? 8.612 20.734 -30.427 1.00 93.69 193 GLU A CA 1
ATOM 1406 C C . GLU A 1 193 ? 8.988 22.227 -30.474 1.00 93.69 193 GLU A C 1
ATOM 1408 O O . GLU A 1 193 ? 9.556 22.761 -29.524 1.00 93.69 193 GLU A O 1
ATOM 1413 N N . SER A 1 194 ? 8.616 22.926 -31.551 1.00 95.56 194 SER A N 1
ATOM 1414 C CA . SER A 1 194 ? 8.864 24.362 -31.709 1.00 95.56 194 SER A CA 1
ATOM 1415 C C . SER A 1 194 ? 7.919 25.251 -30.889 1.00 95.56 194 SER A C 1
ATOM 1417 O O . SER A 1 194 ? 8.152 26.453 -30.796 1.00 95.56 194 SER A O 1
ATOM 1419 N N . SER A 1 195 ? 6.823 24.698 -30.360 1.00 95.50 195 SER A N 1
ATOM 1420 C CA . SER A 1 195 ? 5.792 25.418 -29.606 1.00 95.50 195 SER A CA 1
ATOM 1421 C C . SER A 1 195 ? 5.045 24.455 -28.668 1.00 95.50 195 SER A C 1
ATOM 1423 O O . SER A 1 195 ? 3.899 24.091 -28.959 1.00 95.50 195 SER A O 1
ATOM 1425 N N . PRO A 1 196 ? 5.680 24.010 -27.568 1.00 95.31 196 PRO A N 1
ATOM 1426 C CA . PRO A 1 196 ? 5.065 23.076 -26.635 1.00 95.31 196 PRO A CA 1
ATOM 1427 C C . PRO A 1 196 ? 3.923 23.743 -25.861 1.00 95.31 196 PRO A C 1
ATOM 1429 O O . PRO A 1 196 ? 4.001 24.920 -25.505 1.00 95.31 196 PRO A O 1
ATOM 1432 N N . ALA A 1 197 ? 2.876 22.976 -25.582 1.00 93.94 197 ALA A N 1
ATOM 1433 C CA . ALA A 1 197 ? 1.726 23.377 -24.783 1.00 93.94 197 ALA A CA 1
ATOM 1434 C C . ALA A 1 197 ? 1.583 22.490 -23.536 1.00 93.94 197 ALA A C 1
ATOM 1436 O O . ALA A 1 197 ? 2.211 21.429 -23.436 1.00 93.94 197 ALA A O 1
ATOM 1437 N N . LEU A 1 198 ? 0.757 22.949 -22.589 1.00 94.31 198 LEU A N 1
ATOM 1438 C CA . LEU A 1 198 ? 0.373 22.173 -21.409 1.00 94.31 198 LEU A CA 1
ATOM 1439 C C . LEU A 1 198 ? -0.284 20.862 -21.834 1.00 94.31 198 LEU A C 1
ATOM 1441 O O . LEU A 1 198 ? -1.046 20.846 -22.793 1.00 94.31 198 LEU A O 1
ATOM 1445 N N . VAL A 1 199 ? 0.034 19.798 -21.104 1.00 95.38 199 VAL A N 1
ATOM 1446 C CA . VAL A 1 199 ? -0.642 18.507 -21.224 1.00 95.38 199 VAL A CA 1
ATOM 1447 C C . VAL A 1 199 ? -2.014 18.566 -20.556 1.00 95.38 199 VAL A C 1
ATOM 1449 O O . VAL A 1 199 ? -2.168 19.213 -19.518 1.00 95.38 199 VAL A O 1
ATOM 1452 N N . ASP A 1 200 ? -2.990 17.884 -21.143 1.00 93.81 200 ASP A N 1
ATOM 1453 C CA . ASP A 1 200 ? -4.329 17.742 -20.566 1.00 93.81 200 ASP A CA 1
ATOM 1454 C C . ASP A 1 200 ? -4.366 16.757 -19.373 1.00 93.81 200 ASP A C 1
ATOM 1456 O O . ASP A 1 200 ? -3.429 15.988 -19.135 1.00 93.81 200 ASP A O 1
ATOM 1460 N N . ASP A 1 201 ? -5.476 16.770 -18.626 1.00 93.19 201 ASP A N 1
ATOM 1461 C CA . ASP A 1 201 ? -5.805 15.702 -17.670 1.00 93.19 201 ASP A CA 1
ATOM 1462 C C . ASP A 1 201 ? -5.846 14.338 -18.388 1.00 93.19 201 ASP A C 1
ATOM 1464 O O . ASP A 1 201 ? -6.134 14.267 -19.586 1.00 93.19 201 ASP A O 1
ATOM 1468 N N . ASP A 1 202 ? -5.514 13.262 -17.676 1.00 92.44 202 ASP A N 1
ATOM 1469 C CA . ASP A 1 202 ? -5.325 11.904 -18.209 1.00 92.44 202 ASP A CA 1
ATOM 1470 C C . ASP A 1 202 ? -4.192 11.737 -19.252 1.00 92.44 202 ASP A C 1
ATOM 1472 O O . ASP A 1 202 ? -4.003 10.643 -19.803 1.00 92.44 202 ASP A O 1
ATOM 1476 N N . ALA A 1 203 ? -3.378 12.765 -19.523 1.00 95.19 203 ALA A N 1
ATOM 1477 C CA . ALA A 1 203 ? -2.253 12.639 -20.446 1.00 95.19 203 ALA A CA 1
ATOM 1478 C C . ALA A 1 203 ? -1.171 11.689 -19.905 1.00 95.19 203 ALA A C 1
ATOM 1480 O O . ALA A 1 203 ? -0.634 11.867 -18.812 1.00 95.19 203 ALA A O 1
ATOM 1481 N N . VAL A 1 204 ? -0.775 10.700 -20.708 1.00 96.75 204 VAL A N 1
ATOM 1482 C CA . VAL A 1 204 ? 0.320 9.785 -20.355 1.00 96.75 204 VAL A CA 1
ATOM 1483 C C . VAL A 1 204 ? 1.669 10.429 -20.657 1.00 96.75 204 VAL A C 1
ATOM 1485 O O . VAL A 1 204 ? 2.018 10.632 -21.819 1.00 96.75 204 VAL A O 1
ATOM 1488 N N . LEU A 1 205 ? 2.461 10.694 -19.620 1.00 96.44 205 LEU A N 1
ATOM 1489 C CA . LEU A 1 205 ? 3.787 11.307 -19.742 1.00 96.44 205 LEU A CA 1
ATOM 1490 C C . LEU A 1 205 ? 4.851 10.319 -20.236 1.00 96.44 205 LEU A C 1
ATOM 1492 O O . LEU A 1 205 ? 5.806 10.716 -20.905 1.00 96.44 205 LEU A O 1
ATOM 1496 N N . GLY A 1 206 ? 4.688 9.034 -19.918 1.00 97.56 206 GLY A N 1
ATOM 1497 C CA . GLY A 1 206 ? 5.599 7.978 -20.342 1.00 97.56 206 GLY A CA 1
ATOM 1498 C C . GLY A 1 206 ? 5.198 6.598 -19.828 1.00 97.56 206 GLY A C 1
ATOM 1499 O O . GLY A 1 206 ? 4.446 6.473 -18.858 1.00 97.56 206 GLY A O 1
ATOM 1500 N N . LYS A 1 207 ? 5.722 5.560 -20.488 1.00 97.50 207 LYS A N 1
ATOM 1501 C CA . LYS A 1 207 ? 5.530 4.154 -20.118 1.00 97.50 207 LYS A CA 1
ATOM 1502 C C . LYS A 1 207 ? 6.861 3.410 -20.112 1.00 97.50 207 LYS A C 1
ATOM 1504 O O . LYS A 1 207 ? 7.715 3.665 -20.957 1.00 97.50 207 LYS A O 1
ATOM 1509 N N . VAL A 1 208 ? 6.989 2.453 -19.200 1.00 97.69 208 VAL A N 1
ATOM 1510 C CA . VAL A 1 208 ? 7.943 1.343 -19.299 1.00 97.69 208 VAL A CA 1
ATOM 1511 C C . VAL A 1 208 ? 7.116 0.085 -19.524 1.00 97.69 208 VAL A C 1
ATOM 1513 O O . VAL A 1 208 ? 6.344 -0.300 -18.644 1.00 97.69 208 VAL A O 1
ATOM 1516 N N . THR A 1 209 ? 7.224 -0.517 -20.706 1.00 96.88 209 THR A N 1
ATOM 1517 C CA . THR A 1 209 ? 6.423 -1.681 -21.106 1.00 96.88 209 THR A CA 1
ATOM 1518 C C . THR A 1 209 ? 7.284 -2.935 -21.196 1.00 96.88 209 THR A C 1
ATOM 1520 O O . THR A 1 209 ? 8.461 -2.884 -21.553 1.00 96.88 209 THR A O 1
ATOM 1523 N N . PHE A 1 210 ? 6.691 -4.074 -20.852 1.00 97.06 210 PHE A N 1
ATOM 1524 C CA . PHE A 1 210 ? 7.336 -5.380 -20.881 1.00 97.06 210 PHE A CA 1
ATOM 1525 C C . PHE A 1 210 ? 6.570 -6.268 -21.853 1.00 97.06 210 PHE A C 1
ATOM 1527 O O . PHE A 1 210 ? 5.411 -6.611 -21.602 1.00 97.06 210 PHE A O 1
ATOM 1534 N N . HIS A 1 211 ? 7.217 -6.620 -22.961 1.00 95.38 211 HIS A N 1
ATOM 1535 C CA . HIS A 1 211 ? 6.621 -7.426 -24.020 1.00 95.38 211 HIS A CA 1
ATOM 1536 C C . HIS A 1 211 ? 7.209 -8.836 -24.040 1.00 95.38 211 HIS A C 1
ATOM 1538 O O . HIS A 1 211 ? 8.387 -9.034 -23.746 1.00 95.38 211 HIS A O 1
ATOM 1544 N N . GLY A 1 212 ? 6.385 -9.812 -24.407 1.00 94.38 212 GLY A N 1
ATOM 1545 C CA . GLY A 1 212 ? 6.812 -11.176 -24.705 1.00 94.38 212 GLY A CA 1
ATOM 1546 C C . GLY A 1 212 ? 6.335 -11.584 -26.093 1.00 94.38 212 GLY A C 1
ATOM 1547 O O . GLY A 1 212 ? 5.261 -11.168 -26.518 1.00 94.38 212 GLY A O 1
ATOM 1548 N N . HIS A 1 213 ? 7.123 -12.392 -26.798 1.00 94.75 213 HIS A N 1
ATOM 1549 C CA . HIS A 1 213 ? 6.687 -12.983 -28.059 1.00 94.75 213 HIS A CA 1
ATOM 1550 C C . HIS A 1 213 ? 5.856 -14.239 -27.770 1.00 94.75 213 HIS A C 1
ATOM 1552 O O . HIS A 1 213 ? 6.357 -15.191 -27.168 1.00 94.75 213 HIS A O 1
ATOM 1558 N N . ASP A 1 214 ? 4.595 -14.260 -28.192 1.00 91.88 214 ASP A N 1
ATOM 1559 C CA . ASP A 1 214 ? 3.651 -15.346 -27.884 1.00 91.88 214 ASP A CA 1
ATOM 1560 C C . ASP A 1 214 ? 3.720 -16.534 -28.869 1.00 91.88 214 ASP A C 1
ATOM 1562 O O . ASP A 1 214 ? 3.031 -17.542 -28.704 1.00 91.88 214 ASP A O 1
ATOM 1566 N N . GLY A 1 215 ? 4.583 -16.423 -29.884 1.00 95.06 215 GLY A N 1
ATOM 1567 C CA . GLY A 1 215 ? 4.723 -17.371 -30.993 1.00 95.06 215 GLY A CA 1
ATOM 1568 C C . GLY A 1 215 ? 4.215 -16.826 -32.332 1.00 95.06 215 GLY A C 1
ATOM 1569 O O . GLY A 1 215 ? 4.556 -17.397 -33.367 1.00 95.06 215 GLY A O 1
ATOM 1570 N N . ASN A 1 216 ? 3.472 -15.716 -32.324 1.00 92.94 216 ASN A N 1
ATOM 1571 C CA . ASN A 1 216 ? 2.980 -15.016 -33.509 1.00 92.94 216 ASN A CA 1
ATOM 1572 C C . ASN A 1 216 ? 3.354 -13.525 -33.513 1.00 92.94 216 ASN A C 1
ATOM 1574 O O . ASN A 1 216 ? 3.742 -13.000 -34.557 1.00 92.94 216 ASN A O 1
ATOM 1578 N N . SER A 1 217 ? 3.210 -12.849 -32.374 1.00 93.19 217 SER A N 1
ATOM 1579 C CA . SER A 1 217 ? 3.446 -11.412 -32.233 1.00 93.19 217 SER A CA 1
ATOM 1580 C C . SER A 1 217 ? 4.033 -11.061 -30.868 1.00 93.19 217 SER A C 1
ATOM 1582 O O . SER A 1 217 ? 4.066 -11.864 -29.934 1.00 93.19 217 SER A O 1
ATOM 1584 N N . TRP A 1 218 ? 4.550 -9.838 -30.769 1.00 93.38 218 TRP A N 1
ATOM 1585 C CA . TRP A 1 218 ? 4.951 -9.242 -29.501 1.00 93.38 218 TRP A CA 1
ATOM 1586 C C . TRP A 1 218 ? 3.728 -8.695 -28.768 1.00 93.38 218 TRP A C 1
ATOM 1588 O O . TRP A 1 218 ? 3.053 -7.801 -29.273 1.00 93.38 218 TRP A O 1
ATOM 1598 N N . GLU A 1 219 ? 3.491 -9.174 -27.551 1.00 93.56 219 GLU A N 1
ATOM 1599 C CA . GLU A 1 219 ? 2.335 -8.808 -26.731 1.00 93.56 219 GLU A CA 1
ATOM 1600 C C . GLU A 1 219 ? 2.772 -8.132 -25.427 1.00 93.56 219 GLU A C 1
ATOM 1602 O O . GLU A 1 219 ? 3.756 -8.540 -24.807 1.00 93.56 219 GLU A O 1
ATOM 1607 N N . GLU A 1 220 ? 2.048 -7.095 -24.991 1.00 95.25 220 GLU A N 1
ATOM 1608 C CA . GLU A 1 220 ? 2.309 -6.417 -23.710 1.00 95.25 220 GLU A CA 1
ATOM 1609 C C . GLU A 1 220 ? 1.842 -7.296 -22.534 1.00 95.25 220 GLU A C 1
ATOM 1611 O O . GLU A 1 220 ? 0.649 -7.555 -22.350 1.00 95.25 220 GLU A O 1
ATOM 1616 N N . GLY A 1 221 ? 2.784 -7.749 -21.705 1.00 95.62 221 GLY A N 1
ATOM 1617 C CA . GLY A 1 221 ? 2.490 -8.546 -20.509 1.00 95.62 221 GLY A CA 1
ATOM 1618 C C . GLY A 1 221 ? 2.302 -7.706 -19.243 1.00 95.62 221 GLY A C 1
ATOM 1619 O O . GLY A 1 221 ? 1.516 -8.068 -18.362 1.00 95.62 221 GLY A O 1
ATOM 1620 N N . ALA A 1 222 ? 3.030 -6.592 -19.139 1.00 97.50 222 ALA A N 1
ATOM 1621 C CA . ALA A 1 222 ? 2.969 -5.664 -18.014 1.00 97.50 222 ALA A CA 1
ATOM 1622 C C . ALA A 1 222 ? 3.452 -4.266 -18.418 1.00 97.50 222 ALA A C 1
ATOM 1624 O O . ALA A 1 222 ? 4.222 -4.114 -19.370 1.00 97.50 222 ALA A O 1
ATOM 1625 N N . ARG A 1 223 ? 3.059 -3.245 -17.648 1.00 96.94 223 ARG A N 1
ATOM 1626 C CA . ARG A 1 223 ? 3.603 -1.888 -17.796 1.00 96.94 223 ARG A CA 1
ATOM 1627 C C . ARG A 1 223 ? 3.597 -1.080 -16.502 1.00 96.94 223 ARG A C 1
ATOM 1629 O O . ARG A 1 223 ? 2.799 -1.332 -15.598 1.00 96.94 223 ARG A O 1
ATOM 1636 N N . ILE A 1 224 ? 4.471 -0.078 -16.467 1.00 98.12 224 ILE A N 1
ATOM 1637 C CA . ILE A 1 224 ? 4.487 1.021 -15.497 1.00 98.12 224 ILE A CA 1
ATOM 1638 C C . ILE A 1 224 ? 4.172 2.305 -16.266 1.00 98.12 224 ILE A C 1
ATOM 1640 O O . ILE A 1 224 ? 4.800 2.570 -17.293 1.00 98.12 224 ILE A O 1
ATOM 1644 N N . GLU A 1 225 ? 3.209 3.089 -15.792 1.00 97.00 225 GLU A N 1
ATOM 1645 C CA . GLU A 1 225 ? 2.670 4.240 -16.522 1.00 97.00 225 GLU A CA 1
ATOM 1646 C C . GLU A 1 225 ? 2.552 5.470 -15.619 1.00 97.00 225 GLU A C 1
ATOM 1648 O O . GLU A 1 225 ? 1.964 5.400 -14.540 1.00 97.00 225 GLU A O 1
ATOM 1653 N N . ALA A 1 226 ? 3.113 6.596 -16.072 1.00 97.44 226 ALA A N 1
ATOM 1654 C CA . ALA A 1 226 ? 2.949 7.899 -15.434 1.00 97.44 226 ALA A CA 1
ATOM 1655 C C . ALA A 1 226 ? 1.896 8.707 -16.198 1.00 97.44 226 ALA A C 1
ATOM 1657 O O . ALA A 1 226 ? 2.069 8.970 -17.395 1.00 97.44 226 ALA A O 1
ATOM 1658 N N . ARG A 1 227 ? 0.821 9.104 -15.515 1.00 95.00 227 ARG A N 1
ATOM 1659 C CA . ARG A 1 227 ? -0.325 9.805 -16.105 1.00 95.00 227 ARG A CA 1
ATOM 1660 C C . ARG A 1 227 ? -0.637 11.072 -15.315 1.00 95.00 227 ARG A C 1
ATOM 1662 O O . ARG A 1 227 ? -0.571 11.064 -14.090 1.00 95.00 227 ARG A O 1
ATOM 1669 N N . VAL A 1 228 ? -0.946 12.161 -16.010 1.00 95.31 228 VAL A N 1
ATOM 1670 C CA . VAL A 1 228 ? -1.437 13.392 -15.383 1.00 95.31 228 VAL A CA 1
ATOM 1671 C C . VAL A 1 228 ? -2.789 13.100 -14.747 1.00 95.31 228 VAL A C 1
ATOM 1673 O O . VAL A 1 228 ? -3.654 12.517 -15.391 1.00 95.31 228 VAL A O 1
ATOM 1676 N N . GLN A 1 229 ? -2.948 13.488 -13.487 1.00 91.31 229 GLN A N 1
ATOM 1677 C CA . GLN A 1 229 ? -4.179 13.310 -12.737 1.00 91.31 229 GLN A CA 1
ATOM 1678 C C . GLN A 1 229 ? -4.566 14.639 -12.090 1.00 91.31 229 GLN A C 1
ATOM 1680 O O . GLN A 1 229 ? -3.986 15.053 -11.083 1.00 91.31 229 GLN A O 1
ATOM 1685 N N . GLY A 1 230 ? -5.555 15.303 -12.673 1.00 88.56 230 GLY A N 1
ATOM 1686 C CA . GLY A 1 230 ? -5.961 16.663 -12.350 1.00 88.56 230 GLY A CA 1
ATOM 1687 C C . GLY A 1 230 ? -5.491 17.680 -13.391 1.00 88.56 230 GLY A C 1
ATOM 1688 O O . GLY A 1 230 ? -4.940 17.359 -14.440 1.00 88.56 230 GLY A O 1
ATOM 1689 N N . THR A 1 231 ? -5.731 18.960 -13.113 1.00 89.88 231 THR A N 1
ATOM 1690 C CA . THR A 1 231 ? -5.408 20.038 -14.055 1.00 89.88 231 THR A CA 1
ATOM 1691 C C . THR A 1 231 ? -3.950 20.475 -13.913 1.00 89.88 231 THR A C 1
ATOM 1693 O O . THR A 1 231 ? -3.600 21.168 -12.960 1.00 89.88 231 THR A O 1
ATOM 1696 N N . ALA A 1 232 ? -3.114 20.120 -14.890 1.00 89.50 232 ALA A N 1
ATOM 1697 C CA . ALA A 1 232 ? -1.779 20.692 -15.062 1.00 89.50 232 ALA A CA 1
ATOM 1698 C C . ALA A 1 232 ? -1.833 22.231 -15.178 1.00 89.50 232 ALA A C 1
ATOM 1700 O O . ALA A 1 232 ? -2.749 22.788 -15.790 1.00 89.50 232 ALA A O 1
ATOM 1701 N N . SER A 1 233 ? -0.851 22.939 -14.605 1.00 87.81 233 SER A N 1
ATOM 1702 C CA . SER A 1 233 ? -0.818 24.409 -14.633 1.00 87.81 233 SER A CA 1
ATOM 1703 C C . SER A 1 233 ? 0.573 24.997 -14.879 1.00 87.81 233 SER A C 1
ATOM 1705 O O . SER A 1 233 ? 1.586 24.523 -14.365 1.00 87.81 233 SER A O 1
ATOM 1707 N N . ASP A 1 234 ? 0.604 26.086 -15.649 1.00 84.25 234 ASP A N 1
ATOM 1708 C CA . ASP A 1 234 ? 1.780 26.937 -15.855 1.00 84.25 234 ASP A CA 1
ATOM 1709 C C . ASP A 1 234 ? 1.846 28.004 -14.739 1.00 84.25 234 ASP A C 1
ATOM 1711 O O . ASP A 1 234 ? 0.845 28.704 -14.537 1.00 84.25 234 ASP A O 1
ATOM 1715 N N . PRO A 1 235 ? 2.965 28.175 -13.996 1.00 80.31 235 PRO A N 1
ATOM 1716 C CA . PRO A 1 235 ? 4.286 27.548 -14.168 1.00 80.31 235 PRO A CA 1
ATOM 1717 C C . PRO A 1 235 ? 4.616 26.417 -13.182 1.00 80.31 235 PRO A C 1
ATOM 1719 O O . PRO A 1 235 ? 5.777 26.016 -13.092 1.00 80.31 235 PRO A O 1
ATOM 1722 N N . THR A 1 236 ? 3.662 25.967 -12.364 1.00 82.31 236 THR A N 1
ATOM 1723 C CA . THR A 1 236 ? 4.007 25.306 -11.095 1.00 82.31 236 THR A CA 1
ATOM 1724 C C . THR A 1 236 ? 3.613 23.848 -10.951 1.00 82.31 236 THR A C 1
ATOM 1726 O O . THR A 1 236 ? 4.187 23.205 -10.075 1.00 82.31 236 THR A O 1
ATOM 1729 N N . ASP A 1 237 ? 2.649 23.325 -11.712 1.00 90.44 237 ASP A N 1
ATOM 1730 C CA . ASP A 1 237 ? 2.001 22.066 -11.321 1.00 90.44 237 ASP A CA 1
ATOM 1731 C C . ASP A 1 237 ? 1.883 21.044 -12.448 1.00 90.44 237 ASP A C 1
ATOM 1733 O O . ASP A 1 237 ? 1.436 21.373 -13.542 1.00 90.44 237 ASP A O 1
ATOM 1737 N N . MET A 1 238 ? 2.234 19.798 -12.134 1.00 94.00 238 MET A N 1
ATOM 1738 C CA . MET A 1 238 ? 2.104 18.609 -12.981 1.00 94.00 238 MET A CA 1
ATOM 1739 C C . MET A 1 238 ? 1.649 17.439 -12.097 1.00 94.00 238 MET A C 1
ATOM 1741 O O . MET A 1 238 ? 2.444 16.535 -11.805 1.00 94.00 238 MET A O 1
ATOM 1745 N N . PRO A 1 239 ? 0.397 17.462 -11.608 1.00 94.25 239 PRO A N 1
ATOM 1746 C CA . PRO A 1 239 ? -0.082 16.449 -10.687 1.00 94.25 239 PRO A CA 1
ATOM 1747 C C . PRO A 1 239 ? -0.129 15.114 -11.433 1.00 94.25 239 PRO A C 1
ATOM 1749 O O . PRO A 1 239 ? -0.773 14.992 -12.471 1.00 94.25 239 PRO A O 1
ATOM 1752 N N . THR A 1 240 ? 0.631 14.130 -10.960 1.00 94.94 240 THR A N 1
ATOM 1753 C CA . THR A 1 240 ? 0.897 12.892 -11.703 1.00 94.94 240 THR A CA 1
ATOM 1754 C C . THR A 1 240 ? 0.659 11.695 -10.799 1.00 94.94 240 THR A C 1
ATOM 1756 O O . THR A 1 240 ? 1.132 11.670 -9.664 1.00 94.94 240 THR A O 1
ATOM 1759 N N . GLU A 1 241 ? -0.040 10.693 -11.316 1.00 95.12 241 GLU A N 1
ATOM 1760 C CA . GLU A 1 241 ? -0.136 9.371 -10.709 1.00 95.12 241 GLU A CA 1
ATOM 1761 C C . GLU A 1 241 ? 0.826 8.385 -11.385 1.00 95.12 241 GLU A C 1
ATOM 1763 O O . GLU A 1 241 ? 1.202 8.539 -12.553 1.00 95.12 241 GLU A O 1
ATOM 1768 N N . LEU A 1 242 ? 1.216 7.349 -10.643 1.00 96.31 242 LEU A N 1
ATOM 1769 C CA . LEU A 1 242 ? 2.028 6.242 -11.139 1.00 96.31 242 LEU A CA 1
ATOM 1770 C C . LEU A 1 242 ? 1.259 4.934 -10.970 1.00 96.31 242 LEU A C 1
ATOM 1772 O O . LEU A 1 242 ? 0.951 4.534 -9.846 1.00 96.31 242 LEU A O 1
ATOM 1776 N N . SER A 1 243 ? 0.981 4.257 -12.080 1.00 94.88 243 SER A N 1
ATOM 1777 C CA . SER A 1 243 ? 0.174 3.037 -12.111 1.00 94.88 243 SER A CA 1
ATOM 1778 C C . SER A 1 243 ? 0.971 1.821 -12.587 1.00 94.88 243 SER A C 1
ATOM 1780 O O . SER A 1 243 ? 1.890 1.914 -13.407 1.00 94.88 243 SER A O 1
ATOM 1782 N N . PHE A 1 244 ? 0.604 0.655 -12.056 1.00 96.12 244 PHE A N 1
ATOM 1783 C CA . PHE A 1 244 ? 1.221 -0.641 -12.326 1.00 96.12 244 PHE A CA 1
ATOM 1784 C C . PHE A 1 244 ? 0.179 -1.604 -12.883 1.00 96.12 244 PHE A C 1
ATOM 1786 O O . PHE A 1 244 ? -0.887 -1.803 -12.293 1.00 96.12 244 PHE A O 1
ATOM 1793 N N . TRP A 1 245 ? 0.513 -2.239 -14.003 1.00 95.56 245 TRP A N 1
ATOM 1794 C CA . TRP A 1 245 ? -0.426 -3.016 -14.802 1.00 95.56 245 TRP A CA 1
ATOM 1795 C C . TRP A 1 245 ? 0.098 -4.418 -15.090 1.00 95.56 245 TRP A C 1
ATOM 1797 O O . TRP A 1 245 ? 1.286 -4.596 -15.363 1.00 95.56 245 TRP A O 1
ATOM 1807 N N . THR A 1 246 ? -0.802 -5.405 -15.095 1.00 95.38 246 THR A N 1
ATOM 1808 C CA . THR A 1 246 ? -0.491 -6.784 -15.504 1.00 95.38 246 THR A CA 1
ATOM 1809 C C . THR A 1 246 ? -1.613 -7.396 -16.334 1.00 95.38 246 THR A C 1
ATOM 1811 O O . THR A 1 246 ? -2.797 -7.174 -16.057 1.00 95.38 246 THR A O 1
ATOM 1814 N N . SER A 1 247 ? -1.249 -8.214 -17.319 1.00 94.62 247 SER A N 1
ATOM 1815 C CA . SER A 1 247 ? -2.193 -9.003 -18.114 1.00 94.62 247 SER A CA 1
ATOM 1816 C C . SER A 1 247 ? -2.640 -10.258 -17.346 1.00 94.62 247 SER A C 1
ATOM 1818 O O . SER A 1 247 ? -1.797 -11.050 -16.915 1.00 94.62 247 SER A O 1
ATOM 1820 N N . PRO A 1 248 ? -3.955 -10.470 -17.121 1.00 92.50 248 PRO A N 1
ATOM 1821 C CA . PRO A 1 248 ? -4.463 -11.745 -16.619 1.00 92.50 248 PRO A CA 1
ATOM 1822 C C . PRO A 1 248 ? -4.084 -12.916 -17.538 1.00 92.50 248 PRO A C 1
ATOM 1824 O O . PRO A 1 248 ? -4.013 -12.759 -18.755 1.00 92.50 248 PRO A O 1
ATOM 1827 N N . ASN A 1 249 ? -3.931 -14.118 -16.976 1.00 92.69 249 ASN A N 1
ATOM 1828 C CA . ASN A 1 249 ? -3.736 -15.328 -17.778 1.00 92.69 249 ASN A CA 1
ATOM 1829 C C . ASN A 1 249 ? -4.910 -15.532 -18.757 1.00 92.69 249 ASN A C 1
ATOM 1831 O O . ASN A 1 249 ? -6.069 -15.517 -18.340 1.00 92.69 249 ASN A O 1
ATOM 1835 N N . GLY A 1 250 ? -4.605 -15.737 -20.041 1.00 88.00 250 GLY A N 1
ATOM 1836 C CA . GLY A 1 250 ? -5.603 -15.868 -21.108 1.00 88.00 250 GLY A CA 1
ATOM 1837 C C . GLY A 1 250 ? -6.220 -14.547 -21.590 1.00 88.00 250 GLY A C 1
ATOM 1838 O O . GLY A 1 250 ? -7.200 -14.587 -22.329 1.00 88.00 250 GLY A O 1
ATOM 1839 N N . SER A 1 251 ? -5.673 -13.396 -21.184 1.00 88.06 251 SER A N 1
ATOM 1840 C CA . SER A 1 251 ? -6.045 -12.068 -21.687 1.00 88.06 251 SER A CA 1
ATOM 1841 C C . SER A 1 251 ? -4.951 -11.502 -22.590 1.00 88.06 251 SER A C 1
ATOM 1843 O O . SER A 1 251 ? -3.768 -11.710 -22.333 1.00 88.06 251 SER A O 1
ATOM 1845 N N . SER A 1 252 ? -5.347 -10.727 -23.599 1.00 84.19 252 SER A N 1
ATOM 1846 C CA . SER A 1 252 ? -4.442 -9.917 -24.427 1.00 84.19 252 SER A CA 1
ATOM 1847 C C . SER A 1 252 ? -4.357 -8.457 -23.959 1.00 84.19 252 SER A C 1
ATOM 1849 O O . SER A 1 252 ? -3.821 -7.608 -24.663 1.00 84.19 252 SER A O 1
ATOM 1851 N N . THR A 1 253 ? -4.955 -8.123 -22.810 1.00 88.38 253 THR A N 1
ATOM 1852 C CA . THR A 1 253 ? -4.980 -6.756 -22.275 1.00 88.38 253 THR A CA 1
ATOM 1853 C C . THR A 1 253 ? -4.525 -6.695 -20.822 1.00 88.38 253 THR A C 1
ATOM 1855 O O . THR A 1 253 ? -4.968 -7.467 -19.964 1.00 88.38 253 THR A O 1
ATOM 1858 N N . CYS A 1 254 ? -3.674 -5.708 -20.548 1.00 92.06 254 CYS A N 1
ATOM 1859 C CA . CYS A 1 254 ? -3.252 -5.321 -19.211 1.00 92.06 254 CYS A CA 1
ATOM 1860 C C . CYS A 1 254 ? -4.419 -4.733 -18.400 1.00 92.06 254 CYS A C 1
ATOM 1862 O O . CYS A 1 254 ? -5.198 -3.923 -18.903 1.00 92.06 254 CYS A O 1
ATOM 1864 N N . THR A 1 255 ? -4.495 -5.078 -17.114 1.00 91.31 255 THR A N 1
ATOM 1865 C CA . THR A 1 255 ? -5.393 -4.457 -16.123 1.00 91.31 255 THR A CA 1
ATOM 1866 C C . THR A 1 255 ? -4.572 -3.729 -15.060 1.00 91.31 255 THR A C 1
ATOM 1868 O O . THR A 1 255 ? -3.537 -4.245 -14.632 1.00 91.31 255 THR A O 1
ATOM 1871 N N . GLU A 1 256 ? -5.030 -2.557 -14.621 1.00 91.69 256 GLU A N 1
ATOM 1872 C CA . GLU A 1 256 ? -4.407 -1.804 -13.528 1.00 91.69 256 GLU A CA 1
ATOM 1873 C C . GLU A 1 256 ? -4.535 -2.589 -12.218 1.00 91.69 256 GLU A C 1
ATOM 1875 O O . GLU A 1 256 ? -5.585 -3.165 -11.918 1.00 91.69 256 GLU A O 1
ATOM 1880 N N . ARG A 1 257 ? -3.445 -2.667 -11.452 1.00 90.50 257 ARG A N 1
ATOM 1881 C CA . ARG A 1 257 ? -3.377 -3.423 -10.191 1.00 90.50 257 ARG A CA 1
ATOM 1882 C C . ARG A 1 257 ? -3.109 -2.533 -8.994 1.00 90.50 257 ARG A C 1
ATOM 1884 O O . ARG A 1 257 ? -3.647 -2.797 -7.919 1.00 90.50 257 ARG A O 1
ATOM 1891 N N . MET A 1 258 ? -2.268 -1.525 -9.186 1.00 92.25 258 MET A N 1
ATOM 1892 C CA . MET A 1 258 ? -1.838 -0.602 -8.149 1.00 92.25 258 MET A CA 1
ATOM 1893 C C . MET A 1 258 ? -1.660 0.787 -8.739 1.00 92.25 258 MET A C 1
ATOM 1895 O O . MET A 1 258 ? -1.053 0.910 -9.802 1.00 92.25 258 MET A O 1
ATOM 1899 N N . THR A 1 259 ? -2.092 1.802 -7.998 1.00 92.56 259 THR A N 1
ATOM 1900 C CA . THR A 1 259 ? -1.889 3.206 -8.365 1.00 92.56 259 THR A CA 1
ATOM 1901 C C . THR A 1 259 ? -1.441 4.003 -7.151 1.00 92.56 259 THR A C 1
ATOM 1903 O O . THR A 1 259 ? -2.010 3.868 -6.067 1.00 92.56 259 THR A O 1
ATOM 1906 N N . ILE A 1 260 ? -0.394 4.805 -7.337 1.00 94.00 260 ILE A N 1
ATOM 1907 C CA . ILE A 1 260 ? 0.049 5.835 -6.398 1.00 94.00 260 ILE A CA 1
ATOM 1908 C C . ILE A 1 260 ? -0.453 7.167 -6.941 1.00 94.00 260 ILE A C 1
ATOM 1910 O O . ILE A 1 260 ? -0.067 7.568 -8.039 1.00 94.00 260 ILE A O 1
ATOM 1914 N N . ILE A 1 261 ? -1.318 7.826 -6.184 1.00 92.44 261 ILE A N 1
ATOM 1915 C CA . ILE A 1 261 ? -1.984 9.063 -6.592 1.00 92.44 261 ILE A CA 1
ATOM 1916 C C . ILE A 1 261 ? -1.104 10.277 -6.256 1.00 92.44 261 ILE A C 1
ATOM 1918 O O . ILE A 1 261 ? -0.178 10.188 -5.447 1.00 92.44 261 ILE A O 1
ATOM 1922 N N . ASN A 1 262 ? -1.377 11.420 -6.891 1.00 91.69 262 ASN A N 1
ATOM 1923 C CA . ASN A 1 262 ? -0.672 12.690 -6.682 1.00 91.69 262 ASN A CA 1
ATOM 1924 C C . ASN A 1 262 ? -0.682 13.190 -5.212 1.00 91.69 262 ASN A C 1
ATOM 1926 O O . ASN A 1 262 ? 0.156 14.012 -4.845 1.00 91.69 262 ASN A O 1
ATOM 1930 N N . ASP A 1 263 ? -1.584 12.680 -4.367 1.00 91.00 263 ASP A N 1
ATOM 1931 C CA . ASP A 1 263 ? -1.701 12.965 -2.932 1.00 91.00 263 ASP A CA 1
ATOM 1932 C C . ASP A 1 263 ? -0.875 12.004 -2.048 1.00 91.00 263 ASP A C 1
ATOM 1934 O O . ASP A 1 263 ? -0.812 12.174 -0.828 1.00 91.00 263 ASP A O 1
ATOM 1938 N N . GLY A 1 264 ? -0.221 11.009 -2.658 1.00 91.88 264 GLY A N 1
ATOM 1939 C CA . GLY A 1 264 ? 0.576 9.976 -1.996 1.00 91.88 264 GLY A CA 1
ATOM 1940 C C . GLY A 1 264 ? -0.214 8.742 -1.549 1.00 91.88 264 GLY A C 1
ATOM 1941 O O . GLY A 1 264 ? 0.390 7.807 -1.018 1.00 91.88 264 GLY A O 1
ATOM 1942 N N . SER A 1 265 ? -1.530 8.708 -1.760 1.00 91.44 265 SER A N 1
ATOM 1943 C CA . SER A 1 265 ? -2.364 7.549 -1.445 1.00 91.44 265 SER A CA 1
ATOM 1944 C C . SER A 1 265 ? -2.096 6.390 -2.409 1.00 91.44 265 SER A C 1
ATOM 1946 O O . SER A 1 265 ? -1.872 6.586 -3.605 1.00 91.44 265 SER A O 1
ATOM 1948 N N . VAL A 1 266 ? -2.134 5.163 -1.888 1.00 92.50 266 VAL A N 1
ATOM 1949 C CA . VAL A 1 266 ? -1.920 3.920 -2.635 1.00 92.50 266 VAL A CA 1
ATOM 1950 C C . VAL A 1 266 ? -3.223 3.137 -2.723 1.00 92.50 266 VAL A C 1
ATOM 1952 O O . VAL A 1 266 ? -3.811 2.757 -1.710 1.00 92.50 266 VAL A O 1
ATOM 1955 N N . MET A 1 267 ? -3.648 2.838 -3.944 1.00 88.75 267 MET A N 1
ATOM 1956 C CA . MET A 1 267 ? -4.795 1.979 -4.224 1.00 88.75 267 MET A CA 1
ATOM 1957 C C . MET A 1 267 ? -4.330 0.624 -4.745 1.00 88.75 267 MET A C 1
ATOM 1959 O O . MET A 1 267 ? -3.450 0.558 -5.600 1.00 88.75 267 MET A O 1
ATOM 1963 N N . LEU A 1 268 ? -4.943 -0.453 -4.251 1.00 89.12 268 LEU A N 1
ATOM 1964 C CA . LEU A 1 268 ? -4.714 -1.829 -4.690 1.00 89.12 268 LEU A CA 1
ATOM 1965 C C . LEU A 1 268 ? -6.047 -2.475 -5.101 1.00 89.12 268 LEU A C 1
ATOM 1967 O O . LEU A 1 268 ? -6.979 -2.541 -4.298 1.00 89.12 268 LEU A O 1
ATOM 1971 N N . GLY A 1 269 ? -6.118 -2.991 -6.334 1.00 78.12 269 GLY A N 1
ATOM 1972 C CA . GLY A 1 269 ? -7.214 -3.845 -6.824 1.00 78.12 269 GLY A CA 1
ATOM 1973 C C . GLY A 1 269 ? -8.428 -3.154 -7.474 1.00 78.12 269 GLY A C 1
ATOM 1974 O O . GLY A 1 269 ? -9.351 -3.854 -7.907 1.00 78.12 269 GLY A O 1
ATOM 1975 N N . THR A 1 270 ? -8.445 -1.822 -7.559 1.00 69.81 270 THR A N 1
ATOM 1976 C CA . THR A 1 270 ? -9.554 -1.016 -8.107 1.00 69.81 270 THR A CA 1
ATOM 1977 C C . THR A 1 270 ? -9.085 -0.206 -9.307 1.00 69.81 270 THR A C 1
ATOM 1979 O O . THR A 1 270 ? -7.979 0.321 -9.286 1.00 69.81 270 THR A O 1
ATOM 1982 N N . THR A 1 271 ? -9.944 -0.089 -10.324 1.00 60.16 271 THR A N 1
ATOM 1983 C CA . THR A 1 271 ? -9.675 0.667 -11.559 1.00 60.16 271 THR A CA 1
ATOM 1984 C C . THR A 1 271 ? -10.610 1.866 -11.740 1.00 60.16 271 THR A C 1
ATOM 1986 O O . THR A 1 271 ? -10.615 2.484 -12.802 1.00 60.16 271 THR A O 1
ATOM 1989 N N . SER A 1 272 ? -11.468 2.163 -10.755 1.00 53.56 272 SER A N 1
ATOM 1990 C CA . SER A 1 272 ? -12.434 3.258 -10.860 1.00 53.56 272 SER A CA 1
ATOM 1991 C C . SER A 1 272 ? -11.943 4.497 -10.122 1.00 53.56 272 SER A C 1
ATOM 1993 O O . SER A 1 272 ? -11.595 4.435 -8.944 1.00 53.56 272 SER A O 1
ATOM 1995 N N . SER A 1 273 ? -11.987 5.617 -10.845 1.00 54.75 273 SER A N 1
ATOM 1996 C CA . SER A 1 273 ? -11.802 7.002 -10.410 1.00 54.75 273 SER A CA 1
ATOM 1997 C C . SER A 1 273 ? -12.700 7.347 -9.212 1.00 54.75 273 SER A C 1
ATOM 1999 O O . SER A 1 273 ? -13.787 7.908 -9.335 1.00 54.75 273 SER A O 1
ATOM 2001 N N . THR A 1 274 ? -12.275 6.953 -8.018 1.00 58.81 274 THR A N 1
ATOM 2002 C CA . THR A 1 274 ? -12.780 7.500 -6.763 1.00 58.81 274 THR A CA 1
ATOM 2003 C C . THR A 1 274 ? -11.574 7.939 -5.969 1.00 58.81 274 THR A C 1
ATOM 2005 O O . THR A 1 274 ? -10.680 7.127 -5.742 1.00 58.81 274 THR A O 1
ATOM 2008 N N . THR A 1 275 ? -11.552 9.200 -5.550 1.00 70.88 275 THR A N 1
ATOM 2009 C CA . THR A 1 275 ? -10.534 9.713 -4.635 1.00 70.88 275 THR A CA 1
ATOM 2010 C C . THR A 1 275 ? -10.447 8.778 -3.428 1.00 70.88 275 THR A C 1
ATOM 2012 O O . THR A 1 275 ? -11.480 8.546 -2.782 1.00 70.88 275 THR A O 1
ATOM 2015 N N . PRO A 1 276 ? -9.273 8.199 -3.131 1.00 76.81 276 PRO A N 1
ATOM 2016 C CA . PRO A 1 276 ? -9.118 7.400 -1.937 1.00 76.81 276 PRO A CA 1
ATOM 2017 C C . PRO A 1 276 ? -9.427 8.275 -0.726 1.00 76.81 276 PRO A C 1
ATOM 2019 O O . PRO A 1 276 ? -9.122 9.462 -0.657 1.00 76.81 276 PRO A O 1
ATOM 2022 N N . THR A 1 277 ? -10.093 7.672 0.239 1.00 81.38 277 THR A N 1
ATOM 2023 C CA . THR A 1 277 ? -10.434 8.278 1.527 1.00 81.38 277 THR A CA 1
ATOM 2024 C C . THR A 1 277 ? -9.393 7.974 2.606 1.00 81.38 277 THR A C 1
ATOM 2026 O O . THR A 1 277 ? -9.466 8.530 3.700 1.00 81.38 277 THR A O 1
ATOM 2029 N N . HIS A 1 278 ? -8.432 7.096 2.301 1.00 85.56 278 HIS A N 1
ATOM 2030 C CA . HIS A 1 278 ? -7.343 6.669 3.177 1.00 85.56 278 HIS A CA 1
ATOM 2031 C C . HIS A 1 278 ? -6.036 6.550 2.384 1.00 85.56 278 HIS A C 1
ATOM 2033 O O . HIS A 1 278 ? -6.054 6.297 1.185 1.00 85.56 278 HIS A O 1
ATOM 2039 N N . LEU A 1 279 ? -4.899 6.646 3.077 1.00 87.81 279 LEU A N 1
ATOM 2040 C CA . LEU A 1 279 ? -3.569 6.569 2.459 1.00 87.81 279 LEU A CA 1
ATOM 2041 C C . LEU A 1 279 ? -3.267 5.200 1.813 1.00 87.81 279 LEU A C 1
ATOM 2043 O O . LEU A 1 2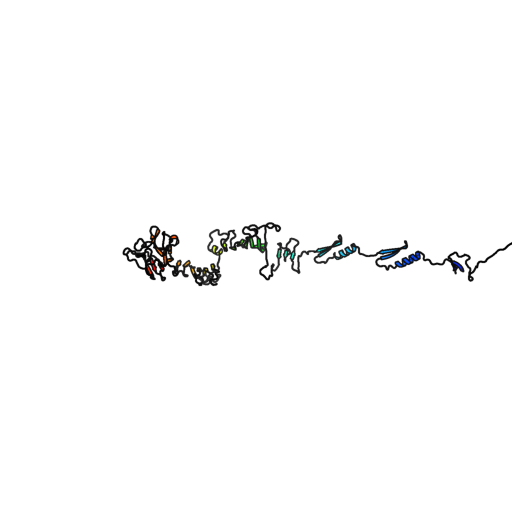79 ? -2.465 5.124 0.891 1.00 87.81 279 LEU A O 1
ATOM 2047 N N . LEU A 1 280 ? -3.887 4.119 2.293 1.00 89.81 280 LEU A N 1
ATOM 2048 C CA . LEU A 1 280 ? -3.835 2.794 1.671 1.00 89.81 280 LEU A CA 1
ATOM 2049 C C . LEU A 1 280 ? -5.255 2.240 1.581 1.00 89.81 280 LEU A C 1
ATOM 2051 O O . LEU A 1 280 ? -5.911 2.055 2.606 1.00 89.81 280 LEU A O 1
ATOM 2055 N N . GLU A 1 281 ? -5.709 1.933 0.370 1.00 84.62 281 GLU A N 1
ATOM 2056 C CA . GLU A 1 281 ? -7.013 1.320 0.133 1.00 84.62 281 GLU A CA 1
ATOM 2057 C C . GLU A 1 281 ? -6.873 0.011 -0.648 1.00 84.62 281 GLU A C 1
ATOM 2059 O O . GLU A 1 281 ? -6.356 -0.016 -1.764 1.00 84.62 281 GLU A O 1
ATOM 2064 N N . LEU A 1 282 ? -7.379 -1.079 -0.065 1.00 85.50 282 LEU A N 1
ATOM 2065 C CA . LEU A 1 282 ? -7.581 -2.353 -0.750 1.00 85.50 282 LEU A CA 1
ATOM 2066 C C . LEU A 1 282 ? -9.051 -2.413 -1.158 1.00 85.50 282 LEU A C 1
ATOM 2068 O O . LEU A 1 282 ? -9.934 -2.475 -0.299 1.00 85.50 282 LEU A O 1
ATOM 2072 N N . LYS A 1 283 ? -9.329 -2.365 -2.459 1.00 73.62 283 LYS A N 1
ATOM 2073 C CA . LYS A 1 283 ? -10.694 -2.410 -2.990 1.00 73.62 283 LYS A CA 1
ATOM 2074 C C . LYS A 1 283 ? -10.708 -3.277 -4.232 1.00 73.62 283 LYS A C 1
ATOM 2076 O O . LYS A 1 283 ? -9.963 -3.012 -5.160 1.00 73.62 283 LYS A O 1
ATOM 2081 N N . LYS A 1 284 ? -11.589 -4.273 -4.285 1.00 71.75 284 LYS A N 1
ATOM 2082 C CA . LYS A 1 284 ? -11.873 -4.997 -5.528 1.00 71.75 284 LYS A CA 1
ATOM 2083 C C . LYS A 1 284 ? -12.769 -4.136 -6.418 1.00 71.75 284 LYS A C 1
ATOM 2085 O O . LYS A 1 284 ? -13.734 -3.565 -5.920 1.00 71.75 284 LYS A O 1
ATOM 2090 N N . SER A 1 285 ? -12.458 -4.081 -7.713 1.00 61.12 285 SER A N 1
ATOM 2091 C CA . SER A 1 285 ? -13.078 -3.162 -8.680 1.00 61.12 285 SER A CA 1
ATOM 2092 C C . SER A 1 285 ? -14.615 -3.175 -8.758 1.00 61.12 285 SER A C 1
ATOM 2094 O O . SER A 1 285 ? -15.165 -2.145 -9.113 1.00 61.12 285 SER A O 1
ATOM 2096 N N . ASP A 1 286 ? -15.312 -4.257 -8.388 1.00 60.72 286 ASP A N 1
ATOM 2097 C CA . ASP A 1 286 ? -16.783 -4.301 -8.354 1.00 60.72 286 ASP A CA 1
ATOM 2098 C C . ASP A 1 286 ? -17.281 -5.218 -7.224 1.00 60.72 286 ASP A C 1
ATOM 2100 O O . ASP A 1 286 ? -17.373 -6.435 -7.387 1.00 60.72 286 ASP A O 1
ATOM 2104 N N . THR A 1 287 ? -17.636 -4.670 -6.061 1.00 56.38 287 THR A N 1
ATOM 2105 C CA . THR A 1 287 ? -18.388 -5.415 -5.032 1.00 56.38 287 THR A CA 1
ATOM 2106 C C . THR A 1 287 ? -19.891 -5.279 -5.271 1.00 56.38 287 THR A C 1
ATOM 2108 O O . THR A 1 287 ? -20.636 -4.754 -4.447 1.00 56.38 287 THR A O 1
ATOM 2111 N N . SER A 1 288 ? -20.348 -5.753 -6.429 1.00 57.72 288 SER A N 1
ATOM 2112 C CA . SER A 1 288 ? -21.775 -5.980 -6.662 1.00 57.72 288 SER A CA 1
ATOM 2113 C C . SER A 1 288 ? -22.105 -7.407 -6.216 1.00 57.72 288 SER A C 1
ATOM 2115 O O . SER A 1 288 ? -21.630 -8.360 -6.821 1.00 57.72 288 SER A O 1
ATOM 2117 N N . ASP A 1 289 ? -22.910 -7.521 -5.159 1.00 53.94 289 ASP A N 1
ATOM 2118 C CA . ASP A 1 289 ? -23.509 -8.736 -4.581 1.00 53.94 289 ASP A CA 1
ATOM 2119 C C . ASP A 1 289 ? -22.736 -9.478 -3.471 1.00 53.94 289 ASP A C 1
ATOM 2121 O O . ASP A 1 289 ? -21.590 -9.892 -3.608 1.00 53.94 289 ASP A O 1
ATOM 2125 N N . SER A 1 290 ? -23.453 -9.653 -2.349 1.00 58.31 290 SER A N 1
ATOM 2126 C CA . SER A 1 290 ? -23.244 -10.567 -1.212 1.00 58.31 290 SER A CA 1
ATOM 2127 C C . SER A 1 290 ? -21.921 -11.351 -1.206 1.00 58.31 290 SER A C 1
ATOM 2129 O O . SER A 1 290 ? -21.903 -12.559 -1.464 1.00 58.31 290 SER A O 1
ATOM 2131 N N . THR A 1 291 ? -20.818 -10.693 -0.843 1.00 66.56 291 THR A N 1
ATOM 2132 C CA . THR A 1 291 ? -19.535 -11.369 -0.639 1.00 66.56 291 THR A CA 1
ATOM 2133 C C . THR A 1 291 ? -19.658 -12.358 0.521 1.00 66.56 291 THR A C 1
ATOM 2135 O O . THR A 1 291 ? -20.182 -12.052 1.592 1.00 66.56 291 THR A O 1
ATOM 2138 N N . THR A 1 292 ? -19.215 -13.597 0.307 1.00 81.88 292 THR A N 1
ATOM 2139 C CA . THR A 1 292 ? -19.070 -14.559 1.407 1.00 81.88 292 THR A CA 1
ATOM 2140 C C . THR A 1 292 ? -17.866 -14.161 2.261 1.00 81.88 292 THR A C 1
ATOM 2142 O O . THR A 1 292 ? -16.957 -13.487 1.774 1.00 81.88 292 THR A O 1
ATOM 2145 N N . ILE A 1 293 ? -17.806 -14.615 3.518 1.00 80.69 293 ILE A N 1
ATOM 2146 C CA . ILE A 1 293 ? -16.618 -14.388 4.359 1.00 80.69 293 ILE A CA 1
ATOM 2147 C C . ILE A 1 293 ? -15.342 -14.925 3.693 1.00 80.69 293 ILE A C 1
ATOM 2149 O O . ILE A 1 293 ? -14.302 -14.284 3.760 1.00 80.69 293 ILE A O 1
ATOM 2153 N N . ALA A 1 294 ? -15.437 -16.046 2.970 1.00 81.31 294 ALA A N 1
ATOM 2154 C CA . ALA A 1 294 ? -14.316 -16.618 2.230 1.00 81.31 294 ALA A CA 1
ATOM 2155 C C . ALA A 1 294 ? -13.803 -15.668 1.133 1.00 81.31 294 ALA A C 1
ATOM 2157 O O . ALA A 1 294 ? -12.599 -15.455 1.035 1.00 81.31 294 ALA A O 1
ATOM 2158 N N . ALA A 1 295 ? -14.710 -15.052 0.363 1.00 76.94 295 ALA A N 1
ATOM 2159 C CA . ALA A 1 295 ? -14.343 -14.066 -0.653 1.00 76.94 295 ALA A CA 1
ATOM 2160 C C . ALA A 1 295 ? -13.731 -12.800 -0.028 1.00 76.94 295 ALA A C 1
ATOM 2162 O O . ALA A 1 295 ? -12.708 -12.310 -0.496 1.00 76.94 295 ALA A O 1
ATOM 2163 N N . ALA A 1 296 ? -14.311 -12.308 1.073 1.00 78.19 296 ALA A N 1
ATOM 2164 C CA . ALA A 1 296 ? -13.799 -11.135 1.780 1.00 78.19 296 ALA A CA 1
ATOM 2165 C C . ALA A 1 296 ? -12.384 -11.356 2.343 1.00 78.19 296 ALA A C 1
ATOM 2167 O O . ALA A 1 296 ? -11.556 -10.451 2.294 1.00 78.19 296 ALA A O 1
ATOM 2168 N N . VAL A 1 297 ? -12.095 -12.561 2.844 1.00 81.38 297 VAL A N 1
ATOM 2169 C CA . VAL A 1 297 ? -10.755 -12.931 3.321 1.00 81.38 297 VAL A CA 1
ATOM 2170 C C . VAL A 1 297 ? -9.761 -13.024 2.161 1.00 81.38 297 VAL A C 1
ATOM 2172 O O . VAL A 1 297 ? -8.641 -12.543 2.300 1.00 81.38 297 VAL A O 1
ATOM 2175 N N . SER A 1 298 ? -10.148 -13.593 1.012 1.00 80.69 298 SER A N 1
ATOM 2176 C CA . SER A 1 298 ? -9.242 -13.724 -0.139 1.00 80.69 298 SER A CA 1
ATOM 2177 C C . SER A 1 298 ? -8.974 -12.412 -0.878 1.00 80.69 298 SER A C 1
ATOM 2179 O O . SER A 1 298 ? -7.889 -12.236 -1.420 1.00 80.69 298 SER A O 1
ATOM 2181 N N . ASP A 1 299 ? -9.954 -11.506 -0.922 1.00 77.25 299 ASP A N 1
ATOM 2182 C CA . ASP A 1 299 ? -9.827 -10.205 -1.592 1.00 77.25 299 ASP A CA 1
ATOM 2183 C C . ASP A 1 299 ? -9.271 -9.102 -0.658 1.00 77.25 299 ASP A C 1
ATOM 2185 O O . ASP A 1 299 ? -8.963 -8.003 -1.121 1.00 77.25 299 ASP A O 1
ATOM 2189 N N . GLY A 1 300 ? -9.183 -9.360 0.653 1.00 79.50 300 GLY A N 1
ATOM 2190 C CA . GLY A 1 300 ? -8.818 -8.382 1.681 1.00 79.50 300 GLY A CA 1
ATOM 2191 C C . GLY A 1 300 ? -7.335 -8.365 2.074 1.00 79.50 300 GLY A C 1
ATOM 2192 O O . GLY A 1 300 ? -6.464 -8.908 1.398 1.00 79.50 300 GLY A O 1
ATOM 2193 N N . LEU A 1 301 ? -7.039 -7.727 3.213 1.00 86.50 301 LEU A N 1
ATOM 2194 C CA . LEU A 1 301 ? -5.711 -7.775 3.829 1.00 86.50 301 LEU A CA 1
ATOM 2195 C C . LEU A 1 301 ? -5.537 -9.100 4.580 1.00 86.50 301 LEU A C 1
ATOM 2197 O O . LEU A 1 301 ? -6.186 -9.322 5.602 1.00 86.50 301 LEU A O 1
ATOM 2201 N N . ALA A 1 302 ? -4.622 -9.945 4.110 1.00 85.44 302 ALA A N 1
ATOM 2202 C CA . ALA A 1 302 ? -4.235 -11.171 4.797 1.00 85.44 302 ALA A CA 1
ATOM 2203 C C . ALA A 1 302 ? -2.946 -10.969 5.611 1.00 85.44 302 ALA A C 1
ATOM 2205 O O . ALA A 1 302 ? -1.930 -10.510 5.086 1.00 85.44 302 ALA A O 1
ATOM 2206 N N . LEU A 1 303 ? -2.976 -11.358 6.887 1.00 89.94 303 LEU A N 1
ATOM 2207 C CA . LEU A 1 303 ? -1.812 -11.402 7.776 1.00 89.94 303 LEU A CA 1
ATOM 2208 C C . LEU A 1 303 ? -1.433 -12.871 7.997 1.00 89.94 303 LEU A C 1
ATOM 2210 O O . LEU A 1 303 ? -2.057 -13.569 8.789 1.00 89.94 303 LEU A O 1
ATOM 2214 N N . ASN A 1 304 ? -0.458 -13.360 7.229 1.00 84.62 304 ASN A N 1
ATOM 2215 C CA . ASN A 1 304 ? -0.102 -14.779 7.195 1.00 84.62 304 ASN A CA 1
ATOM 2216 C C . ASN A 1 304 ? 0.927 -15.132 8.284 1.00 84.62 304 ASN A C 1
ATOM 2218 O O . ASN A 1 304 ? 1.961 -14.475 8.388 1.00 84.62 304 ASN A O 1
ATOM 2222 N N . MET A 1 305 ? 0.661 -16.190 9.053 1.00 80.12 305 MET A N 1
ATOM 2223 C CA . MET A 1 305 ? 1.577 -16.729 10.067 1.00 80.12 305 MET A CA 1
ATOM 2224 C C . MET A 1 305 ? 2.656 -17.658 9.488 1.00 80.12 305 MET A C 1
ATOM 2226 O O . MET A 1 305 ? 3.644 -17.943 10.155 1.00 80.12 305 MET A O 1
ATOM 2230 N N . GLY A 1 306 ? 2.498 -18.119 8.244 1.00 80.88 306 GLY A N 1
ATOM 2231 C CA . GLY A 1 306 ? 3.323 -19.181 7.668 1.00 80.88 306 GLY A CA 1
ATOM 2232 C C . GLY A 1 306 ? 2.811 -20.576 8.045 1.00 80.88 306 GLY A C 1
ATOM 2233 O O . GLY A 1 306 ? 1.645 -20.743 8.387 1.00 80.88 306 GLY A O 1
ATOM 2234 N N . GLY A 1 307 ? 3.670 -21.593 7.926 1.00 80.62 307 GLY A N 1
ATOM 2235 C CA . GLY A 1 307 ? 3.364 -22.974 8.323 1.00 80.62 307 GLY A CA 1
ATOM 2236 C C . GLY A 1 307 ? 4.160 -23.400 9.557 1.00 80.62 307 GLY A C 1
ATOM 2237 O O . GLY A 1 307 ? 5.260 -22.895 9.771 1.00 80.62 307 GLY A O 1
ATOM 2238 N N . GLY A 1 308 ? 3.631 -24.357 10.328 1.00 79.69 308 GLY A N 1
ATOM 2239 C CA . GLY A 1 308 ? 4.276 -24.860 11.549 1.00 79.69 308 GLY A CA 1
ATOM 2240 C C . GLY A 1 308 ? 4.107 -23.943 12.762 1.00 79.69 308 GLY A C 1
ATOM 2241 O O . GLY A 1 308 ? 5.040 -23.816 13.550 1.00 79.69 308 GLY A O 1
ATOM 2242 N N . VAL A 1 309 ? 2.944 -23.297 12.878 1.00 86.94 309 VAL A N 1
ATOM 2243 C CA . VAL A 1 309 ? 2.602 -22.409 13.996 1.00 86.94 309 VAL A CA 1
ATOM 2244 C C . VAL A 1 309 ? 2.420 -23.235 15.265 1.00 86.94 309 VAL A C 1
ATOM 2246 O O . VAL A 1 309 ? 1.651 -24.197 15.261 1.00 86.94 309 VAL A O 1
ATOM 2249 N N . ALA A 1 310 ? 3.119 -22.862 16.334 1.00 89.31 310 ALA A N 1
ATOM 2250 C CA . ALA A 1 310 ? 2.994 -23.522 17.629 1.00 89.31 310 ALA A CA 1
ATOM 2251 C C . ALA A 1 310 ? 1.891 -22.887 18.489 1.00 89.31 310 ALA A C 1
ATOM 2253 O O . ALA A 1 310 ? 1.528 -21.721 18.326 1.00 89.31 310 ALA A O 1
ATOM 2254 N N . THR A 1 311 ? 1.411 -23.642 19.471 1.00 89.31 311 THR A N 1
ATOM 2255 C CA . THR A 1 311 ? 0.512 -23.156 20.520 1.00 89.31 311 THR A CA 1
ATOM 2256 C C . THR A 1 311 ? 1.086 -21.894 21.180 1.00 89.31 311 THR A C 1
ATOM 2258 O O . THR A 1 311 ? 2.288 -21.807 21.439 1.00 89.31 311 THR A O 1
ATOM 2261 N N . ASP A 1 312 ? 0.217 -20.924 21.471 1.00 90.88 312 ASP A N 1
ATOM 2262 C CA . ASP A 1 312 ? 0.515 -19.602 22.037 1.00 90.88 312 ASP A CA 1
ATOM 2263 C C . ASP A 1 312 ? 1.275 -18.624 21.119 1.00 90.88 312 ASP A C 1
ATOM 2265 O O . ASP A 1 312 ? 1.534 -17.486 21.531 1.00 90.88 312 ASP A O 1
ATOM 2269 N N . GLU A 1 313 ? 1.589 -19.000 19.877 1.00 92.69 313 GLU A N 1
ATOM 2270 C CA . GLU A 1 313 ? 2.244 -18.114 18.912 1.00 92.69 313 GLU A CA 1
ATOM 2271 C C . GLU A 1 313 ? 1.284 -17.045 18.361 1.00 92.69 313 GLU A C 1
ATOM 2273 O O . GLU A 1 313 ? 0.095 -17.286 18.142 1.00 92.69 313 GLU A O 1
ATOM 2278 N N . PHE A 1 314 ? 1.801 -15.835 18.135 1.00 91.56 314 PHE A N 1
ATOM 2279 C CA . PHE A 1 314 ? 1.017 -14.702 17.642 1.00 91.56 314 PHE A CA 1
ATOM 2280 C C . PHE A 1 314 ? 1.186 -14.498 16.142 1.00 91.56 314 PHE A C 1
ATOM 2282 O O . PHE A 1 314 ? 2.298 -14.500 15.615 1.00 91.56 314 PHE A O 1
ATOM 2289 N N . ALA A 1 315 ? 0.074 -14.217 15.469 1.00 92.00 315 ALA A N 1
ATOM 2290 C CA . ALA A 1 315 ? 0.075 -13.754 14.095 1.00 92.00 315 ALA A CA 1
ATOM 2291 C C . ALA A 1 315 ? 0.708 -12.359 13.977 1.00 92.00 315 ALA A C 1
ATOM 2293 O O . ALA A 1 315 ? 0.795 -11.616 14.969 1.00 92.00 315 ALA A O 1
ATOM 2294 N N . PRO A 1 316 ? 1.093 -11.936 12.758 1.00 93.06 316 PRO A N 1
ATOM 2295 C CA . PRO A 1 316 ? 1.374 -10.531 12.510 1.00 93.06 316 PRO A CA 1
ATOM 2296 C C . PRO A 1 316 ? 0.203 -9.659 12.988 1.00 93.06 316 PRO A C 1
ATOM 2298 O O . PRO A 1 316 ? -0.963 -9.972 12.749 1.00 93.06 316 PRO A O 1
ATOM 2301 N N . ALA A 1 317 ? 0.519 -8.573 13.692 1.00 93.25 317 ALA A N 1
ATOM 2302 C CA . ALA A 1 317 ? -0.475 -7.705 14.310 1.00 93.25 317 ALA A CA 1
ATOM 2303 C C . ALA A 1 317 ? -0.794 -6.486 13.440 1.00 93.25 317 ALA A C 1
ATOM 2305 O O . ALA A 1 317 ? 0.097 -5.896 12.825 1.00 93.25 317 ALA A O 1
ATOM 2306 N N . VAL A 1 318 ? -2.039 -6.012 13.509 1.00 94.94 318 VAL A N 1
ATOM 2307 C CA . VAL A 1 318 ? -2.330 -4.602 13.222 1.00 94.94 318 VAL A CA 1
ATOM 2308 C C . VAL A 1 318 ? -1.882 -3.808 14.441 1.00 94.94 318 VAL A C 1
ATOM 2310 O O . VAL A 1 318 ? -2.385 -4.030 15.543 1.00 94.94 318 VAL A O 1
ATOM 2313 N N . SER A 1 319 ? -0.909 -2.913 14.270 1.00 92.88 319 SER A N 1
ATOM 2314 C CA . SER A 1 319 ? -0.297 -2.187 15.384 1.00 92.88 319 SER A CA 1
ATOM 2315 C C . SER A 1 319 ? -0.279 -0.681 15.156 1.00 92.88 319 SER A C 1
ATOM 2317 O O . SER A 1 319 ? -0.128 -0.199 14.035 1.00 92.88 319 SER A O 1
ATOM 2319 N N . TRP A 1 320 ? -0.416 0.058 16.253 1.00 92.69 320 TRP A N 1
ATOM 2320 C CA . TRP A 1 320 ? -0.249 1.505 16.294 1.00 92.69 320 TRP A CA 1
ATOM 2321 C C . TRP A 1 320 ? 0.992 1.818 17.105 1.00 92.69 320 TRP A C 1
ATOM 2323 O O . TRP A 1 320 ? 1.150 1.322 18.224 1.00 92.69 320 TRP A O 1
ATOM 2333 N N . PHE A 1 321 ? 1.857 2.662 16.555 1.00 88.88 321 PHE A N 1
ATOM 2334 C CA . PHE A 1 321 ? 3.094 3.059 17.203 1.00 88.88 321 PHE A CA 1
ATOM 2335 C C . PHE A 1 321 ? 3.243 4.576 17.252 1.00 88.88 321 PHE A C 1
ATOM 2337 O O . PHE A 1 321 ? 2.599 5.314 16.509 1.00 88.88 321 PHE A O 1
ATOM 2344 N N . THR A 1 322 ? 4.114 5.036 18.141 1.00 84.62 322 THR A N 1
ATOM 2345 C CA . THR A 1 322 ? 4.514 6.434 18.263 1.00 84.62 322 THR A CA 1
ATOM 2346 C C . THR A 1 322 ? 6.018 6.583 18.068 1.00 84.62 322 THR A C 1
ATOM 2348 O O . THR A 1 322 ? 6.805 5.674 18.332 1.00 84.62 322 THR A O 1
ATOM 2351 N N . ILE A 1 323 ? 6.420 7.756 17.593 1.00 82.25 323 ILE A N 1
ATOM 2352 C CA . ILE A 1 323 ? 7.822 8.149 17.416 1.00 82.25 323 ILE A CA 1
ATOM 2353 C C . ILE A 1 323 ? 8.306 9.091 18.523 1.00 82.25 323 ILE A C 1
ATOM 2355 O O . ILE A 1 323 ? 9.396 9.645 18.405 1.00 82.25 323 ILE A O 1
ATOM 2359 N N . ASP A 1 324 ? 7.518 9.265 19.589 1.00 78.44 324 ASP A N 1
ATOM 2360 C CA . ASP A 1 324 ? 7.906 10.075 20.744 1.00 78.44 324 ASP A CA 1
ATOM 2361 C C . ASP A 1 324 ? 9.245 9.583 21.320 1.00 78.44 324 ASP A C 1
ATOM 2363 O O . ASP A 1 324 ? 9.396 8.421 21.707 1.00 78.44 324 ASP A O 1
ATOM 2367 N N . GLY A 1 325 ? 10.229 10.484 21.355 1.00 72.31 325 GLY A N 1
ATOM 2368 C CA . GLY A 1 325 ? 11.581 10.205 21.835 1.00 72.31 325 GLY A CA 1
ATOM 2369 C C . GLY A 1 325 ? 11.657 9.881 23.328 1.00 72.31 325 GLY A C 1
ATOM 2370 O O . GLY A 1 325 ? 12.687 9.382 23.774 1.00 72.31 325 GLY A O 1
ATOM 2371 N N . ASN A 1 326 ? 10.587 10.133 24.090 1.00 75.19 326 ASN A N 1
ATOM 2372 C CA . ASN A 1 326 ? 10.515 9.838 25.522 1.00 75.19 326 ASN A CA 1
ATOM 2373 C C . ASN A 1 326 ? 10.093 8.395 25.843 1.00 75.19 326 ASN A C 1
ATOM 2375 O O . ASN A 1 326 ? 10.173 7.985 27.000 1.00 75.19 326 ASN A O 1
ATOM 2379 N N . ILE A 1 327 ? 9.629 7.628 24.853 1.00 70.62 327 ILE A N 1
ATOM 2380 C CA . ILE A 1 327 ? 9.234 6.227 25.031 1.00 70.62 327 ILE A CA 1
ATOM 2381 C C . ILE A 1 327 ? 10.417 5.331 24.648 1.00 70.62 327 ILE A C 1
ATOM 2383 O O . ILE A 1 327 ? 11.040 5.522 23.598 1.00 70.62 327 ILE A O 1
ATOM 2387 N N . ASN A 1 328 ? 10.741 4.352 25.503 1.00 70.69 328 ASN A N 1
ATOM 2388 C CA . ASN A 1 328 ? 11.840 3.417 25.253 1.00 70.69 328 ASN A CA 1
ATOM 2389 C C . ASN A 1 328 ? 11.659 2.734 23.890 1.00 70.69 328 ASN A C 1
ATOM 2391 O O . ASN A 1 328 ? 10.541 2.441 23.468 1.00 70.69 328 ASN A O 1
ATOM 2395 N N . SER A 1 329 ? 12.759 2.435 23.195 1.00 65.25 329 SER A N 1
ATOM 2396 C CA . SER A 1 329 ? 12.717 1.893 21.827 1.00 65.25 329 SER A CA 1
ATOM 2397 C C . SER A 1 329 ? 11.892 0.606 21.685 1.00 65.25 329 SER A C 1
ATOM 2399 O O . SER A 1 329 ? 11.295 0.403 20.632 1.00 65.25 329 SER A O 1
ATOM 2401 N N . GLY A 1 330 ? 11.809 -0.216 22.737 1.00 64.69 330 GLY A N 1
ATOM 2402 C CA . GLY A 1 330 ? 10.993 -1.435 22.779 1.00 64.69 330 GLY A CA 1
ATOM 2403 C C . GLY A 1 330 ? 9.501 -1.232 23.087 1.00 64.69 330 GLY A C 1
ATOM 2404 O O . GLY A 1 330 ? 8.756 -2.203 23.071 1.00 64.69 330 GLY A O 1
ATOM 2405 N N . GLU A 1 331 ? 9.050 -0.005 23.365 1.00 73.19 331 GLU A N 1
ATOM 2406 C CA . GLU A 1 331 ? 7.691 0.301 23.857 1.00 73.19 331 GLU A CA 1
ATOM 2407 C C . GLU A 1 331 ? 6.921 1.260 22.942 1.00 73.19 331 GLU A C 1
ATOM 2409 O O . GLU A 1 331 ? 5.864 1.775 23.295 1.00 73.19 331 GLU A O 1
ATOM 2414 N N . LYS A 1 332 ? 7.444 1.513 21.740 1.00 80.62 332 LYS A N 1
ATOM 2415 C CA . LYS A 1 332 ? 6.834 2.451 20.792 1.00 80.62 332 LYS A CA 1
ATOM 2416 C C . LYS A 1 332 ? 5.462 2.002 20.300 1.00 80.62 332 LYS A C 1
ATOM 2418 O O . LYS A 1 332 ? 4.689 2.848 19.862 1.00 80.62 332 LYS A O 1
ATOM 2423 N N . THR A 1 333 ? 5.141 0.713 20.386 1.00 86.94 333 THR A N 1
ATOM 2424 C CA . THR A 1 333 ? 3.805 0.192 20.082 1.00 86.94 333 THR A CA 1
ATOM 2425 C C . THR A 1 333 ? 2.848 0.484 21.235 1.00 86.94 333 THR A C 1
ATOM 2427 O O . THR A 1 333 ? 2.994 -0.050 22.333 1.00 86.94 333 THR A O 1
ATOM 2430 N N . ILE A 1 334 ? 1.839 1.311 20.973 1.00 88.38 334 ILE A N 1
ATOM 2431 C CA . ILE A 1 334 ? 0.879 1.784 21.981 1.00 88.38 334 ILE A CA 1
ATOM 2432 C C . ILE A 1 334 ? -0.409 0.951 22.016 1.00 88.38 334 ILE A C 1
ATOM 2434 O O . ILE A 1 334 ? -1.084 0.898 23.048 1.00 88.38 334 ILE A O 1
ATOM 2438 N N . ALA A 1 335 ? -0.734 0.275 20.913 1.00 93.69 335 ALA A N 1
ATOM 2439 C CA . ALA A 1 335 ? -1.851 -0.657 20.814 1.00 93.69 335 ALA A CA 1
ATOM 2440 C C . ALA A 1 335 ? -1.604 -1.691 19.710 1.00 93.69 335 ALA A C 1
ATOM 2442 O O . ALA A 1 335 ? -0.902 -1.407 18.735 1.00 93.69 335 ALA A O 1
ATOM 2443 N N . ALA A 1 336 ? -2.201 -2.873 19.852 1.00 95.12 336 ALA A N 1
ATOM 2444 C CA . ALA A 1 336 ? -2.154 -3.912 18.831 1.00 95.12 336 ALA A CA 1
ATOM 2445 C C . ALA A 1 336 ? -3.397 -4.809 18.857 1.00 95.12 336 ALA A C 1
ATOM 2447 O O . ALA A 1 336 ? -4.008 -5.012 19.909 1.00 95.12 336 ALA A O 1
ATOM 2448 N N . ILE A 1 337 ? -3.727 -5.368 17.694 1.00 97.12 337 ILE A N 1
ATOM 2449 C CA . ILE A 1 337 ? -4.723 -6.424 17.510 1.00 97.12 337 ILE A CA 1
ATOM 2450 C C . ILE A 1 337 ? -4.048 -7.562 16.747 1.00 97.12 337 ILE A C 1
ATOM 2452 O O . ILE A 1 337 ? -3.444 -7.325 15.700 1.00 97.12 337 ILE A O 1
ATOM 2456 N N . THR A 1 338 ? -4.135 -8.782 17.268 1.00 96.12 338 THR A N 1
ATOM 2457 C CA . THR A 1 338 ? -3.532 -9.967 16.645 1.00 96.12 338 THR A CA 1
ATOM 2458 C C . THR A 1 338 ? -4.331 -11.229 16.954 1.00 96.12 338 THR A C 1
ATOM 2460 O O . THR A 1 338 ? -5.111 -11.256 17.910 1.00 96.12 338 THR A O 1
ATOM 2463 N N . ALA A 1 339 ? -4.141 -12.260 16.134 1.00 95.19 339 ALA A N 1
ATOM 2464 C CA . ALA A 1 339 ? -4.590 -13.608 16.433 1.00 95.19 339 ALA A CA 1
ATOM 2465 C C . ALA A 1 339 ? -3.508 -14.362 17.224 1.00 95.19 339 ALA A C 1
ATOM 2467 O O . ALA A 1 339 ? -2.320 -14.192 16.957 1.00 95.19 339 ALA A O 1
ATOM 2468 N N . GLN A 1 340 ? -3.904 -15.196 18.179 1.00 94.56 340 GLN A N 1
ATOM 2469 C CA . GLN A 1 340 ? -3.008 -16.100 18.897 1.00 94.56 340 GLN A CA 1
ATOM 2470 C C . GLN A 1 340 ? -3.449 -17.540 18.656 1.00 94.56 340 GLN A C 1
ATOM 2472 O O . GLN A 1 340 ? -4.626 -17.849 18.844 1.00 94.56 340 GLN A O 1
ATOM 2477 N N . ALA A 1 341 ? -2.528 -18.409 18.255 1.00 92.69 341 ALA A N 1
ATOM 2478 C CA . ALA A 1 341 ? -2.798 -19.830 18.101 1.00 92.69 341 ALA A CA 1
ATOM 2479 C C . ALA A 1 341 ? -3.118 -20.467 19.462 1.00 92.69 341 ALA A C 1
ATOM 2481 O O . ALA A 1 341 ? -2.396 -20.267 20.440 1.00 92.69 341 ALA A O 1
ATOM 2482 N N . VAL A 1 342 ? -4.216 -21.218 19.531 1.00 90.62 342 VAL A N 1
ATOM 2483 C CA . VAL A 1 342 ? -4.658 -21.943 20.740 1.00 90.62 342 VAL A CA 1
ATOM 2484 C C . VAL A 1 342 ? -4.130 -23.380 20.751 1.00 90.62 342 VAL A C 1
ATOM 2486 O O . VAL A 1 342 ? -4.143 -24.050 21.781 1.00 90.62 342 VAL A O 1
ATOM 2489 N N . GLU A 1 343 ? -3.655 -23.839 19.602 1.00 87.38 343 GLU A N 1
ATOM 2490 C CA . GLU A 1 343 ? -3.167 -25.184 19.341 1.00 87.38 343 GLU A CA 1
ATOM 2491 C C . GLU A 1 343 ? -2.088 -25.137 18.257 1.00 87.38 343 GLU A C 1
ATOM 2493 O O . GLU A 1 343 ? -1.904 -24.111 17.595 1.00 87.38 343 GLU A O 1
ATOM 2498 N N . ASP A 1 344 ? -1.368 -26.242 18.090 1.00 86.44 344 ASP A N 1
ATOM 2499 C CA . ASP A 1 344 ? -0.375 -26.380 17.030 1.00 86.44 344 ASP A CA 1
ATOM 2500 C C . ASP A 1 344 ? -1.094 -26.520 15.681 1.00 86.44 344 ASP A C 1
ATOM 2502 O O . ASP A 1 344 ? -1.952 -27.384 15.516 1.00 86.44 344 ASP A O 1
ATOM 2506 N N . PHE A 1 345 ? -0.734 -25.693 14.696 1.00 85.62 345 PHE A N 1
ATOM 2507 C CA . PHE A 1 345 ? -1.322 -25.782 13.358 1.00 85.62 345 PHE A CA 1
ATOM 2508 C C . PHE A 1 345 ? -0.612 -26.883 12.574 1.00 85.62 345 PHE A C 1
ATOM 2510 O O . PHE A 1 345 ? 0.366 -26.640 11.853 1.00 85.62 345 PHE A O 1
ATOM 2517 N N . ASP A 1 346 ? -1.087 -28.112 12.752 1.00 77.62 346 ASP A N 1
ATOM 2518 C CA . ASP A 1 346 ? -0.626 -29.285 12.025 1.00 77.62 346 ASP A CA 1
ATOM 2519 C C . ASP A 1 346 ? -1.609 -29.703 10.911 1.00 77.62 346 ASP A C 1
ATOM 2521 O O . ASP A 1 346 ? -2.578 -29.016 10.590 1.00 77.62 346 ASP A O 1
ATOM 2525 N N . ALA A 1 347 ? -1.317 -30.809 10.225 1.00 66.75 347 ALA A N 1
ATOM 2526 C CA . ALA A 1 347 ? -2.113 -31.267 9.085 1.00 66.75 347 ALA A CA 1
ATOM 2527 C C . ALA A 1 347 ? -3.493 -31.859 9.470 1.00 66.75 347 ALA A C 1
ATOM 2529 O O . ALA A 1 347 ? -4.176 -32.385 8.591 1.00 66.75 347 ALA A O 1
ATOM 2530 N N . GLY A 1 348 ? -3.868 -31.843 10.755 1.00 62.66 348 GLY A N 1
ATOM 2531 C CA . GLY A 1 348 ? -5.005 -32.556 11.339 1.00 62.66 348 GLY A CA 1
ATOM 2532 C C . GLY A 1 348 ? -6.336 -31.803 11.462 1.00 62.66 348 GLY A C 1
ATOM 2533 O O . GLY A 1 348 ? -7.259 -32.395 12.010 1.00 62.66 348 GLY A O 1
ATOM 2534 N N . ASP A 1 349 ? -6.463 -30.589 10.904 1.00 62.25 349 ASP A N 1
ATOM 2535 C CA . ASP A 1 349 ? -7.617 -29.657 11.009 1.00 62.25 349 ASP A CA 1
ATOM 2536 C C . ASP A 1 349 ? -7.677 -28.777 12.280 1.00 62.25 349 ASP A C 1
ATOM 2538 O O . ASP A 1 349 ? -8.747 -28.304 12.669 1.00 62.25 349 ASP A O 1
ATOM 2542 N N . ASP A 1 350 ? -6.520 -28.454 12.856 1.00 67.31 350 ASP A N 1
ATOM 2543 C CA . ASP A 1 350 ? -6.404 -27.615 14.050 1.00 67.31 350 ASP A CA 1
ATOM 2544 C C . ASP A 1 350 ? -5.879 -26.213 13.655 1.00 67.31 350 ASP A C 1
ATOM 2546 O O . ASP A 1 350 ? -4.759 -26.027 13.178 1.00 67.31 350 ASP A O 1
ATOM 2550 N N . SER A 1 351 ? -6.739 -25.194 13.725 1.00 68.00 351 SER A N 1
ATOM 2551 C CA . SER A 1 351 ? -6.399 -23.781 13.441 1.00 68.00 351 SER A CA 1
ATOM 2552 C C . SER A 1 351 ? -7.118 -22.812 14.382 1.00 68.00 351 SER A C 1
ATOM 2554 O O . SER A 1 351 ? -7.318 -21.628 14.075 1.00 68.00 351 SER A O 1
ATOM 2556 N N . GLY A 1 352 ? -7.550 -23.324 15.536 1.00 85.19 352 GLY A N 1
ATOM 2557 C CA . GLY A 1 352 ? -8.181 -22.557 16.590 1.00 85.19 352 GLY A CA 1
ATOM 2558 C C . GLY A 1 352 ? -7.297 -21.382 16.982 1.00 85.19 352 GLY A C 1
ATOM 2559 O O . GLY A 1 352 ? -6.157 -21.543 17.416 1.00 85.19 352 GLY A O 1
ATOM 2560 N N . SER A 1 353 ? -7.827 -20.179 16.810 1.00 92.12 353 SER A N 1
ATOM 2561 C CA . SER A 1 353 ? -7.128 -18.948 17.145 1.00 92.12 353 SER A CA 1
ATOM 2562 C C . SER A 1 353 ? -8.029 -18.003 17.923 1.00 92.12 353 SER A C 1
ATOM 2564 O O . SER A 1 353 ? -9.225 -17.869 17.656 1.00 92.12 353 SER A O 1
ATOM 2566 N N . ASP A 1 354 ? -7.428 -17.345 18.903 1.00 95.94 354 ASP A N 1
ATOM 2567 C CA . ASP A 1 354 ? -8.052 -16.290 19.681 1.00 95.94 354 ASP A CA 1
ATOM 2568 C C . ASP A 1 354 ? -7.765 -14.937 19.026 1.00 95.94 354 ASP A C 1
ATOM 2570 O O . ASP A 1 354 ? -6.648 -14.697 18.581 1.00 95.94 354 ASP A O 1
ATOM 2574 N N . LEU A 1 355 ? -8.730 -14.015 19.017 1.00 97.12 355 LEU A N 1
ATOM 2575 C CA . LEU A 1 355 ? -8.496 -12.616 18.646 1.00 97.12 355 LEU A CA 1
ATOM 2576 C C . LEU A 1 355 ? -8.240 -11.789 19.907 1.00 97.12 355 LEU A C 1
ATOM 2578 O O . LEU A 1 355 ? -9.096 -11.724 20.794 1.00 97.12 355 LEU A O 1
ATOM 2582 N N . VAL A 1 356 ? -7.086 -11.129 19.977 1.00 97.25 356 VAL A N 1
ATOM 2583 C CA . VAL A 1 356 ? -6.589 -10.493 21.201 1.00 97.25 356 VAL A CA 1
ATOM 2584 C C . VAL A 1 356 ? -6.289 -9.014 20.971 1.00 97.25 356 VAL A C 1
ATOM 2586 O O . VAL A 1 356 ? -5.680 -8.627 19.972 1.00 97.25 356 VAL A O 1
ATOM 2589 N N . PHE A 1 357 ? -6.707 -8.182 21.926 1.00 97.56 357 PHE A N 1
ATOM 2590 C CA . PHE A 1 357 ? -6.518 -6.735 21.910 1.00 97.56 357 PHE A CA 1
ATOM 2591 C C . PHE A 1 357 ? -5.594 -6.312 23.044 1.00 97.56 357 PHE A C 1
ATOM 2593 O O . PHE A 1 357 ? -5.831 -6.612 24.222 1.00 97.56 357 PHE A O 1
ATOM 2600 N N . PHE A 1 358 ? -4.581 -5.534 22.684 1.00 94.69 358 PHE A N 1
ATOM 2601 C CA . PHE A 1 358 ? -3.558 -5.056 23.594 1.00 94.69 358 PHE A CA 1
ATOM 2602 C C . PHE A 1 358 ? -3.528 -3.535 23.645 1.00 94.69 358 PHE A C 1
ATOM 2604 O O . PHE A 1 358 ? -3.574 -2.865 22.611 1.00 94.69 358 PHE A O 1
ATOM 2611 N N . THR A 1 359 ? -3.358 -2.992 24.849 1.00 92.00 359 THR A N 1
ATOM 2612 C CA . THR A 1 359 ? -3.043 -1.574 25.039 1.00 92.00 359 THR A CA 1
ATOM 2613 C C . THR A 1 359 ? -1.882 -1.391 25.997 1.00 92.00 359 THR A C 1
ATOM 2615 O O . THR A 1 359 ? -1.649 -2.191 26.914 1.00 92.00 359 THR A O 1
ATOM 2618 N N . HIS A 1 360 ? -1.143 -0.311 25.774 1.00 84.94 360 HIS A N 1
ATOM 2619 C CA . HIS A 1 360 ? -0.108 0.125 26.689 1.00 84.94 360 HIS A CA 1
ATOM 2620 C C . HIS A 1 360 ? -0.738 0.737 27.941 1.00 84.94 360 HIS A C 1
ATOM 2622 O O . HIS A 1 360 ? -1.739 1.457 27.879 1.00 84.94 360 HIS A O 1
ATOM 2628 N N . LYS A 1 361 ? -0.152 0.462 29.105 1.00 79.44 361 LYS A N 1
ATOM 2629 C CA . LYS A 1 361 ? -0.623 1.048 30.360 1.00 79.44 361 LYS A CA 1
ATOM 2630 C C . LYS A 1 361 ? -0.200 2.520 30.449 1.00 79.44 361 LYS A C 1
ATOM 2632 O O . LYS A 1 361 ? 0.892 2.900 30.027 1.00 79.44 361 LYS A O 1
ATOM 2637 N N . ILE A 1 362 ? -1.081 3.361 30.990 1.00 76.19 362 ILE A N 1
ATOM 2638 C CA . ILE A 1 362 ? -0.798 4.784 31.208 1.00 76.19 362 ILE A CA 1
ATOM 2639 C C . ILE A 1 362 ? 0.317 4.926 32.253 1.00 76.19 362 ILE A C 1
ATOM 2641 O O . ILE A 1 362 ? 0.267 4.286 33.303 1.00 76.19 362 ILE A O 1
ATOM 2645 N N . ALA A 1 363 ? 1.283 5.808 31.973 1.00 68.69 363 ALA A N 1
ATOM 2646 C CA . ALA A 1 363 ? 2.330 6.246 32.903 1.00 68.69 363 ALA A CA 1
ATOM 2647 C C . ALA A 1 363 ? 3.255 5.141 33.456 1.00 68.69 363 ALA A C 1
ATOM 2649 O O . ALA A 1 363 ? 3.912 5.337 34.477 1.00 68.69 363 ALA A O 1
ATOM 2650 N N . THR A 1 364 ? 3.347 3.993 32.786 1.00 65.12 364 THR A N 1
ATOM 2651 C CA . THR A 1 364 ? 4.290 2.926 33.141 1.00 65.12 364 THR A CA 1
ATOM 2652 C C . THR A 1 364 ? 4.998 2.422 31.896 1.00 65.12 364 THR A C 1
ATOM 2654 O O . THR A 1 364 ? 4.327 2.080 30.931 1.00 65.12 364 THR A O 1
ATOM 2657 N N . SER A 1 365 ? 6.324 2.312 31.928 1.00 61.97 365 SER A N 1
ATOM 2658 C CA . SER A 1 365 ? 7.119 1.579 30.933 1.00 61.97 365 SER A CA 1
ATOM 2659 C C . SER A 1 365 ? 6.994 0.072 31.189 1.00 61.97 365 SER A C 1
ATOM 2661 O O . SER A 1 365 ? 7.850 -0.532 31.843 1.00 61.97 365 SER A O 1
ATOM 2663 N N . SER A 1 366 ? 5.856 -0.510 30.808 1.00 66.50 366 SER A N 1
ATOM 2664 C CA . SER A 1 366 ? 5.565 -1.934 31.012 1.00 66.50 366 SER A CA 1
ATOM 2665 C C . SER A 1 366 ? 5.156 -2.665 29.732 1.00 66.50 366 SER A C 1
ATOM 2667 O O . SER A 1 366 ? 4.645 -3.780 29.822 1.00 66.50 366 SER A O 1
ATOM 2669 N N . GLY A 1 367 ? 5.324 -2.043 28.563 1.00 78.44 367 GLY A N 1
ATOM 2670 C CA . GLY A 1 367 ? 4.848 -2.579 27.291 1.00 78.44 367 GLY A CA 1
ATOM 2671 C C . GLY A 1 367 ? 3.327 -2.792 27.210 1.00 78.44 367 GLY A C 1
ATOM 2672 O O . GLY A 1 367 ? 2.531 -2.267 27.999 1.00 78.44 367 GLY A O 1
ATOM 2673 N N . LEU A 1 368 ? 2.922 -3.563 26.199 1.00 88.06 368 LEU A N 1
ATOM 2674 C CA . LEU A 1 368 ? 1.531 -3.914 25.922 1.00 88.06 368 LEU A CA 1
ATOM 2675 C C . LEU A 1 368 ? 0.977 -4.921 26.938 1.00 88.06 368 LEU A C 1
ATOM 2677 O O . LEU A 1 368 ? 1.637 -5.886 27.309 1.00 88.06 368 LEU A O 1
ATOM 2681 N N . THR A 1 369 ? -0.279 -4.726 27.338 1.00 89.12 369 THR A N 1
ATOM 2682 C CA . THR A 1 369 ? -1.020 -5.661 28.197 1.00 89.12 369 THR A CA 1
ATOM 2683 C C . THR A 1 369 ? -2.341 -6.039 27.546 1.00 89.12 369 THR A C 1
ATOM 2685 O O . THR A 1 369 ? -3.013 -5.181 26.969 1.00 89.12 369 THR A O 1
ATOM 2688 N N . GLU A 1 370 ? -2.717 -7.313 27.639 1.00 94.19 370 GLU A N 1
ATOM 2689 C CA . GLU A 1 370 ? -3.999 -7.806 27.132 1.00 94.19 370 GLU A CA 1
ATOM 2690 C C . GLU A 1 370 ? -5.163 -7.138 27.875 1.00 94.19 370 GLU A C 1
ATOM 2692 O O . GLU A 1 370 ? -5.125 -6.966 29.099 1.00 94.19 370 GLU A O 1
ATOM 2697 N N . LYS A 1 371 ? -6.195 -6.738 27.126 1.00 94.06 371 LYS A N 1
ATOM 2698 C CA . LYS A 1 371 ? -7.420 -6.136 27.678 1.00 94.06 371 LYS A CA 1
ATOM 2699 C C . LYS A 1 371 ? -8.675 -6.902 27.312 1.00 94.06 371 LYS A C 1
ATOM 2701 O O . LYS A 1 371 ? -9.576 -7.001 28.147 1.00 94.06 371 LYS A O 1
ATOM 2706 N N . VAL A 1 372 ? -8.729 -7.400 26.080 1.00 97.50 372 VAL A N 1
ATOM 2707 C CA . VAL A 1 372 ? -9.891 -8.081 25.518 1.00 97.50 372 VAL A CA 1
ATOM 2708 C C . VAL A 1 372 ? -9.430 -9.289 24.719 1.00 97.50 372 VAL A C 1
ATOM 2710 O O . VAL A 1 372 ? -8.439 -9.202 23.992 1.00 97.50 372 VAL A O 1
ATOM 2713 N N . ARG A 1 373 ? -10.186 -10.381 24.824 1.00 96.75 373 ARG A N 1
ATOM 2714 C CA . ARG A 1 373 ? -9.982 -11.606 24.051 1.00 96.75 373 ARG A CA 1
ATOM 2715 C C . ARG A 1 373 ? -11.312 -12.167 23.573 1.00 96.75 373 ARG A C 1
ATOM 2717 O O . ARG A 1 373 ? -12.266 -12.232 24.346 1.00 96.75 373 ARG A O 1
ATOM 2724 N N . ILE A 1 374 ? -11.361 -12.597 22.317 1.00 97.94 374 ILE A N 1
ATOM 2725 C CA . ILE A 1 374 ? -12.401 -13.488 21.800 1.00 97.94 374 ILE A CA 1
ATOM 2726 C C . ILE A 1 374 ? -11.739 -14.832 21.558 1.00 97.94 374 ILE A C 1
ATOM 2728 O O . ILE A 1 374 ? -10.818 -14.908 20.749 1.00 97.94 374 ILE A O 1
ATOM 2732 N N . THR A 1 375 ? -12.176 -15.870 22.264 1.00 95.75 375 THR A N 1
ATOM 2733 C CA . THR A 1 375 ? -11.545 -17.182 22.125 1.00 95.75 375 THR A CA 1
ATOM 2734 C C . THR A 1 375 ? -11.985 -17.902 20.850 1.00 95.75 375 THR A C 1
ATOM 2736 O O . THR A 1 375 ? -13.079 -17.636 20.348 1.00 95.75 375 THR A O 1
ATOM 2739 N N . ALA A 1 376 ? -11.213 -18.885 20.383 1.00 94.19 376 ALA A N 1
ATOM 2740 C CA . ALA A 1 376 ? -11.594 -19.790 19.293 1.00 94.19 376 ALA A CA 1
ATOM 2741 C C . ALA A 1 376 ? -12.948 -20.486 19.555 1.00 94.19 376 ALA A C 1
ATOM 2743 O O . ALA A 1 376 ? -13.709 -20.784 18.638 1.00 94.19 376 ALA A O 1
ATOM 2744 N N . GLY A 1 377 ? -13.295 -20.683 20.834 1.00 91.88 377 GLY A N 1
ATOM 2745 C CA . GLY A 1 377 ? -14.596 -21.192 21.282 1.00 91.88 377 GLY A CA 1
ATOM 2746 C C . GLY A 1 377 ? -15.724 -20.150 21.348 1.00 91.88 377 GLY A C 1
ATOM 2747 O O . GLY A 1 377 ? -16.796 -20.459 21.869 1.00 91.88 377 GLY A O 1
ATOM 2748 N N . GLY A 1 378 ? -15.495 -18.916 20.889 1.00 94.88 378 GLY A N 1
ATOM 2749 C CA . GLY A 1 378 ? -16.492 -17.847 20.799 1.00 94.88 378 GLY A CA 1
ATOM 2750 C C . GLY A 1 378 ? -16.802 -17.110 22.108 1.00 94.88 378 GLY A C 1
ATOM 2751 O O . GLY A 1 378 ? -17.862 -16.493 22.212 1.00 94.88 378 GLY A O 1
ATOM 2752 N N . LYS A 1 379 ? -15.930 -17.172 23.125 1.00 95.75 379 LYS A N 1
ATOM 2753 C CA . LYS A 1 379 ? -16.137 -16.460 24.402 1.00 95.75 379 LYS A CA 1
ATOM 2754 C C . LYS A 1 379 ? -15.446 -15.100 24.402 1.00 95.75 379 LYS A C 1
ATOM 2756 O O . LYS A 1 379 ? -14.292 -15.010 24.008 1.00 95.75 379 LYS A O 1
ATOM 2761 N N . PHE A 1 380 ? -16.118 -14.073 24.913 1.00 97.56 380 PHE A N 1
ATOM 2762 C CA . PHE A 1 380 ? -15.608 -12.710 25.057 1.00 97.56 380 PHE A CA 1
ATOM 2763 C C . PHE A 1 380 ? -15.135 -12.447 26.495 1.00 97.56 380 PHE A C 1
ATOM 2765 O O . PHE A 1 380 ? -15.927 -12.509 27.437 1.00 97.56 380 PHE A O 1
ATOM 2772 N N . GLY A 1 381 ? -13.848 -12.156 26.671 1.00 96.38 381 GLY A N 1
ATOM 2773 C CA . GLY A 1 381 ? -13.234 -11.805 27.951 1.00 96.38 381 GLY A CA 1
ATOM 2774 C C . GLY A 1 381 ? -12.826 -10.335 28.003 1.00 96.38 381 GLY A C 1
ATOM 2775 O O . GLY A 1 381 ? -12.214 -9.834 27.062 1.00 96.38 381 GLY A O 1
ATOM 2776 N N . VAL A 1 382 ? -13.119 -9.655 29.115 1.00 95.56 382 VAL A N 1
ATOM 2777 C CA . VAL A 1 382 ? -12.603 -8.309 29.427 1.00 95.56 382 VAL A CA 1
ATOM 2778 C C . VAL A 1 382 ? -11.893 -8.356 30.772 1.00 95.56 382 VAL A C 1
ATOM 2780 O O . VAL A 1 382 ? -12.488 -8.741 31.778 1.00 95.56 382 VAL A O 1
ATOM 2783 N N . GLY A 1 383 ? -10.611 -7.987 30.796 1.00 89.75 383 GLY A N 1
ATOM 2784 C CA . GLY A 1 383 ? -9.778 -8.098 32.002 1.00 89.75 383 GLY A CA 1
ATOM 2785 C C . GLY A 1 383 ? -9.452 -9.543 32.412 1.00 89.75 383 GLY A C 1
ATOM 2786 O O . GLY A 1 383 ? -8.954 -9.772 33.514 1.00 89.75 383 GLY A O 1
ATOM 2787 N N . THR A 1 384 ? -9.731 -10.520 31.543 1.00 89.88 384 THR A N 1
ATOM 2788 C CA . THR A 1 384 ? -9.426 -11.942 31.738 1.00 89.88 384 THR A CA 1
ATOM 2789 C C . THR A 1 384 ? -9.079 -12.605 30.407 1.00 89.88 384 THR A C 1
ATOM 2791 O O . THR A 1 384 ? -9.810 -12.447 29.431 1.00 89.88 384 THR A O 1
ATOM 2794 N N . ALA A 1 385 ? -7.985 -13.370 30.384 1.00 91.44 385 ALA A N 1
ATOM 2795 C CA . ALA A 1 385 ? -7.561 -14.162 29.225 1.00 91.44 385 ALA A CA 1
ATOM 2796 C C . ALA A 1 385 ? -8.247 -15.541 29.165 1.00 91.44 385 ALA A C 1
ATOM 2798 O O . ALA A 1 385 ? -8.062 -16.303 28.223 1.00 91.44 385 ALA A O 1
ATOM 2799 N N . SER A 1 386 ? -9.035 -15.902 30.183 1.00 91.69 386 SER A N 1
ATOM 2800 C CA . SER A 1 386 ? -9.678 -17.217 30.283 1.00 91.69 386 SER A CA 1
ATOM 2801 C C . SER A 1 386 ? -11.153 -17.074 30.665 1.00 91.69 386 SER A C 1
ATOM 2803 O O . SER A 1 386 ? -11.542 -17.479 31.768 1.00 91.69 386 SER A O 1
ATOM 2805 N N . PRO A 1 387 ? -11.988 -16.482 29.787 1.00 94.00 387 PRO A N 1
ATOM 2806 C CA . PRO A 1 387 ? -13.407 -16.306 30.062 1.00 94.00 387 PRO A CA 1
ATOM 2807 C C . PRO A 1 387 ? -14.085 -17.660 30.309 1.00 94.00 387 PRO A C 1
ATOM 2809 O O . PRO A 1 387 ? -13.997 -18.603 29.512 1.00 94.00 387 PRO A O 1
ATOM 2812 N N . LYS A 1 388 ? -14.783 -17.780 31.440 1.00 91.00 388 LYS A N 1
ATOM 2813 C CA . LYS A 1 388 ? -15.447 -19.035 31.827 1.00 91.00 388 LYS A CA 1
ATOM 2814 C C . LYS A 1 388 ? -16.793 -19.199 31.132 1.00 91.00 388 LYS A C 1
ATOM 2816 O O . LYS A 1 388 ? -17.155 -20.317 30.758 1.00 91.00 388 LYS A O 1
ATOM 2821 N N . VAL A 1 389 ? -17.483 -18.092 30.889 1.00 92.06 389 VAL A N 1
ATOM 2822 C CA . VAL A 1 389 ? -18.793 -18.006 30.225 1.00 92.06 389 VAL A CA 1
ATOM 2823 C C . VAL A 1 389 ? -18.692 -17.214 28.915 1.00 92.06 389 VAL A C 1
ATOM 2825 O O . VAL A 1 389 ? -17.621 -16.724 28.576 1.00 92.06 389 VAL A O 1
ATOM 2828 N N . ALA A 1 390 ? -19.789 -17.111 28.156 1.00 94.62 390 ALA A N 1
ATOM 2829 C CA . ALA A 1 390 ? -19.799 -16.449 26.845 1.00 94.62 390 ALA A CA 1
ATOM 2830 C C . ALA A 1 390 ? -19.343 -14.977 26.890 1.00 94.62 390 ALA A C 1
ATOM 2832 O O . ALA A 1 390 ? -18.686 -14.527 25.959 1.00 94.62 390 ALA A O 1
ATOM 2833 N N . ALA A 1 391 ? -19.659 -14.255 27.968 1.00 95.50 391 ALA A N 1
ATOM 2834 C CA . ALA A 1 391 ? -19.129 -12.927 28.258 1.00 95.50 391 ALA A CA 1
ATOM 2835 C C . ALA A 1 391 ? -18.673 -12.887 29.721 1.00 95.50 391 ALA A C 1
ATOM 2837 O O . ALA A 1 391 ? -19.506 -12.990 30.622 1.00 95.50 391 ALA A O 1
ATOM 2838 N N . ASP A 1 392 ? -17.365 -12.784 29.952 1.00 92.69 392 ASP A N 1
ATOM 2839 C CA . ASP A 1 392 ? -16.757 -12.773 31.285 1.00 92.69 392 ASP A CA 1
ATOM 2840 C C . ASP A 1 392 ? -15.980 -11.468 31.486 1.00 92.69 392 ASP A C 1
ATOM 2842 O O . ASP A 1 392 ? -15.012 -11.183 30.775 1.00 92.69 392 ASP A O 1
ATOM 2846 N N . VAL A 1 393 ? -16.441 -10.643 32.425 1.00 92.38 393 VAL A N 1
ATOM 2847 C CA . VAL A 1 393 ? -15.891 -9.309 32.681 1.00 92.38 393 VAL A CA 1
ATOM 2848 C C . VAL A 1 393 ? -15.333 -9.283 34.094 1.00 92.38 393 VAL A C 1
ATOM 2850 O O . VAL A 1 393 ? -16.071 -9.345 35.077 1.00 92.38 393 VAL A O 1
ATOM 2853 N N . HIS A 1 394 ? -14.013 -9.171 34.196 1.00 87.75 394 HIS A N 1
ATOM 2854 C CA . HIS A 1 394 ? -13.338 -8.957 35.464 1.00 87.75 394 HIS A CA 1
ATOM 2855 C C . HIS A 1 394 ? -13.234 -7.457 35.732 1.00 87.75 394 HIS A C 1
ATOM 2857 O O . HIS A 1 394 ? -12.651 -6.700 34.955 1.00 87.75 394 HIS A O 1
ATOM 2863 N N . HIS A 1 395 ? -13.796 -7.029 36.855 1.00 85.31 395 HIS A N 1
ATOM 2864 C CA . HIS A 1 395 ? -13.738 -5.642 37.290 1.00 85.31 395 HIS A CA 1
ATOM 2865 C C . HIS A 1 395 ? -12.608 -5.443 38.302 1.00 85.31 395 HIS A C 1
ATOM 2867 O O . HIS A 1 395 ? -12.503 -6.193 39.271 1.00 85.31 395 HIS A O 1
ATOM 2873 N N . ASP A 1 396 ? -11.817 -4.391 38.105 1.00 83.69 396 ASP A N 1
ATOM 2874 C CA . ASP A 1 396 ? -10.819 -3.912 39.061 1.00 83.69 396 ASP A CA 1
ATOM 2875 C C . ASP A 1 396 ? -11.065 -2.413 39.324 1.00 83.69 396 ASP A C 1
ATOM 2877 O O . ASP A 1 396 ? -10.660 -1.567 38.523 1.00 83.69 396 ASP A O 1
ATOM 2881 N N . PRO A 1 397 ? -11.784 -2.056 40.404 1.00 81.69 397 PRO A N 1
ATOM 2882 C CA . PRO A 1 397 ? -12.152 -0.672 40.690 1.00 81.69 397 PRO A CA 1
ATOM 2883 C C . PRO A 1 397 ? -11.041 0.119 41.403 1.00 81.69 397 PRO A C 1
ATOM 2885 O O . PRO A 1 397 ? -11.309 1.186 41.950 1.00 81.69 397 PRO A O 1
ATOM 2888 N N . THR A 1 398 ? -9.797 -0.369 41.433 1.00 80.81 398 THR A N 1
ATOM 2889 C CA . THR A 1 398 ? -8.710 0.263 42.206 1.00 80.81 398 THR A CA 1
ATOM 2890 C C . THR A 1 398 ? -8.275 1.646 41.701 1.00 80.81 398 THR A C 1
ATOM 2892 O O . THR A 1 398 ? -7.556 2.348 42.409 1.00 80.81 398 THR A O 1
ATOM 2895 N N . GLY A 1 399 ? -8.711 2.058 40.505 1.00 78.25 399 GLY A N 1
ATOM 2896 C CA . GLY A 1 399 ? -8.372 3.342 39.875 1.00 78.25 399 GLY A CA 1
ATOM 2897 C C . GLY A 1 399 ? -9.494 4.386 39.839 1.00 78.25 399 GLY A C 1
ATOM 2898 O O . GLY A 1 399 ? -9.393 5.326 39.052 1.00 78.25 399 GLY A O 1
ATOM 2899 N N . LEU A 1 400 ? -10.573 4.221 40.612 1.00 84.56 400 LEU A N 1
ATOM 2900 C CA . LEU A 1 400 ? -11.677 5.189 40.634 1.00 84.56 400 LEU A CA 1
ATOM 2901 C C . LEU A 1 400 ? -11.267 6.500 41.325 1.00 84.56 400 LEU A C 1
ATOM 2903 O O . LEU A 1 400 ? -10.560 6.494 42.330 1.00 84.56 400 LEU A O 1
ATOM 2907 N N . ALA A 1 401 ? -11.722 7.629 40.778 1.00 86.75 401 ALA A N 1
ATOM 2908 C CA . ALA A 1 401 ? -11.644 8.926 41.443 1.00 86.75 401 ALA A CA 1
ATOM 2909 C C . ALA A 1 401 ? -12.858 9.126 42.370 1.00 86.75 401 ALA A C 1
ATOM 2911 O O . ALA A 1 401 ? -13.895 8.486 42.181 1.00 86.75 401 ALA A O 1
ATOM 2912 N N . GLY A 1 402 ? -12.755 10.051 43.327 1.00 83.69 402 GLY A N 1
ATOM 2913 C CA . GLY A 1 402 ? -13.851 10.354 44.251 1.00 83.69 402 GLY A CA 1
ATOM 2914 C C . GLY A 1 402 ? -15.141 10.734 43.520 1.00 83.69 402 GLY A C 1
ATOM 2915 O O . GLY A 1 402 ? -15.104 11.497 42.553 1.00 83.69 402 GLY A O 1
ATOM 2916 N N . ASP A 1 403 ? -16.265 10.183 43.980 1.00 86.69 403 ASP A N 1
ATOM 2917 C CA . ASP A 1 403 ? -17.600 10.360 43.395 1.00 86.69 403 ASP A CA 1
ATOM 2918 C C . ASP A 1 403 ? -17.707 9.918 41.921 1.00 86.69 403 ASP A C 1
ATOM 2920 O O . ASP A 1 403 ? -18.521 10.437 41.152 1.00 86.69 403 ASP A O 1
ATOM 2924 N N . THR A 1 404 ? -16.902 8.927 41.522 1.00 86.31 404 THR A N 1
ATOM 2925 C CA . THR A 1 404 ? -16.987 8.266 40.210 1.00 86.31 404 THR A CA 1
ATOM 2926 C C . THR A 1 404 ? -17.243 6.765 40.348 1.00 86.31 404 THR A C 1
ATOM 2928 O O . THR A 1 404 ? -17.048 6.164 41.406 1.00 86.31 404 THR A O 1
ATOM 2931 N N . GLY A 1 405 ? -17.700 6.129 39.269 1.00 84.12 405 GLY A N 1
ATOM 2932 C CA . GLY A 1 405 ? -17.987 4.699 39.257 1.00 84.12 405 GLY A CA 1
ATOM 2933 C C . GLY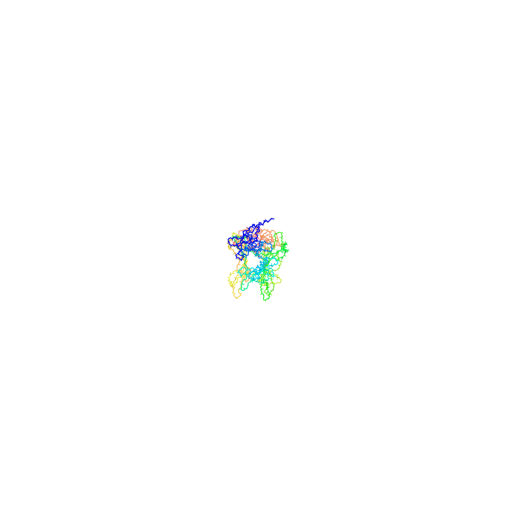 A 1 405 ? -18.234 4.143 37.860 1.00 84.12 405 GLY A C 1
ATOM 2934 O O . GLY A 1 405 ? -18.261 4.884 36.879 1.00 84.12 405 GLY A O 1
ATOM 2935 N N . GLY A 1 406 ? -18.421 2.827 37.773 1.00 87.12 406 GLY A N 1
ATOM 2936 C CA . GLY A 1 406 ? -18.646 2.109 36.519 1.00 87.12 406 GLY A CA 1
ATOM 2937 C C . GLY A 1 406 ? -19.334 0.757 36.721 1.00 87.12 406 GLY A C 1
ATOM 2938 O O . GLY A 1 406 ? -19.257 0.154 37.792 1.00 87.12 406 GLY A O 1
ATOM 2939 N N . GLY A 1 407 ? -20.029 0.284 35.686 1.00 89.00 407 GLY A N 1
ATOM 2940 C CA . GLY A 1 407 ? -20.827 -0.945 35.706 1.00 89.00 407 GLY A CA 1
ATOM 2941 C C . GLY A 1 407 ? -22.007 -0.864 34.737 1.00 89.00 407 GLY A C 1
ATOM 2942 O O . GLY A 1 407 ? -21.882 -0.308 33.649 1.00 89.00 407 GLY A O 1
ATOM 2943 N N . GLU A 1 408 ? -23.161 -1.387 35.140 1.00 93.25 408 GLU A N 1
ATOM 2944 C CA . GLU A 1 408 ? -24.437 -1.220 34.443 1.00 93.25 408 GLU A CA 1
ATOM 2945 C C . GLU A 1 408 ? -24.992 0.191 34.703 1.00 93.25 408 GLU A C 1
ATOM 2947 O O . GLU A 1 408 ? -25.403 0.538 35.816 1.00 93.25 408 GLU A O 1
ATOM 2952 N N . VAL A 1 409 ? -25.010 1.012 33.654 1.00 92.62 409 VAL A N 1
ATOM 2953 C CA . VAL A 1 409 ? -25.451 2.412 33.682 1.00 92.62 409 VAL A CA 1
ATOM 2954 C C . VAL A 1 409 ? -26.648 2.586 32.756 1.00 92.62 409 VAL A C 1
ATOM 2956 O O . VAL A 1 409 ? -26.662 2.066 31.641 1.00 92.62 409 VAL A O 1
ATOM 2959 N N . VAL A 1 410 ? -27.646 3.348 33.199 1.00 93.62 410 VAL A N 1
ATOM 2960 C CA . VAL A 1 410 ? -28.802 3.732 32.379 1.00 93.62 410 VAL A CA 1
ATOM 2961 C C . VAL A 1 410 ? -28.742 5.204 31.990 1.00 93.62 410 VAL A C 1
ATOM 2963 O O . VAL A 1 410 ? -28.281 6.040 32.764 1.00 93.62 410 VAL A O 1
ATOM 2966 N N . LEU A 1 411 ? -29.246 5.524 30.795 1.00 94.94 411 LEU A N 1
ATOM 2967 C CA . LEU A 1 411 ? -29.271 6.880 30.220 1.00 94.94 411 LEU A CA 1
ATOM 2968 C C . LEU A 1 411 ? -30.697 7.447 30.085 1.00 94.94 411 LEU A C 1
ATOM 2970 O O . LEU A 1 411 ? -30.927 8.415 29.366 1.00 94.94 411 LEU A O 1
ATOM 2974 N N . PHE A 1 412 ? -31.689 6.830 30.728 1.00 94.19 412 PHE A N 1
ATOM 2975 C CA . PHE A 1 412 ? -33.080 7.286 30.679 1.00 94.19 412 PHE A CA 1
ATOM 2976 C C . PHE A 1 412 ? -33.470 8.084 31.926 1.00 94.19 412 PHE A C 1
ATOM 2978 O O . PHE A 1 412 ? -32.778 8.067 32.943 1.00 94.19 412 PHE A O 1
ATOM 2985 N N . GLY A 1 413 ? -34.632 8.735 31.858 1.00 93.50 413 GLY A N 1
ATOM 2986 C CA . GLY A 1 413 ? -35.192 9.555 32.930 1.00 93.50 413 GLY A CA 1
ATOM 2987 C C . GLY A 1 413 ? -34.809 11.033 32.821 1.00 93.50 413 GLY A C 1
ATOM 2988 O O . GLY A 1 413 ? -33.924 11.421 32.063 1.00 93.50 413 GLY A O 1
ATOM 2989 N N . SER A 1 414 ? -35.518 11.872 33.569 1.00 95.31 414 SER A N 1
ATOM 2990 C CA . SER A 1 414 ? -35.339 13.330 33.599 1.00 95.31 414 SER A CA 1
ATOM 2991 C C . SER A 1 414 ? -34.872 13.813 34.977 1.00 95.31 414 SER A C 1
ATOM 2993 O O . SER A 1 414 ? -34.897 13.053 35.942 1.00 95.31 414 SER A O 1
ATOM 2995 N N . GLY A 1 415 ? -34.425 15.066 35.084 1.00 93.25 415 GLY A N 1
ATOM 2996 C CA . GLY A 1 415 ? -34.014 15.683 36.351 1.00 93.25 415 GLY A CA 1
ATOM 2997 C C . GLY A 1 415 ? -32.672 16.410 36.267 1.00 93.25 415 GLY A C 1
ATOM 2998 O O . GLY A 1 415 ? -31.918 16.227 35.314 1.00 93.25 415 GLY A O 1
ATOM 2999 N N . SER A 1 416 ? -32.398 17.240 37.278 1.00 95.88 416 SER A N 1
ATOM 3000 C CA . SER A 1 416 ? -31.095 17.874 37.510 1.00 95.88 416 SER A CA 1
ATOM 3001 C C . SER A 1 416 ? -30.458 17.202 38.719 1.00 95.88 416 SER A C 1
ATOM 3003 O O . SER A 1 416 ? -30.940 17.355 39.845 1.00 95.88 416 SER A O 1
ATOM 3005 N N . LEU A 1 417 ? -29.443 16.382 38.469 1.00 97.06 417 LEU A N 1
ATOM 3006 C CA . LEU A 1 417 ? -28.843 15.519 39.477 1.00 97.06 417 LEU A CA 1
ATOM 3007 C C . LEU A 1 417 ? -27.556 16.125 40.041 1.00 97.06 417 LEU A C 1
ATOM 3009 O O . LEU A 1 417 ? -26.960 17.044 39.484 1.00 97.06 417 LEU A O 1
ATOM 3013 N N . THR A 1 418 ? -27.123 15.599 41.177 1.00 97.62 418 THR A N 1
ATOM 3014 C CA . THR A 1 418 ? -25.809 15.849 41.767 1.00 97.62 418 THR A CA 1
ATOM 3015 C C . THR A 1 418 ? -25.035 14.544 41.704 1.00 97.62 418 THR A C 1
ATOM 3017 O O . THR A 1 418 ? -25.528 13.535 42.209 1.00 97.62 418 THR A O 1
ATOM 3020 N N . ALA A 1 419 ? -23.860 14.555 41.068 1.00 96.50 419 ALA A N 1
ATOM 3021 C CA . ALA A 1 419 ? -23.002 13.375 40.970 1.00 96.50 419 ALA A CA 1
ATOM 3022 C C . ALA A 1 419 ? -22.741 12.782 42.363 1.00 96.50 419 ALA A C 1
ATOM 3024 O O . ALA A 1 419 ? -22.614 13.526 43.330 1.00 96.50 419 ALA A O 1
ATOM 3025 N N . GLY A 1 420 ? -22.722 11.457 42.472 1.00 96.12 420 GLY A N 1
ATOM 3026 C CA . GLY A 1 420 ? -22.507 10.734 43.725 1.00 96.12 420 GLY A CA 1
ATOM 3027 C C . GLY A 1 420 ? -23.714 10.611 44.649 1.00 96.12 420 GLY A C 1
ATOM 3028 O O . GLY A 1 420 ? -23.703 9.752 45.528 1.00 96.12 420 GLY A O 1
ATOM 3029 N N . LYS A 1 421 ? -24.793 11.373 44.431 1.00 97.88 421 LYS A N 1
ATOM 3030 C CA . LYS A 1 421 ? -26.046 11.151 45.159 1.00 97.88 421 LYS A CA 1
ATOM 3031 C C . LYS A 1 421 ? -26.857 10.000 44.570 1.00 97.88 421 LYS A C 1
ATOM 3033 O O . LYS A 1 421 ? -26.855 9.758 43.361 1.00 97.88 421 LYS A O 1
ATOM 3038 N N . MET A 1 422 ? -27.597 9.326 45.442 1.00 97.88 422 MET A N 1
ATOM 3039 C CA . MET A 1 422 ? -28.529 8.260 45.110 1.00 97.88 422 MET A CA 1
ATOM 3040 C C . MET A 1 422 ? -29.930 8.813 44.822 1.00 97.88 422 MET A C 1
ATOM 3042 O O . MET A 1 422 ? -30.469 9.661 45.540 1.00 97.88 422 MET A O 1
ATOM 3046 N N . TYR A 1 423 ? -30.521 8.305 43.748 1.00 98.31 423 TYR A N 1
ATOM 3047 C CA . TYR A 1 423 ? -31.827 8.690 43.241 1.00 98.31 423 TYR A CA 1
ATOM 3048 C C . TYR A 1 423 ? -32.701 7.457 43.031 1.00 98.31 423 TYR A C 1
ATOM 3050 O O . TYR A 1 423 ? -32.210 6.368 42.735 1.00 98.31 423 TYR A O 1
ATOM 3058 N N . TYR A 1 424 ? -34.010 7.647 43.133 1.00 98.00 424 TYR A N 1
ATOM 3059 C CA . TYR A 1 424 ? -35.003 6.707 42.646 1.00 98.00 424 TYR A CA 1
ATOM 3060 C C . TYR A 1 424 ? -35.705 7.268 41.410 1.00 98.00 424 TYR A C 1
ATOM 3062 O O . TYR A 1 424 ? -35.921 8.479 41.296 1.00 98.00 424 TYR A O 1
ATOM 3070 N N . LEU A 1 425 ? -36.083 6.392 40.481 1.00 97.56 425 LEU A N 1
ATOM 3071 C CA . LEU A 1 425 ? -36.916 6.778 39.347 1.00 97.56 425 LEU A CA 1
ATOM 3072 C C . LEU A 1 425 ? -38.383 6.809 39.786 1.00 97.56 425 LEU A C 1
ATOM 3074 O O . LEU A 1 425 ? -38.962 5.776 40.128 1.00 97.56 425 LEU A O 1
ATOM 3078 N N . ASN A 1 426 ? -38.984 7.996 39.794 1.00 95.56 426 ASN A N 1
ATOM 3079 C CA . ASN A 1 426 ? -40.378 8.167 40.188 1.00 95.56 426 ASN A CA 1
ATOM 3080 C C . ASN A 1 426 ? -41.351 7.865 39.025 1.00 95.56 426 ASN A C 1
ATOM 3082 O O . ASN A 1 426 ? -40.954 7.644 37.879 1.00 95.56 426 ASN A O 1
ATOM 3086 N N . SER A 1 427 ? -42.656 7.896 39.305 1.00 95.19 427 SER A N 1
ATOM 3087 C CA . SER A 1 427 ? -43.699 7.579 38.320 1.00 95.19 427 SER A CA 1
ATOM 3088 C C . SER A 1 427 ? -43.847 8.596 37.182 1.00 95.19 427 SER A C 1
ATOM 3090 O O . SER A 1 427 ? -44.504 8.283 36.193 1.00 95.19 427 SER A O 1
ATOM 3092 N N . SER A 1 428 ? -43.270 9.801 37.291 1.00 95.00 428 SER A N 1
ATOM 3093 C CA . SER A 1 428 ? -43.219 10.763 36.180 1.00 95.00 428 SER A CA 1
ATOM 3094 C C . SER A 1 428 ? -42.000 10.564 35.275 1.00 95.00 428 SER A C 1
ATOM 3096 O O . SER A 1 428 ? -41.838 11.296 34.300 1.00 95.00 428 SER A O 1
ATOM 3098 N N . GLY A 1 429 ? -41.144 9.580 35.575 1.00 94.19 429 GLY A N 1
ATOM 3099 C CA . GLY A 1 429 ? -39.898 9.341 34.852 1.00 94.19 429 GLY A CA 1
ATOM 3100 C C . GLY A 1 429 ? -38.783 10.315 35.236 1.00 94.19 429 GLY A C 1
ATOM 3101 O O . GLY A 1 429 ? -37.834 10.477 34.471 1.00 94.19 429 GLY A O 1
ATOM 3102 N N . ALA A 1 430 ? -38.883 10.989 36.386 1.00 96.94 430 ALA A N 1
ATOM 3103 C CA . ALA A 1 430 ? -37.828 11.847 36.916 1.00 96.94 430 ALA A CA 1
ATOM 3104 C C . ALA A 1 430 ? -37.028 11.132 38.015 1.00 96.94 430 ALA A C 1
ATOM 3106 O O . ALA A 1 430 ? -37.587 10.473 38.895 1.00 96.94 430 ALA A O 1
ATOM 3107 N N . TRP A 1 431 ? -35.710 11.300 37.988 1.00 97.94 431 TRP A N 1
ATOM 3108 C CA . TRP A 1 431 ? -34.817 10.868 39.055 1.00 97.94 431 TRP A CA 1
ATOM 3109 C C . TRP A 1 431 ? -34.932 11.836 40.233 1.00 97.94 431 TRP A C 1
ATOM 3111 O O . TRP A 1 431 ? -34.650 13.027 40.108 1.00 97.94 431 TRP A O 1
ATOM 3121 N N . THR A 1 432 ? -35.371 11.322 41.381 1.00 97.94 432 THR A N 1
ATOM 3122 C CA . THR A 1 432 ? -35.601 12.088 42.619 1.00 97.94 432 THR A CA 1
ATOM 3123 C C . THR A 1 432 ? -34.747 11.518 43.752 1.00 97.94 432 THR A C 1
ATOM 3125 O O . THR A 1 432 ? -34.488 10.321 43.761 1.00 97.94 432 THR A O 1
ATOM 3128 N N . LEU A 1 433 ? -34.252 12.356 44.670 1.00 98.38 433 LEU A N 1
ATOM 3129 C CA . LEU A 1 433 ? -33.363 11.914 45.755 1.00 98.38 433 LEU A CA 1
ATOM 3130 C C . LEU A 1 433 ? -34.031 10.842 46.618 1.00 98.38 433 LEU A C 1
ATOM 3132 O O . LEU A 1 433 ? -35.198 10.986 46.978 1.00 98.38 433 LEU A O 1
ATOM 3136 N N . THR A 1 434 ? -33.286 9.796 46.968 1.00 97.88 434 THR A N 1
ATOM 3137 C CA . THR A 1 434 ? -33.785 8.766 47.885 1.00 97.88 434 THR A CA 1
ATOM 3138 C C . THR A 1 434 ? -33.891 9.271 49.317 1.00 97.88 434 THR A C 1
ATOM 3140 O O . THR A 1 434 ? -33.087 10.099 49.742 1.00 97.88 434 THR A O 1
ATOM 3143 N N . ASP A 1 435 ? -34.834 8.733 50.082 1.00 97.06 435 ASP A N 1
ATOM 3144 C CA . ASP A 1 435 ? -35.017 9.067 51.498 1.00 97.06 435 ASP A CA 1
ATOM 3145 C C . ASP A 1 435 ? -35.641 7.881 52.233 1.00 97.06 435 ASP A C 1
ATOM 3147 O O . ASP A 1 435 ? -36.764 7.498 51.906 1.00 97.06 435 ASP A O 1
ATOM 3151 N N . ALA A 1 436 ? -34.928 7.294 53.200 1.00 97.19 436 ALA A N 1
ATOM 3152 C CA . ALA A 1 436 ? -35.422 6.120 53.919 1.00 97.19 436 ALA A CA 1
ATOM 3153 C C . ALA A 1 436 ? -36.650 6.413 54.796 1.00 97.19 436 ALA A C 1
ATOM 3155 O O . ALA A 1 436 ? -37.411 5.486 55.065 1.00 97.19 436 ALA A O 1
ATOM 3156 N N . ASN A 1 437 ? -36.901 7.681 55.152 1.00 96.19 437 ASN A N 1
ATOM 3157 C CA . ASN A 1 437 ? -38.047 8.093 55.976 1.00 96.19 437 ASN A CA 1
ATOM 3158 C C . ASN A 1 437 ? -39.405 7.958 55.262 1.00 96.19 437 ASN A C 1
ATOM 3160 O O . ASN A 1 437 ? -40.457 8.222 55.846 1.00 96.19 437 ASN A O 1
ATOM 3164 N N . ALA A 1 438 ? -39.409 7.637 53.964 1.00 93.94 438 ALA A N 1
ATOM 3165 C CA . ALA A 1 438 ? -40.629 7.511 53.183 1.00 93.94 438 ALA A CA 1
ATOM 3166 C C . ALA A 1 438 ? -40.523 6.375 52.166 1.00 93.94 438 ALA A C 1
ATOM 3168 O O . ALA A 1 438 ? -39.773 6.461 51.198 1.00 93.94 438 ALA A O 1
ATOM 3169 N N . VAL A 1 439 ? -41.373 5.354 52.301 1.00 93.06 439 VAL A N 1
ATOM 3170 C CA . VAL A 1 439 ? -41.434 4.188 51.393 1.00 93.06 439 VAL A CA 1
ATOM 3171 C C . VAL A 1 439 ? -41.527 4.585 49.907 1.00 93.06 439 VAL A C 1
ATOM 3173 O O . VAL A 1 439 ? -40.955 3.933 49.031 1.00 93.06 439 VAL A O 1
ATOM 3176 N N . ALA A 1 440 ? -42.213 5.689 49.595 1.00 94.19 440 ALA A N 1
ATOM 3177 C CA . ALA A 1 440 ? -42.351 6.199 48.229 1.00 94.19 440 ALA A CA 1
ATOM 3178 C C . ALA A 1 440 ? -41.040 6.744 47.620 1.00 94.19 440 ALA A C 1
ATOM 3180 O O . ALA A 1 440 ? -40.977 6.937 46.406 1.00 94.19 440 ALA A O 1
ATOM 3181 N N . SER A 1 441 ? -40.007 6.959 48.437 1.00 95.44 441 SER A N 1
ATOM 3182 C CA . SER A 1 441 ? -38.748 7.613 48.078 1.00 95.44 441 SER 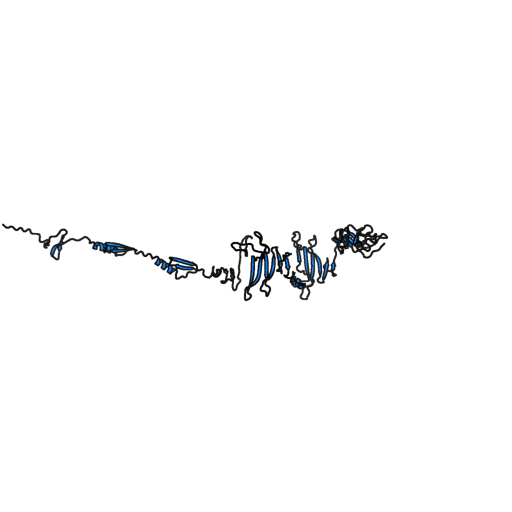A CA 1
ATOM 3183 C C . SER A 1 441 ? -37.585 6.633 47.885 1.00 95.44 441 SER A C 1
ATOM 3185 O O . SER A 1 441 ? -36.434 6.963 48.170 1.00 95.44 441 SER A O 1
ATOM 3187 N N . GLY A 1 442 ? -37.861 5.422 47.388 1.00 94.44 442 GLY A N 1
ATOM 3188 C CA . GLY A 1 442 ? -36.816 4.473 46.990 1.00 94.44 442 GLY A CA 1
ATOM 3189 C C . GLY A 1 442 ? -36.941 3.055 47.544 1.00 94.44 442 GLY A C 1
ATOM 3190 O O . GLY A 1 442 ? -36.050 2.239 47.295 1.00 94.44 442 GLY A O 1
ATOM 3191 N N . ALA A 1 443 ? -38.019 2.713 48.253 1.00 94.81 443 ALA A N 1
ATOM 3192 C CA . ALA A 1 443 ? -38.187 1.355 48.766 1.00 94.81 443 ALA A CA 1
ATOM 3193 C C . ALA A 1 443 ? -38.413 0.346 47.629 1.00 94.81 443 ALA A C 1
ATOM 3195 O O . ALA A 1 443 ? -37.672 -0.624 47.496 1.00 94.81 443 ALA A O 1
ATOM 3196 N N . SER A 1 444 ? -39.390 0.612 46.754 1.00 94.44 444 SER A N 1
ATOM 3197 C CA . SER A 1 444 ? -39.780 -0.297 45.657 1.00 94.44 444 SER A CA 1
ATOM 3198 C C . SER A 1 444 ? -39.323 0.163 44.270 1.00 94.44 444 SER A C 1
ATOM 3200 O O . SER A 1 444 ? -39.436 -0.577 43.296 1.00 94.44 444 SER A O 1
ATOM 3202 N N . GLN A 1 445 ? -38.840 1.397 44.152 1.00 96.00 445 GLN A N 1
ATOM 3203 C CA . GLN A 1 445 ? -38.471 2.005 42.877 1.00 96.00 445 GLN A CA 1
ATOM 3204 C C . GLN A 1 445 ? -37.077 1.550 42.417 1.00 96.00 445 GLN A C 1
ATOM 3206 O O . GLN A 1 445 ? -36.263 1.064 43.211 1.00 96.00 445 GLN A O 1
ATOM 3211 N N . LEU A 1 446 ? -36.789 1.722 41.123 1.00 96.19 446 LEU A N 1
ATOM 3212 C CA . LEU A 1 446 ? -35.434 1.565 40.596 1.00 96.19 446 LEU A CA 1
ATOM 3213 C C . LEU A 1 446 ? -34.533 2.618 41.240 1.00 96.19 446 LEU A C 1
ATOM 3215 O O . LEU A 1 446 ? -34.850 3.805 41.177 1.00 96.19 446 LEU A O 1
ATOM 3219 N N . LEU A 1 447 ? -33.427 2.171 41.829 1.00 97.88 447 LEU A N 1
ATOM 3220 C CA . LEU A 1 447 ? -32.421 3.048 42.413 1.00 97.88 447 LEU A CA 1
ATOM 3221 C C . LEU A 1 447 ? -31.223 3.171 41.489 1.00 97.88 447 LEU A C 1
ATOM 3223 O O . LEU A 1 447 ? -30.890 2.234 40.763 1.00 97.88 447 LEU A O 1
ATOM 3227 N N . GLY A 1 448 ? -30.543 4.302 41.584 1.00 97.38 448 GLY A N 1
ATOM 3228 C CA . GLY A 1 448 ? -29.239 4.456 40.983 1.00 97.38 448 GLY A CA 1
ATOM 3229 C C . GLY A 1 448 ? -28.466 5.647 41.522 1.00 97.38 448 GLY A C 1
ATOM 3230 O O . GLY A 1 448 ? -29.033 6.549 42.136 1.00 97.38 448 GLY A O 1
ATOM 3231 N N . ILE A 1 449 ? -27.156 5.630 41.309 1.00 98.12 449 ILE A N 1
ATOM 3232 C CA . ILE A 1 449 ? -26.248 6.705 41.711 1.00 98.12 449 ILE A CA 1
ATOM 3233 C C . ILE A 1 449 ? -25.978 7.581 40.492 1.00 98.12 449 ILE A C 1
ATOM 3235 O O . ILE A 1 449 ? -25.630 7.080 39.422 1.00 98.12 449 ILE A O 1
ATOM 3239 N N . ALA A 1 450 ? -26.155 8.890 40.626 1.00 97.50 450 ALA A N 1
ATOM 3240 C CA . ALA A 1 450 ? -25.902 9.812 39.528 1.00 97.50 450 ALA A CA 1
ATOM 3241 C C . ALA A 1 450 ? -24.399 9.888 39.217 1.00 97.50 450 ALA A C 1
ATOM 3243 O O . ALA A 1 450 ? -23.598 10.157 40.109 1.00 97.50 450 ALA A O 1
ATOM 3244 N N . LEU A 1 451 ? -24.016 9.717 37.949 1.00 96.12 451 LEU A N 1
ATOM 3245 C CA . LEU A 1 451 ? -22.622 9.882 37.504 1.00 96.12 451 LEU A CA 1
ATOM 3246 C C . LEU A 1 451 ? -22.306 11.323 37.061 1.00 96.12 451 LEU A C 1
ATOM 3248 O O . LEU A 1 451 ? -21.170 11.657 36.742 1.00 96.12 451 LEU A O 1
ATOM 3252 N N . GLY A 1 452 ? -23.318 12.190 37.031 1.00 94.94 452 GLY A N 1
ATOM 3253 C CA . GLY A 1 452 ? -23.216 13.590 36.632 1.00 94.94 452 GLY A CA 1
ATOM 3254 C C . GLY A 1 452 ? -24.561 14.298 36.769 1.00 94.94 452 GLY A C 1
ATOM 3255 O O . GLY A 1 452 ? -25.495 13.765 37.364 1.00 94.94 452 GLY A O 1
ATOM 3256 N N . SER A 1 453 ? -24.681 15.505 36.216 1.00 95.94 453 SER A N 1
ATOM 3257 C CA . SER A 1 453 ? -25.854 16.365 36.445 1.00 95.94 453 SER A CA 1
ATOM 3258 C C . SER A 1 453 ? -27.074 16.043 35.582 1.00 95.94 453 SER A C 1
ATOM 3260 O O . SER A 1 453 ? -28.190 16.436 35.909 1.00 95.94 453 SER A O 1
ATOM 3262 N N . THR A 1 454 ? -26.871 15.346 34.465 1.00 94.19 454 THR A N 1
ATOM 3263 C CA . THR A 1 454 ? -27.911 15.084 33.458 1.00 94.19 454 THR A CA 1
ATOM 3264 C C . THR A 1 454 ? -27.968 13.589 33.141 1.00 94.19 454 THR A C 1
ATOM 3266 O O . THR A 1 454 ? -26.983 13.087 32.590 1.00 94.19 454 THR A O 1
ATOM 3269 N N . PRO A 1 455 ? -29.085 12.885 33.423 1.00 91.94 455 PRO A N 1
ATOM 3270 C CA . PRO A 1 455 ? -29.201 11.436 33.226 1.00 91.94 455 PRO A CA 1
ATOM 3271 C C . PRO A 1 455 ? -28.909 10.984 31.792 1.00 91.94 455 PRO A C 1
ATOM 3273 O O . PRO A 1 455 ? -28.159 10.039 31.591 1.00 91.94 455 PRO A O 1
ATOM 3276 N N . GLY A 1 456 ? -29.439 11.693 30.790 1.00 89.38 456 GLY A N 1
ATOM 3277 C CA . GLY A 1 456 ? -29.267 11.328 29.378 1.00 89.38 456 GLY A CA 1
ATOM 3278 C C . GLY A 1 456 ? -27.847 11.477 28.831 1.00 89.38 456 GLY A C 1
ATOM 3279 O O . GLY A 1 456 ? -27.539 10.914 27.787 1.00 89.38 456 GLY A O 1
ATOM 3280 N N . THR A 1 457 ? -26.984 12.224 29.523 1.00 91.56 457 THR A N 1
ATOM 3281 C CA . THR A 1 457 ? -25.608 12.495 29.079 1.00 91.56 457 THR A CA 1
ATOM 3282 C C . THR A 1 457 ? -24.585 11.759 29.931 1.00 91.56 457 THR A C 1
ATOM 3284 O O . THR A 1 457 ? -23.673 11.144 29.394 1.00 91.56 457 THR A O 1
ATOM 3287 N N . HIS A 1 458 ? -24.726 11.830 31.254 1.00 94.00 458 HIS A N 1
ATOM 3288 C CA . HIS A 1 458 ? -23.751 11.269 32.191 1.00 94.00 458 HIS A CA 1
ATOM 3289 C C . HIS A 1 458 ? -24.157 9.879 32.687 1.00 94.00 458 HIS A C 1
ATOM 3291 O O . HIS A 1 458 ? -23.301 9.080 33.050 1.00 94.00 458 HIS A O 1
ATOM 3297 N N . GLY A 1 459 ? -25.458 9.589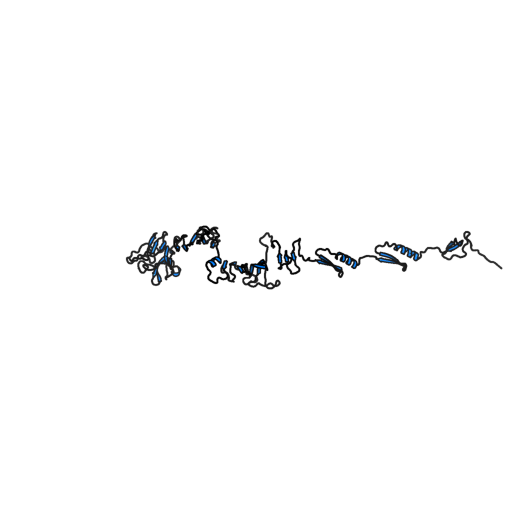 32.697 1.00 94.31 459 GLY A N 1
ATOM 3298 C CA . GLY A 1 459 ? -26.005 8.328 33.171 1.00 94.31 459 GLY A CA 1
ATOM 3299 C C . GLY A 1 459 ? -26.219 8.233 34.676 1.00 94.31 459 GLY A C 1
ATOM 3300 O O . GLY A 1 459 ? -25.804 9.078 35.476 1.00 94.31 459 GLY A O 1
ATOM 3301 N N . VAL A 1 460 ? -26.921 7.166 35.040 1.00 96.50 460 VAL A N 1
ATOM 3302 C CA . VAL A 1 460 ? -27.215 6.764 36.413 1.00 96.50 460 VAL A CA 1
ATOM 3303 C C . VAL A 1 460 ? -26.787 5.304 36.577 1.00 96.50 460 VAL A C 1
ATOM 3305 O O . VAL A 1 460 ? -27.253 4.430 35.847 1.00 96.50 460 VAL A O 1
ATOM 3308 N N . LEU A 1 461 ? -25.873 5.033 37.509 1.00 97.38 461 LEU A N 1
ATOM 3309 C CA . LEU A 1 461 ? -25.368 3.692 37.802 1.00 97.38 461 LEU A CA 1
ATOM 3310 C C . LEU A 1 461 ? -26.437 2.890 38.547 1.00 97.38 461 LEU A C 1
ATOM 3312 O O . LEU A 1 461 ? -26.814 3.265 39.654 1.00 97.38 461 LEU A O 1
ATOM 3316 N N . ILE A 1 462 ? -26.900 1.785 37.965 1.00 96.44 462 ILE A N 1
ATOM 3317 C CA . ILE A 1 462 ? -27.927 0.912 38.565 1.00 96.44 462 ILE A CA 1
ATOM 3318 C C . ILE A 1 462 ? -27.336 -0.365 39.168 1.00 96.44 462 ILE A C 1
ATOM 3320 O O . ILE A 1 462 ? -27.943 -0.969 40.052 1.00 96.44 462 ILE A O 1
ATOM 3324 N N . ARG A 1 463 ? -26.138 -0.757 38.723 1.00 96.12 463 ARG A N 1
ATOM 3325 C CA . ARG A 1 463 ? -25.339 -1.825 39.325 1.00 96.12 463 ARG A CA 1
ATOM 3326 C C . ARG A 1 463 ? -23.871 -1.629 38.975 1.00 96.12 463 ARG A C 1
ATOM 3328 O O . ARG A 1 463 ? -23.561 -1.358 37.825 1.00 96.12 463 ARG A O 1
ATOM 3335 N N . GLY A 1 464 ? -22.953 -1.802 39.913 1.00 96.00 464 GLY A N 1
ATOM 3336 C CA . GLY A 1 464 ? -21.521 -1.696 39.626 1.00 96.00 464 GLY A CA 1
ATOM 3337 C C . GLY A 1 464 ? -20.719 -1.178 40.802 1.00 96.00 464 GLY A C 1
ATOM 3338 O O . GLY A 1 464 ? -21.156 -1.278 41.942 1.00 96.00 464 GLY A O 1
ATOM 3339 N N . PHE A 1 465 ? -19.544 -0.629 40.525 1.00 96.62 465 PHE A N 1
ATOM 3340 C CA . PHE A 1 465 ? -18.653 -0.077 41.539 1.00 96.62 465 PHE A CA 1
ATOM 3341 C C . PHE A 1 465 ? -18.758 1.443 41.577 1.00 96.62 465 PHE A C 1
ATOM 3343 O O . PHE A 1 465 ? -18.786 2.077 40.523 1.00 96.62 465 PHE A O 1
ATOM 3350 N N . PHE A 1 466 ? -18.808 2.024 42.774 1.00 96.81 466 PHE A N 1
ATOM 3351 C CA . PHE A 1 466 ? -18.888 3.473 42.958 1.00 96.81 466 PHE A CA 1
ATOM 3352 C C . PHE A 1 466 ? -18.091 3.919 44.182 1.00 96.81 466 PHE A C 1
ATOM 3354 O O . PHE A 1 466 ? -18.256 3.336 45.254 1.00 96.81 466 PHE A O 1
ATOM 3361 N N . ASP A 1 467 ? -17.260 4.951 44.034 1.00 96.25 467 ASP A N 1
ATOM 3362 C CA . ASP A 1 467 ? -16.567 5.610 45.143 1.00 96.25 467 ASP A CA 1
ATOM 3363 C C . ASP A 1 467 ? -17.483 6.655 45.798 1.00 96.25 467 ASP A C 1
ATOM 3365 O O . ASP A 1 467 ? -17.707 7.733 45.255 1.00 96.25 467 ASP A O 1
ATOM 3369 N N . CYS A 1 468 ? -18.011 6.343 46.982 1.00 92.88 468 CYS A N 1
ATOM 3370 C CA . CYS A 1 468 ? -18.932 7.197 47.736 1.00 92.88 468 CYS A CA 1
ATOM 3371 C C . CYS A 1 468 ? -18.216 8.250 48.608 1.00 92.88 468 CYS A C 1
ATOM 3373 O O . CYS A 1 468 ? -18.698 8.558 49.697 1.00 92.88 468 CYS A O 1
ATOM 3375 N N . ALA A 1 469 ? -17.064 8.775 48.183 1.00 91.50 469 ALA A N 1
ATOM 3376 C CA . ALA A 1 469 ? -16.211 9.654 48.988 1.00 91.50 469 ALA A CA 1
ATOM 3377 C C . ALA A 1 469 ? -16.942 10.834 49.662 1.00 91.50 469 ALA A C 1
ATOM 3379 O O . ALA A 1 469 ? -16.646 11.136 50.819 1.00 91.50 469 ALA A O 1
ATOM 3380 N N . THR A 1 470 ? -17.886 11.491 48.974 1.00 95.56 470 THR A N 1
ATOM 3381 C CA . THR A 1 470 ? -18.560 12.696 49.495 1.00 95.56 470 THR A CA 1
ATOM 3382 C C . THR A 1 470 ? -19.911 12.412 50.155 1.00 95.56 470 THR A C 1
ATOM 3384 O O . THR A 1 470 ? -20.285 13.089 51.115 1.00 95.56 470 THR A O 1
ATOM 3387 N N . TYR A 1 471 ? -20.666 11.433 49.649 1.00 96.31 471 TYR A N 1
ATOM 3388 C CA . TYR A 1 471 ? -22.073 11.205 50.024 1.00 96.31 471 TYR A CA 1
ATOM 3389 C C . TYR A 1 471 ? -22.315 9.887 50.773 1.00 96.31 471 TYR A C 1
ATOM 3391 O O . TYR A 1 471 ? -23.440 9.379 50.799 1.00 96.31 471 TYR A O 1
ATOM 3399 N N . LEU A 1 472 ? -21.269 9.352 51.406 1.00 96.12 472 LEU A N 1
ATOM 3400 C CA . LEU A 1 472 ? -21.375 8.283 52.391 1.00 96.12 472 LEU A CA 1
ATOM 3401 C C . LEU A 1 472 ? -21.631 8.868 53.787 1.00 96.12 472 LEU A C 1
ATOM 3403 O O . LEU A 1 472 ? -20.846 9.660 54.307 1.00 96.12 472 LEU A O 1
ATOM 3407 N N . THR A 1 473 ? -22.721 8.448 54.414 1.00 95.81 473 THR A N 1
ATOM 3408 C CA . THR A 1 473 ? -23.018 8.724 55.816 1.00 95.81 473 THR A CA 1
ATOM 3409 C C . THR A 1 473 ? -22.398 7.627 56.685 1.00 95.81 473 THR A C 1
ATOM 3411 O O . THR A 1 473 ? -22.647 6.439 56.488 1.00 95.81 473 THR A O 1
ATOM 3414 N N . GLY A 1 474 ? -21.586 8.038 57.663 1.00 93.62 474 GLY A N 1
ATOM 3415 C CA . GLY A 1 474 ? -20.883 7.150 58.593 1.00 93.62 474 GLY A CA 1
ATOM 3416 C C . GLY A 1 474 ? -19.500 6.692 58.108 1.00 93.62 474 GLY A C 1
ATOM 3417 O O . GLY A 1 474 ? -18.965 7.186 57.119 1.00 93.62 474 GLY A O 1
ATOM 3418 N N . THR A 1 475 ? -18.878 5.775 58.855 1.00 94.50 475 THR A N 1
ATOM 3419 C CA . THR A 1 475 ? -17.523 5.275 58.561 1.00 94.50 475 THR A CA 1
ATOM 3420 C C . THR A 1 475 ? -17.590 4.042 57.670 1.00 94.50 475 THR A C 1
ATOM 3422 O O . THR A 1 475 ? -18.197 3.046 58.056 1.00 94.50 475 THR A O 1
ATOM 3425 N N . PHE A 1 476 ? -16.924 4.079 56.513 1.00 95.25 476 PHE A N 1
ATOM 3426 C CA . PHE A 1 476 ? -16.876 2.962 55.569 1.00 95.25 476 PHE A CA 1
ATOM 3427 C C . PHE A 1 476 ? -16.413 1.648 56.218 1.00 95.25 476 PHE A C 1
ATOM 3429 O O . PHE A 1 476 ? -15.408 1.605 56.933 1.00 95.25 476 PHE A O 1
ATOM 3436 N N . VAL A 1 477 ? -17.117 0.558 55.906 1.00 95.25 477 VAL A N 1
ATOM 3437 C CA . VAL A 1 477 ? -16.810 -0.792 56.390 1.00 95.25 477 VAL A CA 1
ATOM 3438 C C . VAL A 1 477 ? -16.584 -1.719 55.199 1.00 95.25 477 VAL A C 1
ATOM 3440 O O . VAL A 1 477 ? -17.484 -1.938 54.388 1.00 95.25 477 VAL A O 1
ATOM 3443 N N . LYS A 1 478 ? -15.390 -2.313 55.116 1.00 95.69 478 LYS A N 1
ATOM 3444 C CA . LYS A 1 478 ? -15.050 -3.309 54.088 1.00 95.69 478 LYS A CA 1
ATOM 3445 C C . LYS A 1 478 ? -15.976 -4.523 54.194 1.00 95.69 478 LYS A C 1
ATOM 3447 O O . LYS A 1 478 ? -16.118 -5.092 55.274 1.00 95.69 478 LYS A O 1
ATOM 3452 N N . GLY A 1 479 ? -16.615 -4.907 53.090 1.00 95.31 479 GLY A N 1
ATOM 3453 C CA . GLY A 1 479 ? -17.610 -5.985 53.043 1.00 95.31 479 GLY A CA 1
ATOM 3454 C C . GLY A 1 479 ? -18.934 -5.686 53.760 1.00 95.31 479 GLY A C 1
ATOM 3455 O O . GLY A 1 479 ? -19.838 -6.519 53.716 1.00 95.31 479 GLY A O 1
ATOM 3456 N N . GLY A 1 480 ? -19.073 -4.531 54.421 1.00 96.75 480 GLY A N 1
ATOM 3457 C CA . GLY A 1 480 ? -20.283 -4.155 55.151 1.00 96.75 480 GLY A CA 1
ATOM 3458 C C . GLY A 1 480 ? -21.420 -3.769 54.209 1.00 96.75 480 GLY A C 1
ATOM 3459 O O . GLY A 1 480 ? -21.175 -3.185 53.155 1.00 96.75 480 GLY A O 1
ATOM 3460 N N . ALA A 1 481 ? -22.659 -4.092 54.587 1.00 97.62 481 ALA A N 1
ATOM 3461 C CA . ALA A 1 481 ? -23.845 -3.650 53.860 1.00 97.62 481 ALA A CA 1
ATOM 3462 C C . ALA A 1 481 ? -24.035 -2.133 53.998 1.00 97.62 481 ALA A C 1
ATOM 3464 O O . ALA A 1 481 ? -23.774 -1.566 55.059 1.00 97.62 481 ALA A O 1
ATOM 3465 N N . VAL A 1 482 ? -24.522 -1.503 52.931 1.00 97.94 482 VAL A N 1
ATOM 3466 C CA . VAL A 1 482 ? -24.915 -0.090 52.920 1.00 97.94 482 VAL A CA 1
ATOM 3467 C C . VAL A 1 482 ? -26.388 0.064 52.546 1.00 97.94 482 VAL A C 1
ATOM 3469 O O . VAL A 1 482 ? -26.948 -0.789 51.852 1.00 97.94 482 VAL A O 1
ATOM 3472 N N . TYR A 1 483 ? -27.016 1.148 52.994 1.00 97.94 483 TYR A N 1
ATOM 3473 C CA . TYR A 1 483 ? -28.462 1.371 52.975 1.00 97.94 483 TYR A CA 1
ATOM 3474 C C . TYR A 1 483 ? -28.824 2.732 52.372 1.00 97.94 483 TYR A C 1
ATOM 3476 O O . TYR A 1 483 ? -27.974 3.606 52.196 1.00 97.94 483 TYR A O 1
ATOM 3484 N N . VAL A 1 484 ? -30.109 2.923 52.067 1.00 97.44 484 VAL A N 1
ATOM 3485 C CA . VAL A 1 484 ? -30.659 4.270 51.864 1.00 97.44 484 VAL A CA 1
ATOM 3486 C C . VAL A 1 484 ? -30.597 5.023 53.191 1.00 97.44 484 VAL A C 1
ATOM 3488 O O . VAL A 1 484 ? -31.014 4.481 54.210 1.00 97.44 484 VAL A O 1
ATOM 3491 N N . SER A 1 485 ? -30.069 6.249 53.189 1.00 96.75 485 SER A N 1
ATOM 3492 C CA . SER A 1 485 ? -29.946 7.028 54.423 1.00 96.75 485 SER A CA 1
ATOM 3493 C C . SER A 1 485 ? -31.298 7.556 54.913 1.00 96.75 485 SER A C 1
ATOM 3495 O O . SER A 1 485 ? -32.079 8.106 54.133 1.00 96.75 485 SER A O 1
ATOM 3497 N N . GLU A 1 486 ? -31.538 7.416 56.220 1.00 94.75 486 GLU A N 1
ATOM 3498 C CA . GLU A 1 486 ? -32.635 8.068 56.959 1.00 94.75 486 GLU A CA 1
ATOM 3499 C C . GLU A 1 486 ? -32.267 9.499 57.386 1.00 94.75 486 GLU A C 1
ATOM 3501 O O . GLU A 1 486 ? -33.128 10.316 57.692 1.00 94.75 486 GLU A O 1
ATOM 3506 N N . THR A 1 487 ? -30.977 9.847 57.396 1.00 93.75 487 THR A N 1
ATOM 3507 C CA . THR A 1 487 ? -30.517 11.126 57.962 1.00 93.75 487 THR A CA 1
ATOM 3508 C C . THR A 1 487 ? -30.316 12.210 56.911 1.00 93.75 487 THR A C 1
ATOM 3510 O O . THR A 1 487 ? -30.550 13.387 57.186 1.00 93.75 487 THR A O 1
ATOM 3513 N N . THR A 1 488 ? -29.862 11.842 55.709 1.00 95.62 488 THR A N 1
ATOM 3514 C CA . THR A 1 488 ? -29.563 12.797 54.635 1.00 95.62 488 THR A CA 1
ATOM 3515 C C . THR A 1 488 ? -30.070 12.285 53.292 1.00 95.62 488 THR A C 1
ATOM 3517 O O . THR A 1 488 ? -29.594 11.279 52.771 1.00 95.62 488 THR A O 1
ATOM 3520 N N . THR A 1 489 ? -30.998 13.020 52.679 1.00 96.75 489 THR A N 1
ATOM 3521 C CA . THR A 1 489 ? -31.601 12.648 51.390 1.00 96.75 489 THR A CA 1
ATOM 3522 C C . THR A 1 489 ? -30.550 12.485 50.286 1.00 96.75 489 THR A C 1
ATOM 3524 O O . THR A 1 489 ? -29.730 13.386 50.035 1.00 96.75 489 THR A O 1
ATOM 3527 N N . GLY A 1 490 ? -30.631 11.358 49.586 1.00 96.31 490 GLY A N 1
ATOM 3528 C CA . GLY A 1 490 ? -29.740 10.943 48.509 1.00 96.31 490 GLY A CA 1
ATOM 3529 C C . GLY A 1 490 ? -28.356 10.479 48.951 1.00 96.31 490 GLY A C 1
ATOM 3530 O O . GLY A 1 490 ? -27.534 10.218 48.080 1.00 96.31 490 GLY A O 1
ATOM 3531 N N . ASN A 1 491 ? -28.079 10.381 50.252 1.00 97.56 491 ASN A N 1
ATOM 3532 C CA . ASN A 1 491 ? -26.849 9.759 50.730 1.00 97.56 491 ASN A CA 1
ATOM 3533 C C . ASN A 1 491 ? -27.014 8.239 50.851 1.00 97.56 491 ASN A C 1
ATOM 3535 O O . ASN A 1 491 ? -28.123 7.709 50.982 1.00 97.56 491 ASN A O 1
ATOM 3539 N N . ILE A 1 492 ? -25.875 7.554 50.844 1.00 97.69 492 ILE A N 1
ATOM 3540 C CA . ILE A 1 492 ? -25.758 6.132 51.162 1.00 97.69 492 ILE A CA 1
ATOM 3541 C C . ILE A 1 492 ? -25.272 6.023 52.601 1.00 97.69 492 ILE A C 1
ATOM 3543 O O . ILE A 1 492 ? -24.371 6.751 52.997 1.00 97.69 492 ILE A O 1
ATOM 3547 N N . ASP A 1 493 ? -25.857 5.129 53.384 1.00 96.56 493 ASP A N 1
ATOM 3548 C CA . ASP A 1 493 ? -25.569 4.998 54.811 1.00 96.56 493 ASP A CA 1
ATOM 3549 C C . ASP A 1 493 ? -24.915 3.656 55.128 1.00 96.56 493 ASP A C 1
ATOM 3551 O O . ASP A 1 493 ? -25.264 2.635 54.538 1.00 96.56 493 ASP A O 1
ATOM 3555 N N . VAL A 1 494 ? -23.973 3.635 56.066 1.00 96.69 494 VAL A N 1
ATOM 3556 C CA . VAL A 1 494 ? -23.390 2.381 56.577 1.00 96.69 494 VAL A CA 1
ATOM 3557 C C . VAL A 1 494 ? -24.224 1.777 57.710 1.00 96.69 494 VAL A C 1
ATOM 3559 O O . VAL A 1 494 ? -24.030 0.612 58.060 1.00 96.69 494 VAL A O 1
ATOM 3562 N N . ALA A 1 495 ? -25.143 2.554 58.291 1.00 95.31 495 ALA A N 1
ATOM 3563 C CA . ALA A 1 495 ? -26.093 2.092 59.292 1.00 95.31 495 ALA A CA 1
ATOM 3564 C C . ALA A 1 495 ? -27.462 1.810 58.656 1.00 95.31 495 ALA A C 1
ATOM 3566 O O . ALA A 1 495 ? -27.907 2.520 57.755 1.00 95.31 495 ALA A O 1
ATOM 3567 N N . ALA A 1 496 ? -28.135 0.758 59.127 1.00 95.88 496 ALA A N 1
ATOM 3568 C CA . ALA A 1 496 ? -29.521 0.509 58.746 1.00 95.88 496 ALA A CA 1
ATOM 3569 C C . ALA A 1 496 ? -30.432 1.576 59.384 1.00 95.88 496 ALA A C 1
ATOM 3571 O O . ALA A 1 496 ? -30.204 1.889 60.556 1.00 95.88 496 ALA A O 1
ATOM 3572 N N . PRO A 1 497 ? -31.460 2.073 58.667 1.00 96.06 497 PRO A N 1
ATOM 3573 C CA . PRO A 1 497 ? -32.492 2.938 59.238 1.00 96.06 497 PRO A CA 1
ATOM 3574 C C . PRO A 1 497 ? -33.131 2.353 60.503 1.00 96.06 497 PRO A C 1
ATOM 3576 O O . PRO A 1 497 ? -33.171 1.129 60.664 1.00 96.06 497 PRO A O 1
ATOM 3579 N N . THR A 1 498 ? -33.621 3.208 61.402 1.00 95.25 498 THR A N 1
ATOM 3580 C CA . THR A 1 498 ? -34.159 2.809 62.715 1.00 95.25 498 THR A CA 1
ATOM 3581 C C . THR A 1 498 ? -35.488 3.467 63.088 1.00 95.25 498 THR A C 1
ATOM 3583 O O . THR A 1 498 ? -36.106 3.040 64.071 1.00 95.25 498 THR A O 1
ATOM 3586 N N . GLY A 1 499 ? -35.960 4.475 62.348 1.00 91.81 499 GLY A N 1
ATOM 3587 C CA . GLY A 1 499 ? -37.266 5.088 62.583 1.00 91.81 499 GLY A CA 1
ATOM 3588 C C . GLY A 1 499 ? -38.428 4.136 62.282 1.00 91.81 499 GLY A C 1
ATOM 3589 O O . GLY A 1 499 ? -38.419 3.409 61.296 1.00 91.81 499 GLY A O 1
ATOM 3590 N N . GLY A 1 500 ? -39.472 4.150 63.120 1.00 87.94 500 GLY A N 1
ATOM 3591 C CA . GLY A 1 500 ? -40.644 3.255 63.006 1.00 87.94 500 GLY A CA 1
ATOM 3592 C C . GLY A 1 500 ? -41.628 3.581 61.869 1.00 87.94 500 GLY A C 1
ATOM 3593 O O . GLY A 1 500 ? -42.820 3.309 61.982 1.00 87.94 500 GLY A O 1
ATOM 3594 N N . SER A 1 501 ? -41.189 4.305 60.843 1.00 88.00 501 SER A N 1
ATOM 3595 C CA . SER A 1 501 ? -41.889 4.461 59.556 1.00 88.00 501 SER A CA 1
ATOM 3596 C C . SER A 1 501 ? -40.899 4.456 58.388 1.00 88.00 501 SER A C 1
ATOM 3598 O O . SER A 1 501 ? -41.259 4.780 57.254 1.00 88.00 501 SER A O 1
ATOM 3600 N N . ASP A 1 502 ? -39.647 4.101 58.674 1.00 95.75 502 ASP A N 1
ATOM 3601 C CA . ASP A 1 502 ? -38.577 4.078 57.701 1.00 95.75 502 ASP A CA 1
ATOM 3602 C C . ASP A 1 502 ? -38.552 2.718 57.022 1.00 95.75 502 ASP A C 1
ATOM 3604 O O . ASP A 1 502 ? -39.029 1.709 57.555 1.00 95.75 502 ASP A O 1
ATOM 3608 N N . PHE A 1 503 ? -37.947 2.671 55.840 1.00 97.12 503 PHE A N 1
ATOM 3609 C CA . PHE A 1 503 ? -37.673 1.406 55.184 1.00 97.12 503 PHE A CA 1
ATOM 3610 C C . PHE A 1 503 ? -36.191 1.051 55.228 1.00 97.12 503 PHE A C 1
ATOM 3612 O O . PHE A 1 503 ? -35.312 1.870 54.966 1.00 97.12 503 PHE A O 1
ATOM 3619 N N . VAL A 1 504 ? -35.906 -0.228 55.456 1.00 97.38 504 VAL A N 1
ATOM 3620 C CA . VAL A 1 504 ? -34.564 -0.796 55.349 1.00 97.38 504 VAL A CA 1
ATOM 3621 C C . VAL A 1 504 ? -34.434 -1.496 54.005 1.00 97.38 504 VAL A C 1
ATOM 3623 O O . VAL A 1 504 ? -35.087 -2.508 53.737 1.00 97.38 504 VAL A O 1
ATOM 3626 N N . ARG A 1 505 ? -33.547 -0.977 53.155 1.00 97.31 505 ARG A N 1
ATOM 3627 C CA . ARG A 1 505 ? -33.156 -1.598 51.886 1.00 97.31 505 ARG A CA 1
ATOM 3628 C C . ARG A 1 505 ? -31.644 -1.557 51.749 1.00 97.31 505 ARG A C 1
ATOM 3630 O O . ARG A 1 505 ? -31.058 -0.478 51.734 1.00 97.31 505 ARG A O 1
ATOM 3637 N N . ILE A 1 506 ? -31.026 -2.727 51.617 1.00 97.75 506 ILE A N 1
ATOM 3638 C CA . ILE A 1 506 ? -29.600 -2.821 51.291 1.00 97.75 506 ILE A CA 1
ATOM 3639 C C . ILE A 1 506 ? -29.417 -2.369 49.842 1.00 97.75 506 ILE A C 1
ATOM 3641 O O . ILE A 1 506 ? -30.068 -2.899 48.937 1.00 97.75 506 ILE A O 1
ATOM 3645 N N . VAL A 1 507 ? -28.533 -1.400 49.625 1.00 97.31 507 VAL A N 1
ATOM 3646 C CA . VAL A 1 507 ? -28.234 -0.840 48.299 1.00 97.31 507 VAL A CA 1
ATOM 3647 C C . VAL A 1 507 ? -26.905 -1.330 47.722 1.00 97.31 507 VAL A C 1
ATOM 3649 O O . VAL A 1 507 ? -26.659 -1.200 46.525 1.00 97.31 507 VAL A O 1
ATOM 3652 N N . GLY A 1 508 ? -26.060 -1.951 48.544 1.00 97.44 508 GLY A N 1
ATOM 3653 C CA . GLY A 1 508 ? -24.771 -2.482 48.121 1.00 97.44 508 GLY A CA 1
ATOM 3654 C C . GLY A 1 508 ? -23.919 -2.965 49.288 1.00 97.44 508 GLY A C 1
ATOM 3655 O O . GLY A 1 508 ? -24.402 -3.068 50.417 1.00 97.44 508 GLY A O 1
ATOM 3656 N N . HIS A 1 509 ? -22.646 -3.242 49.003 1.00 97.81 509 HIS A N 1
ATOM 3657 C CA . HIS A 1 509 ? -21.653 -3.641 50.005 1.00 97.81 509 HIS A CA 1
ATOM 3658 C C . HIS A 1 509 ? -20.308 -2.950 49.768 1.00 97.81 509 HIS A C 1
ATOM 3660 O O . HIS A 1 509 ? -19.918 -2.752 48.620 1.00 97.81 509 HIS A O 1
ATOM 3666 N N . GLY A 1 510 ? -19.574 -2.621 50.832 1.00 96.25 510 GLY A N 1
ATOM 3667 C CA . GLY A 1 510 ? -18.215 -2.086 50.728 1.00 96.25 510 GLY A CA 1
ATOM 3668 C C . GLY A 1 510 ? -17.235 -3.078 50.092 1.00 96.25 510 GLY A C 1
ATOM 3669 O O . GLY A 1 510 ? -17.276 -4.273 50.379 1.00 96.25 510 GLY A O 1
ATOM 3670 N N . THR A 1 511 ? -16.331 -2.589 49.246 1.00 95.56 511 THR A N 1
ATOM 3671 C CA . THR A 1 511 ? -15.215 -3.367 48.682 1.00 95.56 511 THR A CA 1
ATOM 3672 C C . THR A 1 511 ? -13.981 -3.345 49.600 1.00 95.56 511 THR A C 1
ATOM 3674 O O . THR A 1 511 ? -14.054 -2.899 50.747 1.00 95.56 511 THR A O 1
ATOM 3677 N N . ASP A 1 512 ? -12.837 -3.846 49.115 1.00 92.88 512 ASP A N 1
ATOM 3678 C CA . ASP A 1 512 ? -11.554 -3.761 49.828 1.00 92.88 512 ASP A CA 1
ATOM 3679 C C . ASP A 1 512 ? -10.861 -2.388 49.681 1.00 92.88 512 ASP A C 1
ATOM 3681 O O . ASP A 1 512 ? -9.953 -2.061 50.453 1.00 92.88 512 ASP A O 1
ATOM 3685 N N . LEU A 1 513 ? -11.317 -1.546 48.745 1.00 91.75 513 LEU A N 1
ATOM 3686 C CA . LEU A 1 513 ? -10.876 -0.157 48.619 1.00 91.75 513 LEU A CA 1
ATOM 3687 C C . LEU A 1 513 ? -11.803 0.763 49.430 1.00 91.75 513 LEU A C 1
ATOM 3689 O O . LEU A 1 513 ? -13.021 0.586 49.432 1.00 91.75 513 LEU A O 1
ATOM 3693 N N . ALA A 1 514 ? -11.225 1.736 50.140 1.00 91.94 514 ALA A N 1
ATOM 3694 C CA . ALA A 1 514 ? -11.985 2.672 50.967 1.00 91.94 514 ALA A CA 1
ATOM 3695 C C . ALA A 1 514 ? -13.020 3.438 50.130 1.00 91.94 514 ALA A C 1
ATOM 3697 O O . ALA A 1 514 ? -12.716 3.849 49.016 1.00 91.94 514 ALA A O 1
ATOM 3698 N N . ASN A 1 515 ? -14.223 3.624 50.682 1.00 93.06 515 ASN A N 1
ATOM 3699 C CA . ASN A 1 515 ? -15.366 4.329 50.081 1.00 93.06 515 ASN A CA 1
ATOM 3700 C C . ASN A 1 515 ? -15.948 3.705 48.803 1.00 93.06 515 ASN A C 1
ATOM 3702 O O . ASN A 1 515 ? -17.057 4.065 48.411 1.00 93.06 515 ASN A O 1
ATOM 3706 N N . VAL A 1 516 ? -15.278 2.727 48.194 1.00 96.44 516 VAL A N 1
ATOM 3707 C CA . VAL A 1 516 ? -15.785 2.035 47.012 1.00 96.44 516 VAL A CA 1
ATOM 3708 C C . VAL A 1 516 ? -16.756 0.940 47.428 1.00 96.44 516 VAL A C 1
ATOM 3710 O O . VAL A 1 516 ? -16.376 -0.008 48.118 1.00 96.44 516 VAL A O 1
ATOM 3713 N N . ILE A 1 517 ? -18.004 1.037 46.976 1.00 96.69 517 ILE A N 1
ATOM 3714 C CA . ILE A 1 517 ? -19.037 0.012 47.161 1.00 96.69 517 ILE A CA 1
ATOM 3715 C C . ILE A 1 517 ? -19.299 -0.739 45.855 1.00 96.69 517 ILE A C 1
ATOM 3717 O O . ILE A 1 517 ? -19.178 -0.170 44.772 1.00 96.69 517 ILE A O 1
ATOM 3721 N N . TYR A 1 518 ? -19.726 -1.995 45.956 1.00 97.44 518 TYR A N 1
ATOM 3722 C CA . TYR A 1 518 ? -20.492 -2.657 44.908 1.00 97.44 518 TYR A CA 1
ATOM 3723 C C . TYR A 1 518 ? -21.973 -2.321 45.108 1.00 97.44 518 TYR A C 1
ATOM 3725 O O . TYR A 1 518 ? -22.653 -2.904 45.959 1.00 97.44 518 TYR A O 1
ATOM 3733 N N . PHE A 1 519 ? -22.450 -1.335 44.358 1.00 97.81 519 PHE A N 1
ATOM 3734 C CA . PHE A 1 519 ? -23.848 -0.944 44.294 1.00 97.81 519 PHE A CA 1
ATOM 3735 C C . PHE A 1 519 ? -24.633 -2.019 43.542 1.00 97.81 519 PHE A C 1
ATOM 3737 O O . PHE A 1 519 ? -24.380 -2.293 42.369 1.00 97.81 519 PHE A O 1
ATOM 3744 N N . ASN A 1 520 ? -25.575 -2.653 44.229 1.00 96.88 520 ASN A N 1
ATOM 3745 C CA . ASN A 1 520 ? -26.495 -3.628 43.655 1.00 96.88 520 ASN A CA 1
ATOM 3746 C C . ASN A 1 520 ? -27.747 -3.672 44.538 1.00 96.88 520 ASN A C 1
ATOM 3748 O O . ASN A 1 520 ? -27.838 -4.518 45.434 1.00 96.88 520 ASN A O 1
ATOM 3752 N N . PRO A 1 521 ? -28.681 -2.728 44.344 1.00 96.94 521 PRO A N 1
ATOM 3753 C CA . PRO A 1 521 ? -29.823 -2.592 45.227 1.00 96.94 521 PRO A CA 1
ATOM 3754 C C . PRO A 1 521 ? -30.664 -3.856 45.323 1.00 96.94 521 PRO A C 1
ATOM 3756 O O . PRO A 1 521 ? -31.110 -4.406 44.316 1.00 96.94 521 PRO A O 1
ATOM 3759 N N . SER A 1 522 ? -30.925 -4.284 46.558 1.00 95.94 522 SER A N 1
ATOM 3760 C CA . SER A 1 522 ? -31.806 -5.412 46.854 1.00 95.94 522 SER A CA 1
ATOM 3761 C C . SER A 1 522 ? -33.192 -5.179 46.251 1.00 95.94 522 SER A C 1
ATOM 3763 O O . SER A 1 522 ? -33.694 -4.056 46.250 1.00 95.94 522 SER A O 1
ATOM 3765 N N . GLN A 1 523 ? -33.845 -6.233 45.765 1.00 93.44 523 GLN A N 1
ATOM 3766 C CA . GLN A 1 523 ? -35.260 -6.171 45.374 1.00 93.44 523 GLN A CA 1
ATOM 3767 C C . GLN A 1 523 ? -36.196 -6.192 46.592 1.00 93.44 523 GLN A C 1
ATOM 3769 O O . GLN A 1 523 ? -37.332 -5.738 46.507 1.00 93.44 523 GLN A O 1
ATOM 3774 N N . ASN A 1 524 ? -35.701 -6.687 47.728 1.00 94.69 524 ASN A N 1
ATOM 3775 C CA . ASN A 1 524 ? -36.436 -6.768 48.983 1.00 94.69 524 ASN A CA 1
ATOM 3776 C C . ASN A 1 524 ? -36.109 -5.574 49.881 1.00 94.69 524 ASN A C 1
ATOM 3778 O O . ASN A 1 524 ? -34.960 -5.118 49.928 1.00 94.69 524 ASN A O 1
ATOM 3782 N N . TRP A 1 525 ? -37.109 -5.142 50.638 1.00 96.44 525 TRP A N 1
ATOM 3783 C CA . TRP A 1 525 ? -37.026 -4.108 51.663 1.00 96.44 525 TRP A CA 1
ATOM 3784 C C . TRP A 1 525 ? -38.021 -4.429 52.786 1.00 96.44 525 TRP A C 1
ATOM 3786 O O . TRP A 1 525 ? -38.915 -5.259 52.605 1.00 96.44 525 TRP A O 1
ATOM 3796 N N . ILE A 1 526 ? -37.837 -3.807 53.949 1.00 95.50 526 ILE A N 1
ATOM 3797 C CA . ILE A 1 526 ? -38.698 -3.970 55.129 1.00 95.50 526 ILE A CA 1
ATOM 3798 C C . ILE A 1 526 ? -39.118 -2.583 55.611 1.00 95.50 526 ILE A C 1
ATOM 3800 O O . ILE A 1 526 ? -38.273 -1.698 55.656 1.00 95.50 526 ILE A O 1
ATOM 3804 N N . GLU A 1 527 ? -40.390 -2.404 55.957 1.00 95.25 527 GLU A N 1
ATOM 3805 C CA . GLU A 1 527 ? -40.887 -1.245 56.717 1.00 95.25 527 GLU A CA 1
ATOM 3806 C C . GLU A 1 527 ? -40.755 -1.544 58.216 1.00 95.25 527 GLU A C 1
ATOM 3808 O O . GLU A 1 527 ? -41.089 -2.660 58.633 1.00 95.25 527 GLU A O 1
ATOM 3813 N N . LEU A 1 528 ? -40.224 -0.600 58.996 1.00 92.31 528 LEU A N 1
ATOM 3814 C CA . LEU A 1 528 ? -39.950 -0.770 60.430 1.00 92.31 528 LEU A CA 1
ATOM 3815 C C . LEU A 1 528 ? -41.126 -0.429 61.343 1.00 92.31 528 LEU A C 1
ATOM 3817 O O . LEU A 1 528 ? -41.879 0.515 61.024 1.00 92.31 528 LEU A O 1
#

Radius of gyration: 68.13 Å; chains: 1; bounding box: 159×93×208 Å

=== Feature glossary ===
Feature key, reading from the visual/contextual features back to the raw sequence:

Rendered structure images. Structure images are PyMOL renders from six orthogonal camera directions. Cartoon representation draws helices as coils and strands as arrows; sticks shows the backbone as bonds; surface shows the solvent-excluded envelope. Rainbow coloring maps sequence position to hue (blue→red, N→C); chain coloring assigns a distinct color per polypeptide.

Contact-map, Ramachandran, and PAE plots. Three diagnostic plots accompany the record. The Cα contact map visualizes the tertiary structure as a 2D adjacency matrix (8 Å cutoff, sequence-local contacts suppressed). The Ramach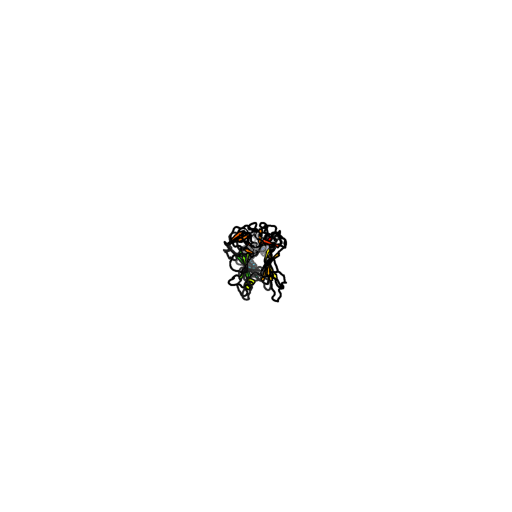andran plot shows the distribution of backbone (φ, ψ) torsions, with points in the α and β basins reflecting secondary structure content. The PAE plot shows AlphaFold's inter-residue confidence as a color matrix.

InterPro / GO / CATH / organism. The annotation block draws on four external resources. InterPro: which protein families and domains the sequence belongs to. GO: standardized terms for what the protein does, what process it participates in, and where in the cell it acts. CATH: which structural fold it has in the CATH hierarchy. Organism: the species of origin.

Nearest PDB structures. Structural nearest neighbors (via Foldseek easy-search vs the PDB). Reported per hit: target PDB id, E-value, and alignment TM-score. A TM-score above ~0.5 is the conventional threshold for 'same fold'.

Predicted aligned error. Predicted aligned error is AlphaFold's pairwise confidence. Unlike pLDDT (per-residue), PAE is per-residue-pair and captures whether two parts of the structure are correctly placed relative to each other. Units are ångströms of expected positional error.

Solvent-accessible surface area. SASA measures how much of the protein is reachable by solvent. It is computed by rolling a water-sized probe over the atomic surface and summing the exposed area (Å²). Per-residue SASA distinguishes core (buried, low SASA) from surface (exposed, high SASA) residues; total SASA is a whole-molecule size measure.

B-factor. Crystallographic B-factors measure how much each atom's electron density is smeared out, in Å². They rise in mobile loops and surface residues and fall in the buried interior. In AlphaFold models this column is repurposed to hold pLDDT instead.

pLDDT. For AlphaFold models, the B-factor field carries pLDDT — the model's own estimate of local accuracy on a 0–100 scale. Regions with pLDDT<50 should be treated as essentially unmodeled; they often correspond to intrinsically disordered segments.

Backbone torsions (φ/ψ). φ (phi) and ψ (psi) are the two rotatable backbone dihedrals per residue: φ is the C(i-1)–N–Cα–C torsion, ψ is the N–Cα–C–N(i+1) torsion, both in degrees on (−180°, 180°]. α-helical residues cluster near (−60°, −45°); β-strand residues near (−120°, +130°). A Ramachandran plot is simply a scatter of (φ, ψ) for every residue.

Radius of gyration, Cα contacts, bounding box. Radius of gyration (Rg) is the root-mean-square distance of Cα atoms from their centroid — a single number for overall size and compactness. A globular domain of N residues has Rg ≈ 2.2·N^0.38 Å; an extended or disordered chain has a much larger Rg. The Cα contact count is the number of residue pairs whose Cα atoms are within 8 Å and are more than four positions apart in sequence — a standard proxy for tertiary packing density. The bounding box is the smallest axis-aligned box enclosing all Cα atoms.

Secondary structure (3-state, P-SEA). Three-state secondary structure (P-SEA) collapses the eight DSSP classes into helix (a), strand (b), and coil (c). P-SEA assigns these from Cα geometry alone — distances and angles — without requiring backbone oxygens, so it works on any Cα trace.

Secondary structure (8-state, DSSP). Secondary structure is the local, repeating backbone conformation. DSSP classifies it into eight states by reading the hydrogen-bond network: three helix types (H, G, I), two β types (E, B), two non-regular types (T, S), and unstructured coil (-).

Foldseek 3Di. The Foldseek 3Di string encodes local tertiary geometry as a 20-letter alphabet — one character per residue — derived from the relative positions of nearby Cα atoms. Unlike the amino-acid sequence, 3Di is a direct function of the 3D structure, so two proteins with the same fold have similar 3Di strings even at low sequence identity.

mmCIF coordinates. Structure coordinates are given as an mmCIF _atom_site loop: one row per atom with element, residue name, chain id, sequence number, and x/y/z position in Å. Only the four main-chain atoms per residue are included here; side chains are omitted to keep the record compact.

Sequence. This is the polypeptide sequence — one letter per residue, N-terminus first. Length ranges from a few dozen residues for small domains to over a thousand for large multi-domain proteins.